Protein AF-A0A7R9TND7-F1 (afdb_monomer_lite)

Organism: NCBI:txid156133

Foldseek 3Di:
DAEEEQEAAQQSLADAQFDQDPVRATARPLDPVLADPCQNVLVVFPAEWEQDLVPGTGRDHPSRCVPVEPPRDYHGAFLASLLQVLLCVLVDVPHHYYYYYLYYHLDALQLLAPPRHPSVVSSLVSVVSNVVRDDPPYDYQAYEYEYDLQLQQDLVSLLCRLVSVLNSVLVVLVSRVHQAHEYEYEQFAFDCPAPQNVRRHVRSVNNVVSNVVCVSQCVSPPRYQYAYHYLHPADADSRRGHHHNNSRSVVSNLNSCCSNVHNVRNAFQEEAAEEDAQLPLQLLLLVLQVLLAFPGAYEYEYEYQPHDNCNQVQLVLLQVLLVVPPDDDDDPVLVVLLVQLVVLSVVVVVCLQVQDADPDDFDPVCVSVPPSSVSRGSSSSSSNSVVCVVVVGGNYHYHYHYDYHDPPDCRQVSRVVSLVVHDHQKYAYTYSNWHFHNHLVVVQVVVPVVCPPQAQKEFEQAGEHYDDDPVVVVVSVQLLVQFFQVSCLQCLQAHLNGASNRMMGRSVLLCVLSVVCVVVVPPPVDPPDPPPDDPDDDDDDDDPDDQDADQHDDDPPDPPCVVVVPDDDPHYADPSSLSSLSSVVVVHTYGYDSDNGISHYDDCPDCCNPPPNNDPLRSLLSSLVSLQVLQQCVVCVQVVHNPGSDGAAEEEEEDDPLQVSNCVSCVVVVHHYHRHYDFQQDADDDDDDVDDDVRGDAQYEYADNDPVSVVSCCVRPVVDDPSRYGYHHD

Sequence (730 aa):
MDIYVVAGQSNAAGRGGVRRDAQGVKAWDGDVSHLPPCVASGSAGAAVFSFRPDEGWAAAVEPLHAGLERKGKVAGVGFATVMAERVRAHTGAHASVGVVPCAHGETAVREWEAGSGWCYAEMCARVRAALAAAPPHSGVRGLVFFQGESDCAEEGTARVWPAAAAEVVRSFARELGQPRLAAVFVLPSPLPDAPNGRALCKHIEVLRVASAEFDLARSLAPDADACVIDAQALPLEADGVHLTSAAQALLGRRIADAFVCGADALLPEVSVLMPCRNAMPWLALAVGSVLLQRSVRLELIAVDDSSVDGSGEFLDELAALLEEGRVGDGSDTDAAAASAAQRAVEAAIARAERGETPETDWDRTQWEACDDCKVLTAHGLAAAWRAQRAAGVVDTRLVVRRVRAFGPSGQGRALNAALHAARAPLVGEMESDDVRPLNTYAVLCEELLEGGSELDGVASCVGLCGWEREGMQRYARWQNGLVTNEEMERGRWLEIPAMRASGLYRAGALRSVLCGYRDLWEMDADVNDREERDARGNESSGLKRRRVVVDCAVPEGVDAYAAAAARPPEGWWPVDSDFWMRWFAAGLRIRKVTQELYLWRQYPAQSTRTHSRCSLERLRACKAYHLMQQLRTLHAAQIGNTGASALPPVEVWGVGTSLDGWVQTLSALDVRARKVEHKPGAPMPKPPKGGHARGERPARLFAYGMPKARAKILNTAKDFDTNWDIFVGS

Secondary structure (DSSP, 8-state):
-EEEEEEESHHHH--BTEEE-TTS-EEE----TTS-HHHHTSTTTTTEEEEETTTEEEE--S-TTTTTSSTT----B-SHHHHHHHHHHHH-TT--EEEEE---TT--GGGG-TTT-HHHHHHHHHHHHHHHHSPTT-EEEEEEEE--GGGGGSHHHHHHHHHHHHHHHHHHHHHTT-TTEEEEEEE----TTSTTHHHH-TTHHHHHHHHHHTTTTGGGTTTEEEEEEE-TT--B-TTSSSBPHHHHHHHHHHHHHHHHH-GGGSS-SEEEEEEESS-TTTHHHHHHHHHT--SSEEEEEEEE-S-SSSHHHHHHHHHHHHHHTTS----HHHHHHHHHHHHHHHHHHHHHHTTPPPSS---HHHHTT-HHHHH--HHHHHHHHHHHHHTTS-EEEEEEEE----TT-THHHHHHHHHHH--SSEEEE--TT-B--TTHHHHHHHHHHHTGGG-SEEEEEEEEEES--HHHHHHHHHHHT--SHHHHHHHTTTS-SS-GGGEEEEHHHHHHHHSTTGGGTTTSTT-SS-SS--SS---------------SPPPTT---STTTTTSPPS----HHHHHHHHHHHTT--EEEEEEEEEEEEE-TT-HHHH-GGGSHHHHHHHHHHHHHHHHHHHHHHHTT-TT--PPPPEEEEE-HHHHHHHHHHHHHTT--EEEEE--TTSPPPPPPTT-SSTTPPPEEEE---SHHHHHHHHHH-TT--TTTEEE---

pLDDT: mean 79.88, std 18.23, range [24.58, 98.44]

Radius of gyration: 30.82 Å; chains: 1; bounding box: 88×63×96 Å

InterPro domains:
  IPR001173 Glycosyltransferase 2-like [PF00535] (271-323)
  IPR005181 Sialate O-acetylesterase domain [PF03629] (2-260)
  IPR029044 Nucleotide-diphospho-sugar transferases [G3DSA:3.90.550.10] (265-490)
  IPR029044 Nucleotide-diphospho-sugar transferases [SSF53448] (268-515)
  IPR036514 SGNH hydrolase superfamily [G3DSA:3.40.50.1110] (1-261)
  IPR052940 Carbohydrate Esterase 6 [PTHR31988] (2-260)

Structure (mmCIF, N/CA/C/O backbone):
data_AF-A0A7R9TND7-F1
#
_entry.id   AF-A0A7R9TND7-F1
#
loop_
_atom_site.group_PDB
_atom_site.id
_atom_site.type_symbol
_atom_site.label_atom_id
_atom_site.label_alt_id
_atom_site.label_comp_id
_atom_site.label_asym_id
_atom_site.label_entity_id
_atom_site.label_seq_id
_atom_site.pdbx_PDB_ins_code
_atom_site.Cartn_x
_atom_site.Cartn_y
_atom_site.Cartn_z
_atom_site.occupancy
_atom_site.B_iso_or_equiv
_atom_site.auth_seq_id
_atom_site.auth_comp_id
_atom_site.auth_asym_id
_atom_site.auth_atom_id
_atom_site.pdbx_PDB_model_num
ATOM 1 N N . MET A 1 1 ? -32.780 -8.994 21.327 1.00 90.69 1 MET A N 1
ATOM 2 C CA . MET A 1 1 ? -31.582 -8.255 21.777 1.00 90.69 1 MET A CA 1
ATOM 3 C C . MET A 1 1 ? -30.367 -8.881 21.121 1.00 90.69 1 MET A C 1
ATOM 5 O O . MET A 1 1 ? -30.276 -10.105 21.096 1.00 90.69 1 MET A O 1
ATOM 9 N N . ASP A 1 2 ? -29.470 -8.064 20.583 1.00 93.19 2 ASP A N 1
ATOM 10 C CA . ASP A 1 2 ? -28.218 -8.531 19.988 1.00 93.19 2 ASP A CA 1
ATOM 11 C C . ASP A 1 2 ? -27.130 -8.574 21.063 1.00 93.19 2 ASP A C 1
ATOM 13 O O . ASP A 1 2 ? -26.838 -7.558 21.693 1.00 93.19 2 ASP A O 1
ATOM 17 N N . ILE A 1 3 ? -26.587 -9.764 21.330 1.00 96.50 3 ILE A N 1
ATOM 18 C CA . ILE A 1 3 ? -25.706 -10.011 22.476 1.00 96.50 3 ILE A CA 1
ATOM 19 C C . ILE A 1 3 ? -24.249 -10.134 22.020 1.00 96.50 3 ILE A C 1
ATOM 21 O O . ILE A 1 3 ? -23.938 -10.926 21.131 1.00 96.50 3 ILE A O 1
ATOM 25 N N . TYR A 1 4 ? -23.352 -9.400 22.674 1.00 97.50 4 TYR A N 1
ATOM 26 C CA . TYR A 1 4 ? -21.909 -9.436 22.448 1.00 97.50 4 TYR A CA 1
ATOM 27 C C . TYR A 1 4 ? -21.185 -9.913 23.704 1.00 97.50 4 TYR A C 1
ATOM 29 O O . TYR A 1 4 ? -21.419 -9.418 24.809 1.00 97.50 4 TYR A O 1
ATOM 37 N N . VAL A 1 5 ? -20.295 -10.886 23.538 1.00 98.44 5 VAL A N 1
ATOM 38 C CA . VAL A 1 5 ? -19.525 -11.479 24.637 1.00 98.44 5 VAL A CA 1
ATOM 39 C C . VAL A 1 5 ? -18.148 -10.831 24.695 1.00 98.44 5 VAL A C 1
ATOM 41 O O . VAL A 1 5 ? -17.491 -10.683 23.666 1.00 98.44 5 VAL A O 1
ATOM 44 N N . VAL A 1 6 ? -17.702 -10.443 25.892 1.00 98.31 6 VAL A N 1
ATOM 45 C CA . VAL A 1 6 ? -16.388 -9.817 26.106 1.00 98.31 6 VAL A CA 1
ATOM 46 C C . VAL A 1 6 ? -15.526 -10.730 26.963 1.00 98.31 6 VAL A C 1
ATOM 48 O O . VAL A 1 6 ? -15.704 -10.808 28.180 1.00 98.31 6 VAL A O 1
ATOM 51 N N . ALA A 1 7 ? -14.588 -11.410 26.316 1.00 98.00 7 ALA A N 1
ATOM 52 C CA . ALA A 1 7 ? -13.679 -12.380 26.906 1.00 98.00 7 ALA A CA 1
ATOM 53 C C . ALA A 1 7 ? -12.214 -11.927 26.789 1.00 98.00 7 ALA A C 1
ATOM 55 O O . ALA A 1 7 ? -11.871 -11.025 26.019 1.00 98.00 7 ALA A O 1
ATOM 56 N N . GLY A 1 8 ? -11.346 -12.570 27.568 1.00 96.44 8 GLY A N 1
ATOM 57 C CA . GLY A 1 8 ? -9.923 -12.257 27.642 1.00 96.44 8 GLY A CA 1
ATOM 58 C C . GLY A 1 8 ? -9.512 -11.743 29.018 1.00 96.44 8 GLY A C 1
ATOM 59 O O . GLY A 1 8 ? -10.075 -12.163 30.024 1.00 96.44 8 GLY A O 1
ATOM 60 N N . GLN A 1 9 ? -8.525 -10.850 29.088 1.00 94.31 9 GLN A N 1
ATOM 61 C CA . GLN A 1 9 ? -7.870 -10.506 30.357 1.00 94.31 9 GLN A CA 1
ATOM 62 C C . GLN A 1 9 ? -8.103 -9.067 30.838 1.00 94.31 9 GLN A C 1
ATOM 64 O O . GLN A 1 9 ? -9.152 -8.482 30.593 1.00 94.31 9 GLN A O 1
ATOM 69 N N . SER A 1 10 ? -7.156 -8.481 31.578 1.00 93.31 10 SER A N 1
ATOM 70 C CA . SER A 1 10 ? -7.335 -7.203 32.278 1.00 93.31 10 SER A CA 1
ATOM 71 C C . SER A 1 10 ? -7.684 -6.040 31.349 1.00 93.31 10 SER A C 1
ATOM 73 O O . SER A 1 10 ? -8.547 -5.238 31.696 1.00 93.31 10 SER A O 1
ATOM 75 N N . ASN A 1 11 ? -7.081 -5.957 30.161 1.00 94.06 11 ASN A N 1
ATOM 76 C CA . ASN A 1 11 ? -7.449 -4.940 29.175 1.00 94.06 11 ASN A CA 1
ATOM 77 C C . ASN A 1 11 ? -8.846 -5.167 28.567 1.00 94.06 11 ASN A C 1
ATOM 79 O O . ASN A 1 11 ? -9.491 -4.191 28.186 1.00 94.06 11 ASN A O 1
ATOM 83 N N . ALA A 1 12 ? -9.344 -6.409 28.550 1.00 96.44 12 ALA A N 1
ATOM 84 C CA . ALA A 1 12 ? -10.728 -6.726 28.195 1.00 96.44 12 ALA A CA 1
ATOM 85 C C . ALA A 1 12 ? -11.726 -6.399 29.313 1.00 96.44 12 ALA A C 1
ATOM 87 O O . ALA A 1 12 ? -12.842 -5.967 29.036 1.00 96.44 12 ALA A O 1
ATOM 88 N N . ALA A 1 13 ? -11.314 -6.583 30.568 1.00 95.62 13 ALA A N 1
ATOM 89 C CA . ALA A 1 13 ? -12.105 -6.234 31.744 1.00 95.62 13 ALA A CA 1
ATOM 90 C C . ALA A 1 13 ? -12.181 -4.717 31.997 1.00 95.62 13 ALA A C 1
ATOM 92 O O . ALA A 1 13 ? -13.110 -4.241 32.641 1.00 95.62 13 ALA A O 1
ATOM 93 N N . GLY A 1 14 ? -11.204 -3.957 31.498 1.00 94.50 14 GLY A N 1
ATOM 94 C CA . GLY A 1 14 ? -11.126 -2.509 31.666 1.00 94.50 14 GLY A CA 1
ATOM 95 C C . GLY A 1 14 ? -10.280 -2.102 32.871 1.00 94.50 14 GLY A C 1
ATOM 96 O O . GLY A 1 14 ? -10.480 -2.549 34.007 1.00 94.50 14 GLY A O 1
ATOM 97 N N . ARG A 1 15 ? -9.294 -1.240 32.616 1.00 94.50 15 ARG A N 1
ATOM 98 C CA . ARG A 1 15 ? -8.361 -0.684 33.613 1.00 94.50 15 ARG A CA 1
ATOM 99 C C . ARG A 1 15 ? -8.102 0.809 33.418 1.00 94.50 15 ARG A C 1
ATOM 101 O O . ARG A 1 15 ? -7.310 1.369 34.170 1.00 94.50 15 ARG A O 1
ATOM 108 N N . GLY A 1 16 ? -8.778 1.440 32.456 1.00 90.81 16 GLY A N 1
ATOM 109 C CA . GLY A 1 16 ? -8.627 2.868 32.211 1.00 90.81 16 GLY A CA 1
ATOM 110 C C . GLY A 1 16 ? -8.998 3.668 33.457 1.00 90.81 16 GLY A C 1
ATOM 111 O O . GLY A 1 16 ? -10.046 3.420 34.062 1.00 90.81 16 GLY A O 1
ATOM 112 N N . GLY A 1 17 ? -8.113 4.574 33.869 1.00 88.75 17 GLY A N 1
ATOM 113 C CA . GLY A 1 17 ? -8.301 5.413 35.052 1.00 88.75 17 GLY A CA 1
ATOM 114 C C . GLY A 1 17 ? -8.092 4.687 36.384 1.00 88.75 17 GLY A C 1
ATOM 115 O O . GLY A 1 17 ? -8.344 5.257 37.445 1.00 88.75 17 GLY A O 1
ATOM 116 N N . VAL A 1 18 ? -7.644 3.424 36.388 1.00 91.94 18 VAL A N 1
ATOM 117 C CA . VAL A 1 18 ? -7.295 2.730 37.638 1.00 91.94 18 VAL A CA 1
ATOM 118 C C . VAL A 1 18 ? -5.914 3.182 38.090 1.00 91.94 18 VAL A C 1
ATOM 120 O O . VAL A 1 18 ? -4.891 2.805 37.520 1.00 91.94 18 VAL A O 1
ATOM 123 N N . ARG A 1 19 ? -5.877 3.955 39.171 1.00 86.38 19 ARG A N 1
ATOM 124 C CA . ARG A 1 19 ? -4.654 4.528 39.741 1.00 86.38 19 ARG A CA 1
ATOM 125 C C . ARG A 1 19 ? -4.436 4.011 41.154 1.00 86.38 19 ARG A C 1
ATOM 127 O O . ARG A 1 19 ? -5.345 3.480 41.787 1.00 86.38 19 ARG A O 1
ATOM 134 N N . ARG A 1 20 ? -3.209 4.144 41.655 1.00 84.19 20 ARG A N 1
ATOM 135 C CA . ARG A 1 20 ? -2.942 3.980 43.087 1.00 84.19 20 ARG A CA 1
ATOM 136 C C . ARG A 1 20 ? -3.176 5.315 43.782 1.00 84.19 20 ARG A C 1
ATOM 138 O O . ARG A 1 20 ? -2.671 6.331 43.309 1.00 84.19 20 ARG A O 1
ATOM 145 N N . ASP A 1 21 ? -3.926 5.303 44.875 1.00 77.50 21 ASP A N 1
ATOM 146 C CA . ASP A 1 21 ? -4.063 6.463 45.752 1.00 77.50 21 ASP A CA 1
ATOM 147 C C . ASP A 1 21 ? -2.765 6.737 46.538 1.00 77.50 21 ASP A C 1
ATOM 149 O O . ASP A 1 21 ? -1.762 6.026 46.409 1.00 77.50 21 ASP A O 1
ATOM 153 N N . ALA A 1 22 ? -2.776 7.782 47.371 1.00 74.12 22 ALA A N 1
ATOM 154 C CA . ALA A 1 22 ? -1.630 8.165 48.200 1.00 74.12 22 ALA A CA 1
ATOM 155 C C . ALA A 1 22 ? -1.219 7.078 49.217 1.00 74.12 22 ALA A C 1
ATOM 157 O O . ALA A 1 22 ? -0.103 7.107 49.733 1.00 74.12 22 ALA A O 1
ATOM 158 N N . GLN A 1 23 ? -2.101 6.116 49.496 1.00 76.00 23 GLN A N 1
ATOM 159 C CA . GLN A 1 23 ? -1.887 4.968 50.374 1.00 76.00 23 GLN A CA 1
ATOM 160 C C . GLN A 1 23 ? -1.463 3.712 49.589 1.00 76.00 23 GLN A C 1
ATOM 162 O O . GLN A 1 23 ? -1.235 2.654 50.178 1.00 76.00 23 GLN A O 1
ATOM 167 N N . GLY A 1 24 ? -1.319 3.817 48.265 1.00 77.12 24 GLY A N 1
ATOM 168 C CA . GLY A 1 24 ? -0.906 2.737 47.377 1.00 77.12 24 GLY A CA 1
ATOM 169 C C . GLY A 1 24 ? -2.027 1.767 46.993 1.00 77.12 24 GLY A C 1
ATOM 170 O O . GLY A 1 24 ? -1.747 0.774 46.309 1.00 77.12 24 GLY A O 1
ATOM 171 N N . VAL A 1 25 ? -3.275 2.019 47.392 1.00 85.06 25 VAL A N 1
ATOM 172 C CA . VAL A 1 25 ? -4.439 1.177 47.085 1.00 85.06 25 VAL A CA 1
ATOM 173 C C . VAL A 1 25 ? -4.945 1.510 45.684 1.00 85.06 25 VAL A C 1
ATOM 175 O O . VAL A 1 25 ? -5.024 2.672 45.299 1.00 85.06 25 VAL A O 1
ATOM 178 N N . LYS A 1 26 ? -5.254 0.485 44.881 1.00 87.62 26 LYS A N 1
ATOM 179 C CA . LYS A 1 26 ? -5.812 0.696 43.540 1.00 87.62 26 LYS A CA 1
ATOM 180 C C . LYS A 1 26 ? -7.272 1.137 43.646 1.00 87.62 26 LYS A C 1
ATOM 182 O O . LYS A 1 26 ? -8.059 0.453 44.294 1.00 87.62 26 LYS A O 1
ATOM 187 N N . ALA A 1 27 ? -7.626 2.212 42.957 1.00 90.69 27 ALA A N 1
ATOM 188 C CA . ALA A 1 27 ? -8.988 2.703 42.810 1.00 90.69 27 ALA A CA 1
ATOM 189 C C . ALA A 1 27 ? -9.182 3.261 41.394 1.00 90.69 27 ALA A C 1
ATOM 191 O O . ALA A 1 27 ? -8.238 3.760 40.783 1.00 90.69 27 ALA A O 1
ATOM 192 N N . TRP A 1 28 ? -10.397 3.154 40.861 1.00 92.50 28 TRP A N 1
ATOM 193 C CA . TRP A 1 28 ? -10.770 3.857 39.637 1.00 92.50 28 TRP A CA 1
ATOM 194 C C . TRP A 1 28 ? -11.014 5.337 39.955 1.00 92.50 28 TRP A C 1
ATOM 196 O O . TRP A 1 28 ? -11.651 5.648 40.960 1.00 92.50 28 TRP A O 1
ATOM 206 N N . ASP A 1 29 ? -10.496 6.239 39.122 1.00 89.56 29 ASP A N 1
ATOM 207 C CA . ASP A 1 29 ? -10.612 7.692 39.295 1.00 89.56 29 ASP A CA 1
ATOM 208 C C . ASP A 1 29 ? -12.014 8.254 39.000 1.00 89.56 29 ASP A C 1
ATOM 210 O O . ASP A 1 29 ? -12.279 9.421 39.288 1.00 89.56 29 ASP A O 1
ATOM 214 N N . GLY A 1 30 ? -12.926 7.425 38.482 1.00 88.81 30 GLY A N 1
ATOM 215 C CA . GLY A 1 30 ? -14.299 7.816 38.161 1.00 88.81 30 GLY A CA 1
ATOM 216 C C . GLY A 1 30 ? -14.417 8.658 36.890 1.00 88.81 30 GLY A C 1
ATOM 217 O O . GLY A 1 30 ? -15.507 9.144 36.588 1.00 88.81 30 GLY A O 1
ATOM 218 N N . ASP A 1 31 ? -13.325 8.848 36.142 1.00 83.69 31 ASP A N 1
ATOM 219 C CA . ASP A 1 31 ? -13.335 9.681 34.946 1.00 83.69 31 ASP A CA 1
ATOM 220 C C . ASP A 1 31 ? -13.999 8.956 33.766 1.00 83.69 31 ASP A C 1
ATOM 222 O O . ASP A 1 31 ? -13.485 7.980 33.212 1.00 83.69 31 ASP A O 1
ATOM 226 N N . VAL A 1 32 ? -15.158 9.479 33.370 1.00 82.94 32 VAL A N 1
ATOM 227 C CA . VAL A 1 32 ? -15.957 9.027 32.223 1.00 82.94 32 VAL A CA 1
ATOM 228 C C . VAL A 1 32 ? -15.993 10.053 31.088 1.00 82.94 32 VAL A C 1
ATOM 230 O O . VAL A 1 32 ? -16.728 9.866 30.120 1.00 82.94 32 VAL A O 1
ATOM 233 N N . SER A 1 33 ? -15.202 11.128 31.163 1.00 72.75 33 SER A N 1
ATOM 234 C CA . SER A 1 33 ? -15.207 12.228 30.183 1.00 72.75 33 SER A CA 1
ATOM 235 C C . SER A 1 33 ? -14.843 11.789 28.758 1.00 72.75 33 SER A C 1
ATOM 237 O O . SER A 1 33 ? -15.246 12.419 27.782 1.00 72.75 33 SER A O 1
ATOM 239 N N . HIS A 1 34 ? -14.122 10.674 28.627 1.00 69.31 34 HIS A N 1
ATOM 240 C CA . HIS A 1 34 ? -13.731 10.081 27.347 1.00 69.31 34 HIS A CA 1
ATOM 241 C C . HIS A 1 34 ? -14.804 9.179 26.712 1.00 69.31 34 HIS A C 1
ATOM 243 O O . HIS A 1 34 ? -14.627 8.718 25.577 1.00 69.31 34 HIS A O 1
ATOM 249 N N . LEU A 1 35 ? -15.898 8.900 27.426 1.00 73.31 35 LEU A N 1
ATOM 250 C CA . LEU A 1 35 ? -17.002 8.075 26.943 1.00 73.31 35 LEU A CA 1
ATOM 251 C C . LEU A 1 35 ? -18.029 8.927 26.176 1.00 73.31 35 LEU A C 1
ATOM 253 O O . LEU A 1 35 ? -18.170 10.120 26.445 1.00 73.31 35 LEU A O 1
ATOM 257 N N . PRO A 1 36 ? -18.785 8.342 25.227 1.00 65.06 36 PRO A N 1
ATOM 258 C CA . PRO A 1 36 ? -19.904 9.032 24.593 1.00 65.06 36 PRO A CA 1
ATOM 259 C C . PRO A 1 36 ? -20.872 9.609 25.644 1.00 65.06 36 PRO A C 1
ATOM 261 O O . PRO A 1 36 ? -21.152 8.915 26.624 1.00 65.06 36 PRO A O 1
ATOM 264 N N . PRO A 1 37 ? -21.444 10.815 25.454 1.00 64.75 37 PRO A N 1
ATOM 265 C CA . PRO A 1 37 ? -22.295 11.456 26.463 1.00 64.75 37 PRO A CA 1
ATOM 266 C C . PRO A 1 37 ? -23.463 10.590 26.953 1.00 64.75 37 PRO A C 1
ATOM 268 O O . PRO A 1 37 ? -23.795 10.620 28.136 1.00 64.75 37 PRO A O 1
ATOM 271 N N . CYS A 1 38 ? -24.060 9.777 26.076 1.00 63.00 38 CYS A N 1
ATOM 272 C CA . CYS A 1 38 ? -25.114 8.821 26.431 1.00 63.00 38 CYS A CA 1
ATOM 273 C C . CYS A 1 38 ? -24.623 7.725 27.393 1.00 63.00 38 CYS A C 1
ATOM 275 O O . CYS A 1 38 ? -25.331 7.367 28.331 1.00 63.00 38 CYS A O 1
ATOM 277 N N . VAL A 1 39 ? -23.395 7.238 27.210 1.00 69.69 39 VAL A N 1
ATOM 278 C CA . VAL A 1 39 ? -22.754 6.257 28.096 1.00 69.69 39 VAL A CA 1
ATOM 279 C C . VAL A 1 39 ? -22.330 6.923 29.409 1.00 69.69 39 VAL A C 1
ATOM 281 O O . VAL A 1 39 ? -22.652 6.420 30.480 1.00 69.69 39 VAL A O 1
ATOM 284 N N . ALA A 1 40 ? -21.675 8.087 29.340 1.00 65.69 40 ALA A N 1
ATOM 285 C CA . ALA A 1 40 ? -21.159 8.808 30.507 1.00 65.69 40 ALA A CA 1
ATOM 286 C C . ALA A 1 40 ? -22.262 9.271 31.478 1.00 65.69 40 ALA A C 1
ATOM 288 O O . ALA A 1 40 ? -22.073 9.255 32.690 1.00 65.69 40 ALA A O 1
ATOM 289 N N . SER A 1 41 ? -23.424 9.673 30.956 1.00 63.28 41 SER A N 1
ATOM 290 C CA . SER A 1 41 ? -24.566 10.131 31.764 1.00 63.28 41 SER A CA 1
ATOM 291 C C . SER A 1 41 ? -25.473 9.001 32.264 1.00 63.28 41 SER A C 1
ATOM 293 O O . SER A 1 41 ? -26.465 9.277 32.935 1.00 63.28 41 SER A O 1
ATOM 295 N N . GLY A 1 42 ? -25.206 7.743 31.887 1.00 60.19 42 GLY A N 1
ATOM 296 C CA . GLY A 1 42 ? -26.121 6.620 32.125 1.00 60.19 42 GLY A CA 1
ATOM 297 C C . GLY A 1 42 ? -27.450 6.718 31.354 1.00 60.19 42 GLY A C 1
ATOM 298 O O . GLY A 1 42 ? -28.322 5.866 31.513 1.00 60.19 42 GLY A O 1
ATOM 299 N N . SER A 1 43 ? -27.618 7.731 30.492 1.00 52.88 43 SER A N 1
ATOM 300 C CA . SER A 1 43 ? -28.834 7.959 29.694 1.00 52.88 43 SER A CA 1
ATOM 301 C C . SER A 1 43 ? -28.941 7.071 28.449 1.00 52.88 43 SER A C 1
ATOM 303 O O . SER A 1 43 ? -29.994 7.035 27.817 1.00 52.88 43 SER A O 1
ATOM 305 N N . ALA A 1 44 ? -27.916 6.263 28.149 1.00 54.81 44 ALA A N 1
ATOM 306 C CA . ALA A 1 44 ? -28.017 5.097 27.262 1.00 54.81 44 ALA A CA 1
ATOM 307 C C . ALA A 1 44 ? -29.075 4.071 27.739 1.00 54.81 44 ALA A C 1
ATOM 309 O O . ALA A 1 44 ? -29.406 3.131 27.008 1.00 54.81 44 ALA A O 1
ATOM 310 N N . GLY A 1 45 ? -29.612 4.273 28.953 1.00 50.88 45 GLY A N 1
ATOM 311 C CA . GLY A 1 45 ? -30.573 3.474 29.717 1.00 50.88 45 GLY A CA 1
ATOM 312 C C . GLY A 1 45 ? -31.949 3.203 29.099 1.00 50.88 45 GLY A C 1
ATOM 313 O O . GLY A 1 45 ? -32.920 3.050 29.832 1.00 50.88 45 GLY A O 1
ATOM 314 N N . ALA A 1 46 ? -32.043 3.065 27.779 1.00 59.34 46 ALA A N 1
ATOM 315 C CA . ALA A 1 46 ? -33.172 2.401 27.131 1.00 59.34 46 ALA A CA 1
ATOM 316 C C . ALA A 1 46 ? -32.761 1.311 26.123 1.00 59.34 46 ALA A C 1
ATOM 318 O O . ALA A 1 46 ? -33.638 0.606 25.626 1.00 59.34 46 ALA A O 1
ATOM 319 N N . ALA A 1 47 ? -31.467 1.150 25.800 1.00 80.94 47 ALA A N 1
ATOM 320 C CA . ALA A 1 47 ? -31.082 0.279 24.686 1.00 80.94 47 ALA A CA 1
ATOM 321 C C . ALA A 1 47 ? -29.708 -0.417 24.772 1.00 80.94 47 ALA A C 1
ATOM 323 O O . ALA A 1 47 ? -29.478 -1.336 23.985 1.00 80.94 47 ALA A O 1
ATOM 324 N N . VAL A 1 48 ? -28.819 -0.044 25.704 1.00 89.94 48 VAL A N 1
ATOM 325 C CA . VAL A 1 48 ? -27.555 -0.770 25.953 1.00 89.94 48 VAL A CA 1
ATOM 326 C C . VAL A 1 48 ? -27.567 -1.392 27.347 1.00 89.94 48 VAL A C 1
ATOM 328 O O . VAL A 1 48 ? -27.721 -0.692 28.350 1.00 89.94 48 VAL A O 1
ATOM 331 N N . PHE A 1 49 ? -27.382 -2.709 27.410 1.00 93.12 49 PHE A N 1
ATOM 332 C CA . PHE A 1 49 ? -27.502 -3.498 28.633 1.00 93.12 49 PHE A CA 1
ATOM 333 C C . PHE A 1 49 ? -26.234 -4.299 28.923 1.00 93.12 49 PHE A C 1
ATOM 335 O O . PHE A 1 49 ? -25.501 -4.669 28.011 1.00 93.12 49 PHE A O 1
ATOM 342 N N . SER A 1 50 ? -25.997 -4.608 30.194 1.00 94.69 50 SER A N 1
ATOM 343 C CA . SER A 1 50 ? -24.974 -5.551 30.639 1.00 94.69 50 SER A CA 1
ATOM 344 C C . SER A 1 50 ? -25.609 -6.632 31.499 1.00 94.69 50 SER A C 1
ATOM 346 O O . SER A 1 50 ? -26.493 -6.344 32.307 1.00 94.69 50 SER A O 1
ATOM 348 N N . PHE A 1 51 ? -25.157 -7.872 31.332 1.00 96.56 51 PHE A N 1
ATOM 349 C CA . PHE A 1 51 ? -25.629 -8.997 32.131 1.00 96.56 51 PHE A CA 1
ATOM 350 C C . PHE A 1 51 ? -24.759 -9.211 33.371 1.00 96.56 51 PHE A C 1
ATOM 352 O O . PHE A 1 51 ? -23.534 -9.326 33.269 1.00 96.56 51 PHE A O 1
ATOM 359 N N . ARG A 1 52 ? -25.404 -9.344 34.532 1.00 91.75 52 ARG A N 1
ATOM 360 C CA . ARG A 1 52 ? -24.798 -9.790 35.788 1.00 91.75 52 ARG A CA 1
ATOM 361 C C . ARG A 1 52 ? -25.491 -11.065 36.288 1.00 91.75 52 ARG A C 1
ATOM 363 O O . ARG A 1 52 ? -26.717 -11.126 36.243 1.00 91.75 52 ARG A O 1
ATOM 370 N N . PRO A 1 53 ? -24.755 -12.089 36.759 1.00 86.06 53 PRO A N 1
ATOM 371 C CA . PRO A 1 53 ? -25.367 -13.343 37.212 1.00 86.06 53 PRO A CA 1
ATOM 372 C C . PRO A 1 53 ? -26.374 -13.189 38.362 1.00 86.06 53 PRO A C 1
ATOM 374 O O . PRO A 1 53 ? -27.333 -13.949 38.438 1.00 86.06 53 PRO A O 1
ATOM 377 N N . ASP A 1 54 ? -26.139 -12.232 39.255 1.00 87.06 54 ASP A N 1
ATOM 378 C CA . ASP A 1 54 ? -26.927 -11.946 40.454 1.00 87.06 54 ASP A CA 1
ATOM 379 C C . ASP A 1 54 ? -28.062 -10.938 40.221 1.00 87.06 54 ASP A C 1
ATOM 381 O O . ASP A 1 54 ? -29.092 -11.019 40.888 1.00 87.06 54 ASP A O 1
ATOM 385 N N . GLU A 1 55 ? -27.908 -10.030 39.254 1.00 87.38 55 GLU A N 1
ATOM 386 C CA . GLU A 1 55 ? -28.863 -8.937 38.998 1.00 87.38 55 GLU A CA 1
ATOM 387 C C . GLU A 1 55 ? -29.655 -9.093 37.684 1.00 87.38 55 GLU A C 1
ATOM 389 O O . GLU A 1 55 ? -30.676 -8.436 37.487 1.00 87.38 55 GLU A O 1
ATOM 394 N N . GLY A 1 56 ? -29.222 -9.970 36.775 1.00 93.38 56 GLY A N 1
ATOM 395 C CA . GLY A 1 56 ? -29.792 -10.111 35.436 1.00 93.38 56 GLY A CA 1
ATOM 396 C C . GLY A 1 56 ? -29.317 -9.025 34.462 1.00 93.38 56 GLY A C 1
ATOM 397 O O . GLY A 1 56 ? -28.176 -8.567 34.521 1.00 93.38 56 GLY A O 1
ATOM 398 N N . TRP A 1 57 ? -30.175 -8.645 33.511 1.00 94.50 57 TRP A N 1
ATOM 399 C CA . TRP A 1 57 ? -29.891 -7.578 32.545 1.00 94.50 57 TRP A CA 1
ATOM 400 C C . TRP A 1 57 ? -30.208 -6.203 33.143 1.00 94.50 57 TRP A C 1
ATOM 402 O O . TRP A 1 57 ? -31.361 -5.916 33.461 1.00 94.50 57 TRP A O 1
ATOM 412 N N . ALA A 1 58 ? -29.204 -5.333 33.224 1.00 91.38 58 ALA A N 1
ATOM 413 C CA . ALA A 1 58 ? -29.341 -3.951 33.682 1.00 91.38 58 ALA A CA 1
ATOM 414 C C . ALA A 1 58 ? -28.725 -2.975 32.670 1.00 91.38 58 ALA A C 1
ATOM 416 O O . ALA A 1 58 ? -28.011 -3.390 31.756 1.00 91.38 58 ALA A O 1
ATOM 417 N N . ALA A 1 59 ? -28.998 -1.675 32.814 1.00 89.62 59 ALA A N 1
ATOM 418 C CA . ALA A 1 59 ? -28.352 -0.654 31.990 1.00 89.62 59 ALA A CA 1
ATOM 419 C C . ALA A 1 59 ? -26.822 -0.744 32.129 1.00 89.62 59 ALA A C 1
ATOM 421 O O . ALA A 1 59 ? -26.297 -0.888 33.233 1.00 89.62 59 ALA A O 1
ATOM 422 N N . ALA A 1 60 ? -26.109 -0.686 31.005 1.00 89.38 60 ALA A N 1
ATOM 423 C CA . ALA A 1 60 ? -24.656 -0.808 31.003 1.00 89.38 60 ALA A CA 1
ATOM 424 C C . ALA A 1 60 ? -24.000 0.466 31.563 1.00 89.38 60 ALA A C 1
ATOM 426 O O . ALA A 1 60 ? -24.116 1.538 30.970 1.00 89.38 60 ALA A O 1
ATOM 427 N N . VAL A 1 61 ? -23.296 0.338 32.690 1.00 88.38 61 VAL A N 1
ATOM 428 C CA . VAL A 1 61 ? -22.563 1.428 33.352 1.00 88.38 61 VAL A CA 1
ATOM 429 C C . VAL A 1 61 ? -21.161 0.934 33.696 1.00 88.38 61 VAL A C 1
ATOM 431 O O . VAL A 1 61 ? -21.009 -0.146 34.270 1.00 88.38 61 VAL A O 1
ATOM 434 N N . GLU A 1 62 ? -20.137 1.705 33.327 1.00 89.69 62 GLU A N 1
ATOM 435 C CA . GLU A 1 62 ? -18.751 1.382 33.679 1.00 89.69 62 GLU A CA 1
ATOM 436 C C . GLU A 1 62 ? -18.508 1.535 35.193 1.00 89.69 62 GLU A C 1
ATOM 438 O O . GLU A 1 62 ? -19.077 2.442 35.808 1.00 89.69 62 GLU A O 1
ATOM 443 N N . PRO A 1 63 ? -17.637 0.708 35.802 1.00 93.50 63 PRO A N 1
ATOM 444 C CA . PRO A 1 63 ? -16.885 -0.400 35.202 1.00 93.50 63 PRO A CA 1
ATOM 445 C C . PRO A 1 63 ? -17.728 -1.676 35.043 1.00 93.50 63 PRO A C 1
ATOM 447 O O . PRO A 1 63 ? -18.245 -2.217 36.027 1.00 93.50 63 PRO A O 1
ATOM 450 N N . LEU A 1 64 ? -17.821 -2.216 33.824 1.00 91.75 64 LEU A N 1
ATOM 451 C CA . LEU A 1 64 ? -18.678 -3.382 33.547 1.00 91.75 64 LEU A CA 1
ATOM 452 C C . LEU A 1 64 ? -18.253 -4.657 34.289 1.00 91.75 64 LEU A C 1
ATOM 454 O O . LEU A 1 64 ? -19.101 -5.427 34.740 1.00 91.75 64 LEU A O 1
ATOM 458 N N . HIS A 1 65 ? -16.948 -4.872 34.462 1.00 94.19 65 HIS A N 1
ATOM 459 C CA . HIS A 1 65 ? -16.411 -6.061 35.134 1.00 94.19 65 HIS A CA 1
ATOM 460 C C . HIS A 1 65 ? -16.265 -5.899 36.651 1.00 94.19 65 HIS A C 1
ATOM 462 O O . HIS A 1 65 ? -15.756 -6.803 37.321 1.00 94.19 65 HIS A O 1
ATOM 468 N N . ALA A 1 66 ? -16.733 -4.785 37.229 1.00 91.75 66 ALA A N 1
ATOM 469 C CA . ALA A 1 66 ? -16.730 -4.599 38.677 1.00 91.75 66 ALA A CA 1
ATOM 470 C C . ALA A 1 66 ? -17.493 -5.740 39.373 1.00 91.75 66 ALA A C 1
ATOM 472 O O . ALA A 1 66 ? -18.652 -6.012 39.051 1.00 91.75 66 ALA A O 1
ATOM 473 N N . GLY A 1 67 ? -16.818 -6.407 40.316 1.00 88.44 67 GLY A N 1
ATOM 474 C CA . GLY A 1 67 ? -17.361 -7.527 41.092 1.00 88.44 67 GLY A CA 1
ATOM 475 C C . GLY A 1 67 ? -17.388 -8.882 40.373 1.00 88.44 67 GLY A C 1
ATOM 476 O O . GLY A 1 67 ? -17.723 -9.877 41.005 1.00 88.44 67 GLY A O 1
ATOM 477 N N . LEU A 1 68 ? -17.013 -8.943 39.090 1.00 88.94 68 LEU A N 1
ATOM 478 C CA . LEU A 1 68 ? -17.083 -10.168 38.282 1.00 88.94 68 LEU A CA 1
ATOM 479 C C . LEU A 1 68 ? -15.742 -10.897 38.144 1.00 88.94 68 LEU A C 1
ATOM 481 O O . LEU A 1 68 ? -15.708 -12.070 37.775 1.00 88.94 68 LEU A O 1
ATOM 485 N N . GLU A 1 69 ? -14.638 -10.206 38.414 1.00 89.06 69 GLU A N 1
ATOM 486 C CA . GLU A 1 69 ? -13.299 -10.787 38.411 1.00 89.06 69 GLU A CA 1
ATOM 487 C C . GLU A 1 69 ? -12.968 -11.491 39.739 1.00 89.06 69 GLU A C 1
ATOM 489 O O . GLU A 1 69 ? -13.660 -11.343 40.748 1.00 89.06 69 GLU A O 1
ATOM 494 N N . ARG A 1 70 ? -11.848 -12.230 39.773 1.00 83.06 70 ARG A N 1
ATOM 495 C CA . ARG A 1 70 ? -11.332 -12.807 41.024 1.00 83.06 70 ARG A CA 1
ATOM 496 C C . ARG A 1 70 ? -11.127 -11.717 42.084 1.00 83.06 70 ARG A C 1
ATOM 498 O O . ARG A 1 70 ? -10.740 -10.587 41.781 1.00 83.06 70 ARG A O 1
ATOM 505 N N . LYS A 1 71 ? -11.340 -12.086 43.350 1.00 80.00 71 LYS A N 1
ATOM 506 C CA . LYS A 1 71 ? -11.263 -11.177 44.503 1.00 80.00 71 LYS A CA 1
ATOM 507 C C . LYS A 1 71 ? -9.965 -10.355 44.495 1.00 80.00 71 LYS A C 1
ATOM 509 O O . LYS A 1 71 ? -8.875 -10.908 44.381 1.00 80.00 71 LYS A O 1
ATOM 514 N N . GLY A 1 72 ? -10.098 -9.038 44.664 1.00 78.88 72 GLY A N 1
ATOM 515 C CA . GLY A 1 72 ? -8.972 -8.101 44.760 1.00 78.88 72 GLY A CA 1
ATOM 516 C C . GLY A 1 72 ? -8.565 -7.417 43.449 1.00 78.88 72 GLY A C 1
ATOM 517 O O . GLY A 1 72 ? -7.596 -6.659 43.452 1.00 78.88 72 GLY A O 1
ATOM 518 N N . LYS A 1 73 ? -9.277 -7.648 42.337 1.00 88.19 73 LYS A N 1
ATOM 519 C CA . LYS A 1 73 ? -9.107 -6.867 41.101 1.00 88.19 73 LYS A CA 1
ATOM 520 C C . LYS A 1 73 ? -10.023 -5.641 41.105 1.00 88.19 73 LYS A C 1
ATOM 522 O O . LYS A 1 73 ? -11.152 -5.703 41.581 1.00 88.19 73 LYS A O 1
ATOM 527 N N . VAL A 1 74 ? -9.507 -4.531 40.583 1.00 91.25 74 VAL A N 1
ATOM 528 C CA . VAL A 1 74 ? -10.229 -3.261 40.442 1.00 91.25 74 VAL A CA 1
ATOM 529 C C . VAL A 1 74 ? -10.429 -3.018 38.955 1.00 91.25 74 VAL A C 1
ATOM 531 O O . VAL A 1 74 ? -9.446 -2.946 38.214 1.00 91.25 74 VAL A O 1
ATOM 534 N N . ALA A 1 75 ? -11.689 -2.932 38.538 1.00 93.69 75 ALA A N 1
ATOM 535 C CA . ALA A 1 75 ? -12.063 -2.585 37.177 1.00 93.69 75 ALA A CA 1
ATOM 536 C C . ALA A 1 75 ? -12.169 -1.060 37.038 1.00 93.69 75 ALA A C 1
ATOM 538 O O . ALA A 1 75 ? -12.567 -0.373 37.978 1.00 93.69 75 ALA A O 1
ATOM 539 N N . GLY A 1 76 ? -11.798 -0.557 35.866 1.00 94.00 76 GLY A N 1
ATOM 540 C CA . GLY A 1 76 ? -12.018 0.828 35.452 1.00 94.00 76 GLY A CA 1
ATOM 541 C C . GLY A 1 76 ? -12.722 0.857 34.105 1.00 94.00 76 GLY A C 1
ATOM 542 O O . GLY A 1 76 ? -13.406 -0.096 33.739 1.00 94.00 76 GLY A O 1
ATOM 543 N N . VAL A 1 77 ? -12.509 1.917 33.334 1.00 92.12 77 VAL A N 1
ATOM 544 C CA . VAL A 1 77 ? -13.111 2.030 32.002 1.00 92.12 77 VAL A CA 1
ATOM 545 C C . VAL A 1 77 ? -12.605 0.914 31.079 1.00 92.12 77 VAL A C 1
ATOM 547 O O . VAL A 1 77 ? -11.392 0.689 30.958 1.00 92.12 77 VAL A O 1
ATOM 550 N N . GLY A 1 78 ? -13.542 0.226 30.423 1.00 92.81 78 GLY A N 1
ATOM 551 C CA . GLY A 1 78 ? -13.301 -0.716 29.332 1.00 92.81 78 GLY A CA 1
ATOM 552 C C . GLY A 1 78 ? -13.848 -0.216 27.991 1.00 92.81 78 GLY A C 1
ATOM 553 O O . GLY A 1 78 ? -14.460 0.845 27.887 1.00 92.81 78 GLY A O 1
ATOM 554 N N . PHE A 1 79 ? -13.618 -0.984 26.927 1.00 93.94 79 PHE A N 1
ATOM 555 C CA . PHE A 1 79 ? -14.085 -0.637 25.579 1.00 93.94 79 PHE A CA 1
ATOM 556 C C . PHE A 1 79 ? -15.559 -0.992 25.320 1.00 93.94 79 PHE A C 1
ATOM 558 O O . PHE A 1 79 ? -16.144 -0.548 24.328 1.00 93.94 79 PHE A O 1
ATOM 565 N N . ALA A 1 80 ? -16.147 -1.858 26.148 1.00 95.31 80 ALA A N 1
ATOM 566 C CA . ALA A 1 80 ? -17.343 -2.609 25.782 1.00 95.31 80 ALA A CA 1
ATOM 567 C C . ALA A 1 80 ? -18.622 -1.761 25.752 1.00 95.31 80 ALA A C 1
ATOM 569 O O . ALA A 1 80 ? -19.443 -1.956 24.857 1.00 95.31 80 ALA A O 1
ATOM 570 N N . THR A 1 81 ? -18.765 -0.774 26.641 1.00 91.81 81 THR A N 1
ATOM 571 C CA . THR A 1 81 ? -19.885 0.181 26.577 1.00 91.81 81 THR A CA 1
ATOM 572 C C . THR A 1 81 ? -19.840 1.039 25.311 1.00 91.81 81 THR A C 1
ATOM 574 O O . THR A 1 81 ? -20.856 1.207 24.638 1.00 91.81 81 THR A O 1
ATOM 577 N N . VAL A 1 82 ? -18.653 1.530 24.934 1.00 87.31 82 VAL A N 1
ATOM 578 C CA . VAL A 1 82 ? -18.450 2.327 23.711 1.00 87.31 82 VAL A CA 1
ATOM 579 C C . VAL A 1 82 ? -18.723 1.501 22.459 1.00 87.31 82 VAL A C 1
ATOM 581 O O . VAL A 1 82 ? -19.349 1.992 21.518 1.00 87.31 82 VAL A O 1
ATOM 584 N N . MET A 1 83 ? -18.274 0.245 22.455 1.00 93.25 83 MET A N 1
ATOM 585 C CA . MET A 1 83 ? -18.551 -0.696 21.377 1.00 93.25 83 MET A CA 1
ATOM 586 C C . MET A 1 83 ? -20.057 -0.927 21.223 1.00 93.25 83 MET A C 1
ATOM 588 O O . MET A 1 83 ? -20.597 -0.710 20.140 1.00 93.25 83 MET A O 1
ATOM 592 N N . ALA A 1 84 ? -20.745 -1.288 22.306 1.00 92.12 84 ALA A N 1
ATOM 593 C CA . ALA A 1 84 ? -22.168 -1.600 22.273 1.00 92.12 84 ALA A CA 1
ATOM 594 C C . ALA A 1 84 ? -23.029 -0.409 21.823 1.00 92.12 84 ALA A C 1
ATOM 596 O O . ALA A 1 84 ? -23.923 -0.575 20.994 1.00 92.12 84 ALA A O 1
ATOM 597 N N . GLU A 1 85 ? -22.727 0.801 22.301 1.00 87.56 85 GLU A N 1
ATOM 598 C CA . GLU A 1 85 ? -23.440 2.013 21.888 1.00 87.56 85 GLU A CA 1
ATOM 599 C C . GLU A 1 85 ? -23.236 2.330 20.402 1.00 87.56 85 GLU A C 1
ATOM 601 O O . GLU A 1 85 ? -24.173 2.728 19.707 1.00 87.56 85 GLU A O 1
ATOM 606 N N . ARG A 1 86 ? -22.023 2.125 19.884 1.00 84.75 86 ARG A N 1
ATOM 607 C CA . ARG A 1 86 ? -21.734 2.364 18.468 1.00 84.75 86 ARG A CA 1
ATOM 608 C C . ARG A 1 86 ? -22.388 1.323 17.563 1.00 84.75 86 ARG A C 1
ATOM 610 O O . ARG A 1 86 ? -22.941 1.701 16.532 1.00 84.75 86 ARG A O 1
ATOM 617 N N . VAL A 1 87 ? -22.386 0.050 17.964 1.00 86.94 87 VAL A N 1
ATOM 618 C CA . VAL A 1 87 ? -23.138 -1.006 17.266 1.00 86.94 87 VAL A CA 1
ATOM 619 C C . VAL A 1 87 ? -24.623 -0.653 17.229 1.00 86.94 87 VAL A C 1
ATOM 621 O O . VAL A 1 87 ? -25.221 -0.632 16.153 1.00 86.94 87 VAL A O 1
ATOM 624 N N . ARG A 1 88 ? -25.203 -0.287 18.380 1.00 86.44 88 ARG A N 1
ATOM 625 C CA . ARG A 1 88 ? -26.603 0.135 18.488 1.00 86.44 88 ARG A CA 1
ATOM 626 C C . ARG A 1 88 ? -26.916 1.269 17.515 1.00 86.44 88 ARG A C 1
ATOM 628 O O . ARG A 1 88 ? -27.848 1.153 16.720 1.00 86.44 88 ARG A O 1
ATOM 635 N N . ALA A 1 89 ? -26.120 2.339 17.550 1.00 78.50 89 ALA A N 1
ATOM 636 C CA . ALA A 1 89 ? -26.298 3.504 16.691 1.00 78.50 89 ALA A CA 1
ATOM 637 C C . ALA A 1 89 ? -26.274 3.148 15.194 1.00 78.50 89 ALA A C 1
ATOM 639 O O . ALA A 1 89 ? -27.022 3.747 14.425 1.00 78.50 89 ALA A O 1
ATOM 640 N N . HIS A 1 90 ? -25.472 2.157 14.792 1.00 76.62 90 HIS A N 1
ATOM 641 C CA . HIS A 1 90 ? -25.407 1.683 13.410 1.00 76.62 90 HIS A CA 1
ATOM 642 C C . HIS A 1 90 ? -26.611 0.812 13.015 1.00 76.62 90 HIS A C 1
ATOM 644 O O . HIS A 1 90 ? -27.180 0.988 11.944 1.00 76.62 90 HIS A O 1
ATOM 650 N N . THR A 1 91 ? -27.025 -0.116 13.884 1.00 71.75 91 THR A N 1
ATOM 651 C CA . THR A 1 91 ? -28.163 -1.024 13.621 1.00 71.75 91 THR A CA 1
ATOM 652 C C . THR A 1 91 ? -29.530 -0.329 13.645 1.00 71.75 91 THR A C 1
ATOM 654 O O . THR A 1 91 ? -30.502 -0.854 13.103 1.00 71.75 91 THR A O 1
ATOM 657 N N . GLY A 1 92 ? -29.613 0.864 14.242 1.00 63.78 92 GLY A N 1
ATOM 658 C CA . GLY A 1 92 ? -30.806 1.707 14.278 1.00 63.78 92 GLY A CA 1
ATOM 659 C C . GLY A 1 92 ? -31.252 2.054 15.700 1.00 63.78 92 GLY A C 1
ATOM 660 O O . GLY A 1 92 ? -31.011 1.324 16.658 1.00 63.78 92 GLY A O 1
ATOM 661 N N . ALA A 1 93 ? -31.956 3.182 15.846 1.00 54.69 93 ALA A N 1
ATOM 662 C CA . ALA A 1 93 ? -32.300 3.763 17.149 1.00 54.69 93 ALA A CA 1
ATOM 663 C C . ALA A 1 93 ? -33.138 2.852 18.073 1.00 54.69 93 ALA A C 1
ATOM 665 O O . ALA A 1 93 ? -33.129 3.058 19.285 1.00 54.69 93 ALA A O 1
ATOM 666 N N . HIS A 1 94 ? -33.830 1.850 17.518 1.00 58.56 94 HIS A N 1
ATOM 667 C CA . HIS A 1 94 ? -34.684 0.908 18.251 1.00 58.56 94 HIS A CA 1
ATOM 668 C C . HIS A 1 94 ? -34.001 -0.426 18.602 1.00 58.56 94 HIS A C 1
ATOM 670 O O . HIS A 1 94 ? -34.620 -1.265 19.256 1.00 58.56 94 HIS A O 1
ATOM 676 N N . ALA A 1 95 ? -32.756 -0.652 18.171 1.00 73.38 95 ALA A N 1
ATOM 677 C CA . ALA A 1 95 ? -32.033 -1.879 18.484 1.00 73.38 95 ALA A CA 1
ATOM 678 C C . ALA A 1 95 ? -31.634 -1.915 19.968 1.00 73.38 95 ALA A C 1
ATOM 680 O O . ALA A 1 95 ? -31.188 -0.911 20.522 1.00 73.38 95 ALA A O 1
ATOM 681 N N . SER A 1 96 ? -31.776 -3.077 20.611 1.00 88.75 96 SER A N 1
ATOM 682 C CA . SER A 1 96 ? -31.254 -3.318 21.962 1.00 88.75 96 SER A CA 1
ATOM 683 C C . SER A 1 96 ? -30.002 -4.183 21.886 1.00 88.75 96 SER A C 1
ATOM 685 O O . SER A 1 96 ? -30.074 -5.313 21.390 1.00 88.75 96 SER A O 1
ATOM 687 N N . VAL A 1 97 ? -28.892 -3.675 22.420 1.00 93.06 97 VAL A N 1
ATOM 688 C CA . VAL A 1 97 ? -27.591 -4.353 22.460 1.00 93.06 97 VAL A CA 1
ATOM 689 C C . VAL A 1 97 ? -27.277 -4.766 23.896 1.00 93.06 97 VAL A C 1
ATOM 691 O O . VAL A 1 97 ? -27.387 -3.962 24.819 1.00 93.06 97 VAL A O 1
ATOM 694 N N . GLY A 1 98 ? -26.897 -6.026 24.089 1.00 95.56 98 GLY A N 1
ATOM 695 C CA . GLY A 1 98 ? -26.505 -6.584 25.381 1.00 95.56 98 GLY A CA 1
ATOM 696 C C . GLY A 1 98 ? -25.031 -6.977 25.400 1.00 95.56 98 GLY A C 1
ATOM 697 O O . GLY A 1 98 ? -24.543 -7.587 24.455 1.00 95.56 98 GLY A O 1
ATOM 698 N N . VAL A 1 99 ? -24.325 -6.673 26.485 1.00 97.38 99 VAL A N 1
ATOM 699 C CA . VAL A 1 99 ? -22.944 -7.098 26.733 1.00 97.38 99 VAL A CA 1
ATOM 700 C C . VAL A 1 99 ? -22.916 -8.169 27.821 1.00 97.38 99 VAL A C 1
ATOM 702 O O . VAL A 1 99 ? -23.528 -8.009 28.877 1.00 97.38 99 VAL A O 1
ATOM 705 N N . VAL A 1 100 ? -22.175 -9.253 27.588 1.00 98.06 100 VAL A N 1
ATOM 706 C CA . VAL A 1 100 ? -21.880 -10.270 28.608 1.00 98.06 100 VAL A CA 1
ATOM 707 C C . VAL A 1 100 ? -20.397 -10.168 28.985 1.00 98.06 100 VAL A C 1
ATOM 709 O O . VAL A 1 100 ? -19.543 -10.668 28.245 1.00 98.06 100 VAL A O 1
ATOM 712 N N . PRO A 1 101 ? -20.058 -9.493 30.099 1.00 97.50 101 PRO A N 1
ATOM 713 C CA . PRO A 1 101 ? -18.679 -9.375 30.565 1.00 97.50 101 PRO A CA 1
ATOM 714 C C . PRO A 1 101 ? -18.190 -10.717 31.121 1.00 97.50 101 PRO A C 1
ATOM 716 O O . PRO A 1 101 ? -18.745 -11.223 32.093 1.00 97.50 101 PRO A O 1
ATOM 719 N N . CYS A 1 102 ? -17.148 -11.296 30.525 1.00 97.50 102 CYS A N 1
ATOM 720 C CA . CYS A 1 102 ? -16.567 -12.592 30.913 1.00 97.50 102 CYS A CA 1
ATOM 721 C C . CYS A 1 102 ? -15.053 -12.540 31.170 1.00 97.50 102 CYS A C 1
ATOM 723 O O . CYS A 1 102 ? -14.475 -13.547 31.549 1.00 97.50 102 CYS A O 1
ATOM 725 N N . ALA A 1 103 ? -14.399 -11.404 30.938 1.00 97.12 103 ALA A N 1
ATOM 726 C CA . ALA A 1 103 ? -12.950 -11.276 31.067 1.00 97.12 103 ALA A CA 1
ATOM 727 C C . ALA A 1 103 ? -12.437 -11.398 32.515 1.00 97.12 103 ALA A C 1
ATOM 729 O O . ALA A 1 103 ? -13.086 -10.942 33.458 1.00 97.12 103 ALA A O 1
ATOM 730 N N . HIS A 1 104 ? -11.228 -11.944 32.665 1.00 95.38 104 HIS A N 1
ATOM 731 C CA . HIS A 1 104 ? -10.546 -12.133 33.946 1.00 95.38 104 HIS A CA 1
ATOM 732 C C . HIS A 1 104 ? -9.074 -11.716 33.843 1.00 95.38 104 HIS A C 1
ATOM 734 O O . HIS A 1 104 ? -8.311 -12.284 33.071 1.00 95.38 104 HIS A O 1
ATOM 740 N N . GLY A 1 105 ? -8.637 -10.731 34.632 1.00 90.94 105 GLY A N 1
ATOM 741 C CA . GLY A 1 105 ? -7.235 -10.305 34.636 1.00 90.94 105 GLY A CA 1
ATOM 742 C C . GLY A 1 105 ? -6.247 -11.396 35.073 1.00 90.94 105 GLY A C 1
ATOM 743 O O . GLY A 1 105 ? -6.562 -12.207 35.943 1.00 90.94 105 GLY A O 1
ATOM 744 N N . GLU A 1 106 ? -5.025 -11.335 34.527 1.00 86.19 106 GLU A N 1
ATOM 745 C CA . GLU A 1 106 ? -3.903 -12.254 34.823 1.00 86.19 106 GLU A CA 1
ATOM 746 C C . GLU A 1 106 ? -4.176 -13.727 34.461 1.00 86.19 106 GLU A C 1
ATOM 748 O O . GLU A 1 106 ? -3.749 -14.642 35.165 1.00 86.19 106 GLU A O 1
ATOM 753 N N . THR A 1 107 ? -4.886 -13.962 33.358 1.00 93.75 107 THR A N 1
ATOM 754 C CA . THR A 1 107 ? -5.097 -15.302 32.791 1.00 93.75 107 THR A CA 1
ATOM 755 C C . THR A 1 107 ? -4.319 -15.458 31.492 1.00 93.75 107 THR A C 1
ATOM 757 O O . THR A 1 107 ? -4.383 -14.568 30.641 1.00 93.75 107 THR A O 1
ATOM 760 N N . ALA A 1 108 ? -3.648 -16.593 31.327 1.00 94.56 108 ALA A N 1
ATOM 761 C CA . ALA A 1 108 ? -3.071 -17.039 30.067 1.00 94.56 108 ALA A CA 1
ATOM 762 C C . ALA A 1 108 ? -4.141 -17.752 29.217 1.00 94.56 108 ALA A C 1
ATOM 764 O O . ALA A 1 108 ? -5.239 -18.054 29.693 1.00 94.56 108 ALA A O 1
ATOM 765 N N . VAL A 1 109 ? -3.842 -18.045 27.951 1.00 96.44 109 VAL A N 1
ATOM 766 C CA . VAL A 1 109 ? -4.815 -18.684 27.045 1.00 96.44 109 VAL A CA 1
ATOM 767 C C . VAL A 1 109 ? -5.227 -20.086 27.513 1.00 96.44 109 VAL A C 1
ATOM 769 O O . VAL A 1 109 ? -6.357 -20.506 27.283 1.00 96.44 109 VAL A O 1
ATOM 772 N N . ARG A 1 110 ? -4.365 -20.787 28.263 1.00 96.19 110 ARG A N 1
ATOM 773 C CA . ARG A 1 110 ? -4.658 -22.122 28.818 1.00 96.19 110 ARG A CA 1
ATOM 774 C C . ARG A 1 110 ? -5.867 -22.140 29.761 1.00 96.19 110 ARG A C 1
ATOM 776 O O . ARG A 1 110 ? -6.594 -23.124 29.826 1.00 96.19 110 ARG A O 1
ATOM 783 N N . GLU A 1 111 ? -6.125 -21.054 30.498 1.00 97.56 111 GLU A N 1
ATOM 784 C CA . GLU A 1 111 ? -7.314 -20.961 31.356 1.00 97.56 111 GLU A CA 1
ATOM 785 C C . GLU A 1 111 ? -8.615 -20.791 30.545 1.00 97.56 111 GLU A C 1
ATOM 787 O O . GLU A 1 111 ? -9.708 -20.935 31.103 1.00 97.56 111 GLU A O 1
ATOM 792 N N . TRP A 1 112 ? -8.497 -20.524 29.241 1.00 97.94 112 TRP A N 1
ATOM 793 C CA . TRP A 1 112 ? -9.579 -20.375 28.268 1.00 97.94 112 TRP A CA 1
ATOM 794 C C . TRP A 1 112 ? -9.762 -21.601 27.362 1.00 97.94 112 TRP A C 1
ATOM 796 O O . TRP A 1 112 ? -10.641 -21.586 26.503 1.00 97.94 112 TRP A O 1
ATOM 806 N N . GLU A 1 113 ? -8.988 -22.670 27.552 1.00 96.69 113 GLU A N 1
ATOM 807 C CA . GLU A 1 113 ? -9.140 -23.908 26.783 1.00 96.69 113 GLU A CA 1
ATOM 808 C C . GLU A 1 113 ? -10.484 -24.595 27.059 1.00 96.69 113 GLU A C 1
ATOM 810 O O . GLU A 1 113 ? -10.923 -24.736 28.204 1.00 96.69 113 GLU A O 1
ATOM 815 N N . ALA A 1 114 ? -11.144 -25.072 26.004 1.00 95.81 114 ALA A N 1
ATOM 816 C CA . ALA A 1 114 ? -12.395 -25.803 26.145 1.00 95.81 114 ALA A CA 1
ATOM 817 C C . ALA A 1 114 ? -12.178 -27.145 26.871 1.00 95.81 114 ALA A C 1
ATOM 819 O O . ALA A 1 114 ? -11.273 -27.912 26.554 1.00 95.81 114 ALA A O 1
ATOM 820 N N . GLY A 1 115 ? -13.035 -27.443 27.851 1.00 93.19 115 GLY A N 1
ATOM 821 C CA . GLY A 1 115 ? -13.011 -28.695 28.620 1.00 93.19 115 GLY A CA 1
ATOM 822 C C . GLY A 1 115 ? -12.061 -28.716 29.826 1.00 93.19 115 GLY A C 1
ATOM 823 O O . GLY A 1 115 ? -12.353 -29.417 30.793 1.00 93.19 115 GLY A O 1
ATOM 824 N N . SER A 1 116 ? -10.981 -27.931 29.820 1.00 92.25 116 SER A N 1
ATOM 825 C CA . SER A 1 116 ? -9.999 -27.842 30.919 1.00 92.25 116 SER A CA 1
ATOM 826 C C . SER A 1 116 ? -9.957 -26.462 31.591 1.00 92.25 116 SER A C 1
ATOM 828 O O . SER A 1 116 ? -9.685 -26.360 32.790 1.00 92.25 116 SER A O 1
ATOM 830 N N . GLY A 1 117 ? -10.239 -25.397 30.840 1.00 96.25 117 GLY A N 1
ATOM 831 C CA . GLY A 1 117 ? -10.120 -24.009 31.263 1.00 96.25 117 GLY A CA 1
ATOM 832 C C . GLY A 1 117 ? -11.314 -23.513 32.079 1.00 96.25 117 GLY A C 1
ATOM 833 O O . GLY A 1 117 ? -12.465 -23.521 31.632 1.00 96.25 117 GLY A O 1
ATOM 834 N N . TRP A 1 118 ? -11.048 -23.015 33.287 1.00 96.38 118 TRP A N 1
ATOM 835 C CA . TRP A 1 118 ? -12.099 -22.496 34.165 1.00 96.38 118 TRP A CA 1
ATOM 836 C C . TRP A 1 118 ? -12.713 -21.180 33.651 1.00 96.38 118 TRP A C 1
ATOM 838 O O . TRP A 1 118 ? -13.912 -20.983 33.836 1.00 96.38 118 TRP A O 1
ATOM 848 N N . CYS A 1 119 ? -11.946 -20.314 32.966 1.00 97.06 119 CYS A N 1
ATOM 849 C CA . CYS A 1 119 ? -12.488 -19.082 32.367 1.00 97.06 119 CYS A CA 1
ATOM 850 C C . CYS A 1 119 ? -13.453 -19.411 31.228 1.00 97.06 119 CYS A C 1
ATOM 852 O O . CYS A 1 119 ? -14.513 -18.798 31.112 1.00 97.06 119 CYS A O 1
ATOM 854 N N . TYR A 1 120 ? -13.121 -20.421 30.418 1.00 98.19 120 TYR A N 1
ATOM 855 C CA . TYR A 1 120 ? -13.996 -20.897 29.350 1.00 98.19 120 TYR A CA 1
ATOM 856 C C . TYR A 1 120 ? -15.322 -21.432 29.897 1.00 98.19 120 TYR A C 1
ATOM 858 O O . TYR A 1 120 ? -16.397 -21.060 29.419 1.00 98.19 120 TYR A O 1
ATOM 866 N N . ALA A 1 121 ? -15.255 -22.280 30.929 1.00 97.31 121 ALA A N 1
ATOM 867 C CA . ALA A 1 121 ? -16.440 -22.835 31.575 1.00 97.31 121 ALA A CA 1
ATOM 868 C C . ALA A 1 121 ? -17.330 -21.734 32.179 1.00 97.31 121 ALA A C 1
ATOM 870 O O . ALA A 1 121 ? -18.553 -21.765 32.012 1.00 97.31 121 ALA A O 1
ATOM 871 N N . GLU A 1 122 ? -16.723 -20.739 32.832 1.00 95.81 122 GLU A N 1
ATOM 872 C CA . GLU A 1 122 ? -17.431 -19.596 33.409 1.00 95.81 122 GLU A CA 1
ATOM 873 C C . GLU A 1 122 ? -18.075 -18.708 32.334 1.00 95.81 122 GLU A C 1
ATOM 875 O O . GLU A 1 122 ? -19.253 -18.361 32.457 1.00 95.81 122 GLU A O 1
ATOM 880 N N . MET A 1 123 ? -17.359 -18.412 31.243 1.00 97.50 123 MET A N 1
ATOM 881 C CA . MET A 1 123 ? -17.900 -17.699 30.082 1.00 97.50 123 MET A CA 1
ATOM 882 C C . MET A 1 123 ? -19.135 -18.417 29.527 1.00 97.50 123 MET A C 1
ATOM 884 O O . MET A 1 123 ? -20.193 -17.803 29.394 1.00 97.50 123 MET A O 1
ATOM 888 N N . CYS A 1 124 ? -19.042 -19.723 29.263 1.00 97.75 124 CYS A N 1
ATOM 889 C CA . CYS A 1 124 ? -20.160 -20.501 28.726 1.00 97.75 124 CYS A CA 1
ATOM 890 C C . CYS A 1 124 ? -21.359 -20.523 29.685 1.00 97.75 124 CYS A C 1
ATOM 892 O O . CYS A 1 124 ? -22.503 -20.356 29.261 1.00 97.75 124 CYS A O 1
ATOM 894 N N . ALA A 1 125 ? -21.121 -20.694 30.990 1.00 96.81 125 ALA A N 1
ATOM 895 C CA . ALA A 1 125 ? -22.179 -20.650 31.996 1.00 96.81 125 ALA A CA 1
ATOM 896 C C . ALA A 1 125 ? -22.874 -19.279 32.040 1.00 96.81 125 ALA A C 1
ATOM 898 O O . ALA A 1 125 ? -24.105 -19.214 32.043 1.00 96.81 125 ALA A O 1
ATOM 899 N N . ARG A 1 126 ? -22.098 -18.190 32.009 1.00 97.44 126 ARG A N 1
ATOM 900 C CA . ARG A 1 126 ? -22.617 -16.818 32.050 1.00 97.44 126 ARG A CA 1
ATOM 901 C C . ARG A 1 126 ? -23.388 -16.460 30.783 1.00 97.44 126 ARG A C 1
ATOM 903 O O . ARG A 1 126 ? -24.464 -15.882 30.883 1.00 97.44 126 ARG A O 1
ATOM 910 N N . VAL A 1 127 ? -22.902 -16.865 29.609 1.00 97.88 127 VAL A N 1
ATOM 911 C CA . VAL A 1 127 ? -23.605 -16.673 28.330 1.00 97.88 127 VAL A CA 1
ATOM 912 C C . VAL A 1 127 ? -24.922 -17.451 28.300 1.00 97.88 127 VAL A C 1
ATOM 914 O O . VAL A 1 127 ? -25.941 -16.894 27.896 1.00 97.88 127 VAL A O 1
ATOM 917 N N . ARG A 1 128 ? -24.953 -18.699 28.791 1.00 96.75 128 ARG A N 1
ATOM 918 C CA . ARG A 1 128 ? -26.206 -19.468 28.914 1.00 96.75 128 ARG A CA 1
ATOM 919 C C . ARG A 1 128 ? -27.212 -18.789 29.843 1.00 96.75 128 ARG A C 1
ATOM 921 O O . ARG A 1 128 ? -28.384 -18.692 29.490 1.00 96.75 128 ARG A O 1
ATOM 928 N N . ALA A 1 129 ? -26.761 -18.289 30.994 1.00 97.12 129 ALA A N 1
ATOM 929 C CA . ALA A 1 129 ? -27.616 -17.544 31.917 1.00 97.12 129 ALA A CA 1
ATOM 930 C C . ALA A 1 129 ? -28.141 -16.239 31.286 1.00 97.12 129 ALA A C 1
ATOM 932 O O . ALA A 1 129 ? -29.328 -15.939 31.393 1.00 97.12 129 ALA A O 1
ATOM 933 N N . ALA A 1 130 ? -27.283 -15.514 30.563 1.00 97.38 130 ALA A N 1
ATOM 934 C CA . ALA A 1 130 ? -27.648 -14.287 29.863 1.00 97.38 130 ALA A CA 1
ATOM 935 C C . ALA A 1 130 ? -28.710 -14.531 28.784 1.00 97.38 130 ALA A C 1
ATOM 937 O O . ALA A 1 130 ? -29.688 -13.788 28.711 1.00 97.38 130 ALA A O 1
ATOM 938 N N . LEU A 1 131 ? -28.553 -15.593 27.985 1.00 96.19 131 LEU A N 1
ATOM 939 C CA . LEU A 1 131 ? -29.530 -16.003 26.973 1.00 96.19 131 LEU A CA 1
ATOM 940 C C . LEU A 1 131 ? -30.863 -16.425 27.600 1.00 96.19 131 LEU A C 1
ATOM 942 O O . LEU A 1 131 ? -31.912 -16.052 27.084 1.00 96.19 131 LEU A O 1
ATOM 946 N N . ALA A 1 132 ? -30.832 -17.150 28.722 1.00 95.12 132 ALA A N 1
ATOM 947 C CA . ALA A 1 132 ? -32.041 -17.562 29.436 1.00 95.12 132 ALA A CA 1
ATOM 948 C C . ALA A 1 132 ? -32.817 -16.373 30.031 1.00 95.12 132 ALA A C 1
ATOM 950 O O . ALA A 1 132 ? -34.043 -16.412 30.099 1.00 95.12 132 ALA A O 1
ATOM 951 N N . ALA A 1 133 ? -32.112 -15.318 30.447 1.00 95.62 133 ALA A N 1
ATOM 952 C CA . ALA A 1 133 ? -32.703 -14.095 30.988 1.00 95.62 133 ALA A CA 1
ATOM 953 C C . ALA A 1 133 ? -33.052 -13.044 29.916 1.00 95.62 133 ALA A C 1
ATOM 955 O O . ALA A 1 133 ? -33.644 -12.014 30.240 1.00 95.62 133 ALA A O 1
ATOM 956 N N . ALA A 1 134 ? -32.650 -13.250 28.658 1.00 94.12 134 ALA A N 1
ATOM 957 C CA . ALA A 1 134 ? -32.845 -12.276 27.591 1.00 94.12 134 ALA A CA 1
ATOM 958 C C . ALA A 1 134 ? -34.274 -12.326 27.010 1.00 94.12 134 ALA A C 1
ATOM 960 O O . ALA A 1 134 ? -34.938 -13.364 27.061 1.00 94.12 134 ALA A O 1
ATOM 961 N N . PRO A 1 135 ? -34.756 -11.230 26.389 1.00 90.31 135 PRO A N 1
ATOM 962 C CA . PRO A 1 135 ? -36.031 -11.232 25.674 1.00 90.31 135 PRO A CA 1
ATOM 963 C C . PRO A 1 135 ? -36.088 -12.302 24.567 1.00 90.31 135 PRO A C 1
ATOM 965 O O . PRO A 1 135 ? -35.038 -12.661 24.018 1.00 90.31 135 PRO A O 1
ATOM 968 N N . PRO A 1 136 ? -37.288 -12.754 24.151 1.00 88.12 136 PRO A N 1
ATOM 969 C CA . PRO A 1 136 ? -37.439 -13.661 23.015 1.00 88.12 136 PRO A CA 1
ATOM 970 C C . PRO A 1 136 ? -36.705 -13.160 21.763 1.00 88.12 136 PRO A C 1
ATOM 972 O O . PRO A 1 136 ? -36.615 -11.956 21.523 1.00 88.12 136 PRO A O 1
ATOM 975 N N . HIS A 1 137 ? -36.184 -14.091 20.959 1.00 85.81 137 HIS A N 1
ATOM 976 C CA . HIS A 1 137 ? -35.391 -13.813 19.748 1.00 85.81 137 HIS A CA 1
ATOM 977 C C . HIS A 1 137 ? -34.054 -13.093 19.989 1.00 85.81 137 HIS A C 1
ATOM 979 O O . HIS A 1 137 ? -33.451 -12.574 19.050 1.00 85.81 137 HIS A O 1
ATOM 985 N N . SER A 1 138 ? -33.570 -13.058 21.231 1.00 91.75 138 SER A N 1
ATOM 986 C CA . SER A 1 138 ? -32.203 -12.623 21.512 1.00 91.75 138 SER A CA 1
ATOM 987 C C . SER A 1 138 ? -31.193 -13.699 21.131 1.00 91.75 138 SER A C 1
ATOM 989 O O . SER A 1 138 ? -31.486 -14.892 21.203 1.00 91.75 138 SER A O 1
ATOM 991 N N . GLY A 1 139 ? -30.000 -13.280 20.724 1.00 93.00 139 GLY A N 1
ATOM 992 C CA . GLY A 1 139 ? -28.954 -14.202 20.302 1.00 93.00 139 GLY A CA 1
ATOM 993 C C . GLY A 1 139 ? -27.577 -13.564 20.348 1.00 93.00 139 GLY A C 1
ATOM 994 O O . GLY A 1 139 ? -27.442 -12.342 20.268 1.00 93.00 139 GLY A O 1
ATOM 995 N N . VAL A 1 140 ? -26.556 -14.410 20.476 1.00 96.12 140 VAL A N 1
ATOM 996 C CA . VAL A 1 140 ? -25.161 -13.977 20.394 1.00 96.12 140 VAL A CA 1
ATOM 997 C C . VAL A 1 140 ? -24.855 -13.584 18.949 1.00 96.12 140 VAL A C 1
ATOM 999 O O . VAL A 1 140 ? -25.140 -14.345 18.021 1.00 96.12 140 VAL A O 1
ATOM 1002 N N . ARG A 1 141 ? -24.326 -12.371 18.770 1.00 93.31 141 ARG A N 1
ATOM 1003 C CA . ARG A 1 141 ? -23.913 -11.800 17.480 1.00 93.31 141 ARG A CA 1
ATOM 1004 C C . ARG A 1 141 ? -22.410 -11.761 17.305 1.00 93.31 141 ARG A C 1
ATOM 1006 O O . ARG A 1 141 ? -21.946 -11.869 16.177 1.00 93.31 141 ARG A O 1
ATOM 1013 N N . GLY A 1 142 ? -21.662 -11.637 18.395 1.00 94.12 142 GLY A N 1
ATOM 1014 C CA . GLY A 1 142 ? -20.215 -11.659 18.305 1.00 94.12 142 GLY A CA 1
ATOM 1015 C C . GLY A 1 142 ? -19.500 -11.882 19.625 1.00 94.12 142 GLY A C 1
ATOM 1016 O O . GLY A 1 142 ? -20.065 -11.726 20.711 1.00 94.12 142 GLY A O 1
ATOM 1017 N N . LEU A 1 143 ? -18.231 -12.247 19.497 1.00 97.25 143 LEU A N 1
ATOM 1018 C CA . LEU A 1 143 ? -17.286 -12.442 20.587 1.00 97.25 143 LEU A CA 1
ATOM 1019 C C . LEU A 1 143 ? -16.093 -11.507 20.387 1.00 97.25 143 LEU A C 1
ATOM 1021 O O . LEU A 1 143 ? -15.483 -11.491 19.320 1.00 97.25 143 LEU A O 1
ATOM 1025 N N . VAL A 1 144 ? -15.730 -10.767 21.428 1.00 98.25 144 VAL A N 1
ATOM 1026 C CA . VAL A 1 144 ? -14.441 -10.079 21.508 1.00 98.25 144 VAL A CA 1
ATOM 1027 C C . VAL A 1 144 ? -13.518 -10.894 22.398 1.00 98.25 144 VAL A C 1
ATOM 1029 O O . VAL A 1 144 ? -13.879 -11.196 23.536 1.00 98.25 144 VAL A O 1
ATOM 1032 N N . PHE A 1 145 ? -12.328 -11.212 21.896 1.00 97.94 145 PHE A N 1
ATOM 1033 C CA . PHE A 1 145 ? -11.283 -11.898 22.643 1.00 97.94 145 PHE A CA 1
ATOM 1034 C C . PHE A 1 145 ? -10.030 -11.017 22.699 1.00 97.94 145 PHE A C 1
ATOM 1036 O O . PHE A 1 145 ? -9.257 -10.949 21.743 1.00 97.94 145 PHE A O 1
ATOM 1043 N N . PHE A 1 146 ? -9.850 -10.300 23.813 1.00 97.06 146 PHE A N 1
ATOM 1044 C CA . PHE A 1 146 ? -8.681 -9.444 24.040 1.00 97.06 146 PHE A CA 1
ATOM 1045 C C . PHE A 1 146 ? -7.801 -10.043 25.142 1.00 97.06 146 PHE A C 1
ATOM 1047 O O . PHE A 1 146 ? -8.047 -9.871 26.341 1.00 97.06 146 PHE A O 1
ATOM 1054 N N . GLN A 1 147 ? -6.783 -10.786 24.710 1.00 95.00 147 GLN A N 1
ATOM 1055 C CA . GLN A 1 147 ? -5.896 -11.551 25.576 1.00 95.00 147 GLN A CA 1
ATOM 1056 C C . GLN A 1 147 ? -4.507 -11.714 24.949 1.00 95.00 147 GLN A C 1
ATOM 1058 O O . GLN A 1 147 ? -4.343 -11.504 23.749 1.00 95.00 147 GLN A O 1
ATOM 1063 N N . GLY A 1 148 ? -3.515 -12.069 25.764 1.00 92.69 148 GLY A N 1
ATOM 1064 C CA . GLY A 1 148 ? -2.211 -12.541 25.299 1.00 92.69 148 GLY A CA 1
ATOM 1065 C C . GLY A 1 148 ? -1.043 -12.026 26.130 1.00 92.69 148 GLY A C 1
ATOM 1066 O O . GLY A 1 148 ? 0.041 -12.598 26.068 1.00 92.69 148 GLY A O 1
ATOM 1067 N N . GLU A 1 149 ? -1.230 -10.981 26.946 1.00 90.62 149 GLU A N 1
ATOM 1068 C CA . GLU A 1 149 ? -0.121 -10.387 27.699 1.00 90.62 149 GLU A CA 1
ATOM 1069 C C . GLU A 1 149 ? 0.507 -11.395 28.667 1.00 90.62 149 GLU A C 1
ATOM 1071 O O . GLU A 1 149 ? 1.724 -11.425 28.794 1.00 90.62 149 GLU A O 1
ATOM 1076 N N . SER A 1 150 ? -0.288 -12.255 29.314 1.00 91.06 150 SER A N 1
ATOM 1077 C CA . SER A 1 150 ? 0.246 -13.287 30.217 1.00 91.06 150 SER A CA 1
ATOM 1078 C C . SER A 1 150 ? 1.028 -14.392 29.496 1.00 91.06 150 SER A C 1
ATOM 1080 O O . SER A 1 150 ? 1.925 -14.982 30.092 1.00 91.06 150 SER A O 1
ATOM 1082 N N . ASP A 1 151 ? 0.736 -14.648 28.220 1.00 93.38 151 ASP A N 1
ATOM 1083 C CA . ASP A 1 151 ? 1.423 -15.654 27.401 1.00 93.38 151 ASP A CA 1
ATOM 1084 C C . ASP A 1 151 ? 2.739 -15.131 26.805 1.00 93.38 151 ASP A C 1
ATOM 1086 O O . ASP A 1 151 ? 3.535 -15.907 26.279 1.00 93.38 151 ASP A O 1
ATOM 1090 N N . CYS A 1 152 ? 2.997 -13.825 26.919 1.00 89.62 152 CYS A N 1
ATOM 1091 C CA . CYS A 1 152 ? 4.199 -13.167 26.406 1.00 89.62 152 CYS A CA 1
ATOM 1092 C C . CYS A 1 152 ? 5.393 -13.201 27.372 1.00 89.62 152 CYS A C 1
ATOM 1094 O O . CYS A 1 152 ? 6.452 -12.647 27.056 1.00 89.62 152 CYS A O 1
ATOM 1096 N N . ALA A 1 153 ? 5.244 -13.827 28.541 1.00 86.75 153 ALA A N 1
ATOM 1097 C CA . ALA A 1 153 ? 6.335 -14.006 29.495 1.00 86.75 153 ALA A CA 1
ATOM 1098 C C . ALA A 1 153 ? 7.402 -14.987 28.969 1.00 86.75 153 ALA A C 1
ATOM 1100 O O . ALA A 1 153 ? 8.596 -14.780 29.197 1.00 86.75 153 ALA A O 1
ATOM 1101 N N . GLU A 1 154 ? 6.986 -16.008 28.214 1.00 89.19 154 GLU A N 1
ATOM 1102 C CA . GLU A 1 154 ? 7.853 -17.026 27.617 1.00 89.19 154 GLU A CA 1
ATOM 1103 C C . GLU A 1 154 ? 7.677 -17.067 26.091 1.00 89.19 154 GLU A C 1
ATOM 1105 O O . GLU A 1 154 ? 6.573 -16.945 25.565 1.00 89.19 154 GLU A O 1
ATOM 1110 N N . GLU A 1 155 ? 8.771 -17.256 25.349 1.00 90.44 155 GLU A N 1
ATOM 1111 C CA . GLU A 1 155 ? 8.716 -17.288 23.880 1.00 90.44 155 GLU A CA 1
ATOM 1112 C C . GLU A 1 155 ? 7.870 -18.454 23.348 1.00 90.44 155 GLU A C 1
ATOM 1114 O O . GLU A 1 155 ? 7.115 -18.295 22.389 1.00 90.44 155 GLU A O 1
ATOM 1119 N N . GLY A 1 156 ? 7.992 -19.628 23.975 1.00 92.81 156 GLY A N 1
ATOM 1120 C CA . GLY A 1 156 ? 7.296 -20.838 23.543 1.00 92.81 156 GLY A CA 1
ATOM 1121 C C . GLY A 1 156 ? 5.778 -20.685 23.603 1.00 92.81 156 GLY A C 1
ATOM 1122 O O . GLY A 1 156 ? 5.098 -21.010 22.632 1.00 92.81 156 GLY A O 1
ATOM 1123 N N . THR A 1 157 ? 5.256 -20.131 24.702 1.00 93.94 157 THR A N 1
ATOM 1124 C CA . THR A 1 157 ? 3.821 -19.857 24.874 1.00 93.94 157 THR A CA 1
ATOM 1125 C C . THR A 1 157 ? 3.339 -18.776 23.913 1.00 93.94 157 THR A C 1
ATOM 1127 O O . THR A 1 157 ? 2.312 -18.962 23.263 1.00 93.94 157 THR A O 1
ATOM 1130 N N . ALA A 1 158 ? 4.115 -17.703 23.729 1.00 91.62 158 ALA A N 1
ATOM 1131 C CA . ALA A 1 158 ? 3.799 -16.633 22.784 1.00 91.62 158 ALA A CA 1
ATOM 1132 C C . ALA A 1 158 ? 3.665 -17.148 21.340 1.00 91.62 158 ALA A C 1
ATOM 1134 O O . ALA A 1 158 ? 2.749 -16.755 20.620 1.00 91.62 158 ALA A O 1
ATOM 1135 N N . ARG A 1 159 ? 4.550 -18.063 20.921 1.00 91.00 159 ARG A N 1
ATOM 1136 C CA . ARG A 1 159 ? 4.568 -18.622 19.560 1.00 91.00 159 ARG A CA 1
ATOM 1137 C C . ARG A 1 159 ? 3.363 -19.519 19.259 1.00 91.00 159 ARG A C 1
ATOM 1139 O O . ARG A 1 159 ? 2.891 -19.527 18.127 1.00 91.00 159 ARG A O 1
ATOM 1146 N N . VAL A 1 160 ? 2.868 -20.275 20.243 1.00 95.19 160 VAL A N 1
ATOM 1147 C CA . VAL A 1 160 ? 1.720 -21.192 20.056 1.00 95.19 160 VAL A CA 1
ATOM 1148 C C . VAL A 1 160 ? 0.366 -20.554 20.376 1.00 95.19 160 VAL A C 1
ATOM 1150 O O . VAL A 1 160 ? -0.675 -21.122 20.040 1.00 95.19 160 VAL A O 1
ATOM 1153 N N . TRP A 1 161 ? 0.369 -19.363 20.978 1.00 96.81 161 TRP A N 1
ATOM 1154 C CA . TRP A 1 161 ? -0.831 -18.621 21.357 1.00 96.81 161 TRP A CA 1
ATOM 1155 C C . TRP A 1 161 ? -1.886 -18.477 20.240 1.00 96.81 161 TRP A C 1
ATOM 1157 O O . TRP A 1 161 ? -3.056 -18.729 20.533 1.00 96.81 161 TRP A O 1
ATOM 1167 N N . PRO A 1 162 ? -1.545 -18.151 18.971 1.00 95.31 162 PRO A N 1
ATOM 1168 C CA . PRO A 1 162 ? -2.558 -17.926 17.934 1.00 95.31 162 PRO A CA 1
ATOM 1169 C C . PRO A 1 162 ? -3.432 -19.157 17.678 1.00 95.31 162 PRO A C 1
ATOM 1171 O O . PRO A 1 162 ? -4.651 -19.049 17.562 1.00 95.31 162 PRO A O 1
ATOM 1174 N N . ALA A 1 163 ? -2.820 -20.344 17.654 1.00 95.19 163 ALA A N 1
ATOM 1175 C CA . ALA A 1 163 ? -3.541 -21.597 17.459 1.00 95.19 163 ALA A CA 1
ATOM 1176 C C . ALA A 1 163 ? -4.465 -21.908 18.648 1.00 95.19 163 ALA A C 1
ATOM 1178 O O . ALA A 1 163 ? -5.610 -22.316 18.447 1.00 95.19 163 ALA A O 1
ATOM 1179 N N . ALA A 1 164 ? -3.993 -21.668 19.877 1.00 96.69 164 ALA A N 1
ATOM 1180 C CA . ALA A 1 164 ? -4.796 -21.847 21.084 1.00 96.69 164 ALA A CA 1
ATOM 1181 C C . ALA A 1 164 ? -5.988 -20.876 21.118 1.00 96.69 164 ALA A C 1
ATOM 1183 O O . ALA A 1 164 ? -7.124 -21.307 21.299 1.00 96.69 164 ALA A O 1
ATOM 1184 N N . ALA A 1 165 ? -5.757 -19.585 20.857 1.00 96.94 165 ALA A N 1
ATOM 1185 C CA . ALA A 1 165 ? -6.798 -18.559 20.818 1.00 96.94 165 ALA A CA 1
ATOM 1186 C C . ALA A 1 165 ? -7.858 -18.840 19.735 1.00 96.94 165 ALA A C 1
ATOM 1188 O O . ALA A 1 165 ? -9.055 -18.674 19.981 1.00 96.94 165 ALA A O 1
ATOM 1189 N N . ALA A 1 166 ? -7.444 -19.327 18.560 1.00 95.88 166 ALA A N 1
ATOM 1190 C CA . ALA A 1 166 ? -8.370 -19.763 17.518 1.00 95.88 166 ALA A CA 1
ATOM 1191 C C . ALA A 1 166 ? -9.264 -20.922 17.991 1.00 95.88 166 ALA A C 1
ATOM 1193 O O . ALA A 1 166 ? -10.469 -20.906 17.742 1.00 95.88 166 ALA A O 1
ATOM 1194 N N . GLU A 1 167 ? -8.715 -21.911 18.70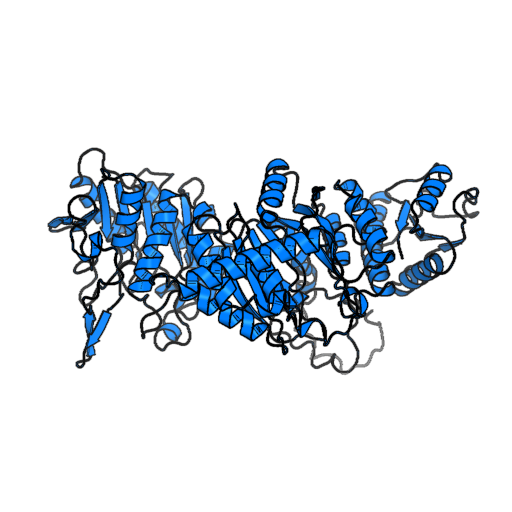6 1.00 96.31 167 GLU A N 1
ATOM 1195 C CA . GLU A 1 167 ? -9.509 -23.046 19.194 1.00 96.31 167 GLU A CA 1
ATOM 1196 C C . GLU A 1 167 ? -10.502 -22.654 20.296 1.00 96.31 167 GLU A C 1
ATOM 1198 O O . GLU A 1 167 ? -11.590 -23.232 20.349 1.00 96.31 167 GLU A O 1
ATOM 1203 N N . VAL A 1 168 ? -10.198 -21.638 21.114 1.00 97.00 168 VAL A N 1
ATOM 1204 C CA . VAL A 1 168 ? -11.164 -21.057 22.068 1.00 97.00 168 VAL A CA 1
ATOM 1205 C C . VAL A 1 168 ? -12.405 -20.553 21.330 1.00 97.00 168 VAL A C 1
ATOM 1207 O O . VAL A 1 168 ? -13.529 -20.933 21.664 1.00 97.00 168 VAL A O 1
ATOM 1210 N N . VAL A 1 169 ? -12.211 -19.731 20.295 1.00 95.94 169 VAL A N 1
ATOM 1211 C CA . VAL A 1 169 ? -13.316 -19.164 19.508 1.00 95.94 169 VAL A CA 1
ATOM 1212 C C . VAL A 1 169 ? -14.059 -20.250 18.738 1.00 95.94 169 VAL A C 1
ATOM 1214 O O . VAL A 1 169 ? -15.289 -20.279 18.760 1.00 95.94 169 VAL A O 1
ATOM 1217 N N . ARG A 1 170 ? -13.332 -21.184 18.113 1.00 94.75 170 ARG A N 1
ATOM 1218 C CA . ARG A 1 170 ? -13.924 -22.302 17.368 1.00 94.75 170 ARG A CA 1
ATOM 1219 C C . ARG A 1 170 ? -14.774 -23.192 18.275 1.00 94.75 170 ARG A C 1
ATOM 1221 O O . ARG A 1 170 ? -15.892 -23.557 17.917 1.00 94.75 170 ARG A O 1
ATOM 1228 N N . SER A 1 171 ? -14.282 -23.505 19.470 1.00 95.69 171 SER A N 1
ATOM 1229 C CA . SER A 1 171 ? -15.026 -24.284 20.463 1.00 95.69 171 SER A CA 1
ATOM 1230 C C . SER A 1 171 ? -16.271 -23.548 20.942 1.00 95.69 171 SER A C 1
ATOM 1232 O O . SER A 1 171 ? -17.336 -24.155 21.040 1.00 95.69 171 SER A O 1
ATOM 1234 N N . PHE A 1 172 ? -16.174 -22.237 21.165 1.00 96.00 172 PHE A N 1
ATOM 1235 C CA . PHE A 1 172 ? -17.316 -21.438 21.593 1.00 96.00 172 PHE A CA 1
ATOM 1236 C C . PHE A 1 172 ? -18.389 -21.322 20.500 1.00 96.00 172 PHE A C 1
ATOM 1238 O O . PHE A 1 172 ? -19.576 -21.481 20.777 1.00 96.00 172 PHE A O 1
ATOM 1245 N N . ALA A 1 173 ? -17.982 -21.137 19.242 1.00 93.81 173 ALA A N 1
ATOM 1246 C CA . ALA A 1 173 ? -18.880 -21.172 18.090 1.00 93.81 173 ALA A CA 1
ATOM 1247 C C . ALA A 1 173 ? -19.627 -22.516 17.990 1.00 93.81 173 ALA A C 1
ATOM 1249 O O . ALA A 1 173 ? -20.837 -22.534 17.755 1.00 93.81 173 ALA A O 1
ATOM 1250 N N . ARG A 1 174 ? -18.942 -23.644 18.242 1.00 93.25 174 ARG A N 1
ATOM 1251 C CA . ARG A 1 174 ? -19.568 -24.979 18.308 1.00 93.25 174 ARG A CA 1
ATOM 1252 C C . ARG A 1 174 ? -20.532 -25.120 19.489 1.00 93.25 174 ARG A C 1
ATOM 1254 O O . ARG A 1 174 ? -21.627 -25.634 19.285 1.00 93.25 174 ARG A O 1
ATOM 1261 N N . GLU A 1 175 ? -20.165 -24.643 20.681 1.00 93.38 175 GLU A N 1
ATOM 1262 C CA . GLU A 1 175 ? -21.029 -24.648 21.879 1.00 93.38 175 GLU A CA 1
ATOM 1263 C C . GLU A 1 175 ? -22.339 -23.881 21.625 1.00 93.38 175 GLU A C 1
ATOM 1265 O O . GLU A 1 175 ? -23.407 -24.295 22.074 1.00 93.38 175 GLU A O 1
ATOM 1270 N N . LEU A 1 176 ? -22.275 -22.788 20.857 1.00 92.44 176 LEU A N 1
ATOM 1271 C CA . LEU A 1 176 ? -23.444 -22.010 20.442 1.00 92.44 176 LEU A CA 1
ATOM 1272 C C . LEU A 1 176 ? -24.196 -22.603 19.238 1.00 92.44 176 LEU A C 1
ATOM 1274 O O . LEU A 1 176 ? -25.295 -22.144 18.926 1.00 92.44 176 LEU A O 1
ATOM 1278 N N . GLY A 1 177 ? -23.620 -23.582 18.533 1.00 91.12 177 GLY A N 1
ATOM 1279 C CA . GLY A 1 177 ? -24.142 -24.068 17.252 1.00 91.12 177 GLY A CA 1
ATOM 1280 C C . GLY A 1 177 ? -24.117 -23.005 16.141 1.00 91.12 177 GLY A C 1
ATOM 1281 O O . GLY A 1 177 ? -24.971 -23.024 15.256 1.00 91.12 177 GLY A O 1
ATOM 1282 N N . GLN A 1 178 ? -23.172 -22.059 16.195 1.00 88.31 178 GLN A N 1
ATOM 1283 C CA . GLN A 1 178 ? -23.068 -20.897 15.305 1.00 88.31 178 GLN A CA 1
ATOM 1284 C C . GLN A 1 178 ? -21.737 -20.895 14.522 1.00 88.31 178 GLN A C 1
ATOM 1286 O O . GLN A 1 178 ? -20.808 -20.189 14.906 1.00 88.31 178 GLN A O 1
ATOM 1291 N N . PRO A 1 179 ? -21.635 -21.603 13.380 1.00 75.56 179 PRO A N 1
ATOM 1292 C CA . PRO A 1 179 ? -20.408 -21.687 12.571 1.00 75.56 179 PRO A CA 1
ATOM 1293 C C . PRO A 1 179 ? -20.095 -20.414 11.759 1.00 75.56 179 PRO A C 1
ATOM 1295 O O . PRO A 1 179 ? -19.262 -20.431 10.871 1.00 75.56 179 PRO A O 1
ATOM 1298 N N . ARG A 1 180 ? -20.811 -19.311 11.992 1.00 82.25 180 ARG A N 1
ATOM 1299 C CA . ARG A 1 180 ? -20.512 -17.982 11.427 1.00 82.25 180 ARG A CA 1
ATOM 1300 C C . ARG A 1 180 ? -20.563 -16.918 12.515 1.00 82.25 180 ARG A C 1
ATOM 1302 O O . ARG A 1 180 ? -21.078 -15.821 12.318 1.00 82.25 180 ARG A O 1
ATOM 1309 N N . LEU A 1 181 ? -20.129 -17.286 13.719 1.00 90.56 181 LEU A N 1
ATOM 1310 C CA . LEU A 1 181 ? -20.003 -16.328 14.805 1.00 90.56 181 LEU A CA 1
ATOM 1311 C C . LEU A 1 181 ? -18.998 -15.249 14.384 1.00 90.56 181 LEU A C 1
ATOM 1313 O O . LEU A 1 181 ? -17.887 -15.578 13.971 1.00 90.56 181 LEU A O 1
ATOM 1317 N N . ALA A 1 182 ? -19.372 -13.976 14.505 1.00 91.44 182 ALA A N 1
ATOM 1318 C CA . ALA A 1 182 ? -18.427 -12.891 14.288 1.00 91.44 182 ALA A CA 1
ATOM 1319 C C . ALA A 1 182 ? -17.446 -12.827 15.468 1.00 91.44 182 ALA A C 1
ATOM 1321 O O . ALA A 1 182 ? -17.864 -12.734 16.627 1.00 91.44 182 ALA A O 1
ATOM 1322 N N . ALA A 1 183 ? -16.146 -12.861 15.196 1.00 93.94 183 ALA A N 1
ATOM 1323 C CA . ALA A 1 183 ? -15.114 -12.834 16.226 1.00 93.94 183 ALA A CA 1
ATOM 1324 C C . ALA A 1 183 ? -14.133 -11.681 16.000 1.00 93.94 183 ALA A C 1
ATOM 1326 O O . ALA A 1 183 ? -13.652 -11.461 14.893 1.00 93.94 183 ALA A O 1
ATOM 1327 N N . VAL A 1 184 ? -13.798 -10.956 17.064 1.00 94.19 184 VAL A N 1
ATOM 1328 C CA . VAL A 1 184 ? -12.773 -9.909 17.032 1.00 94.19 184 VAL A CA 1
ATOM 1329 C C . VAL A 1 184 ? -11.682 -10.266 18.027 1.00 94.19 184 VAL A C 1
ATOM 1331 O O . VAL A 1 184 ? -11.901 -10.230 19.239 1.00 94.19 184 VAL A O 1
ATOM 1334 N N . PHE A 1 185 ? -10.498 -10.585 17.515 1.00 95.19 185 PHE A N 1
ATOM 1335 C CA . PHE A 1 185 ? -9.292 -10.704 18.324 1.00 95.19 185 PHE A CA 1
ATOM 1336 C C . PHE A 1 185 ? -8.663 -9.334 18.497 1.00 95.19 185 PHE A C 1
ATOM 1338 O O . PHE A 1 185 ? -8.574 -8.570 17.537 1.00 95.19 185 PHE A O 1
ATOM 1345 N N . VAL A 1 186 ? -8.182 -9.032 19.698 1.00 92.38 186 VAL A N 1
ATOM 1346 C CA . VAL A 1 186 ? -7.380 -7.831 19.936 1.00 92.38 186 VAL A CA 1
ATOM 1347 C C . VAL A 1 186 ? -5.994 -8.250 20.404 1.00 92.38 186 VAL A C 1
ATOM 1349 O O . VAL A 1 186 ? -5.860 -8.848 21.471 1.00 92.38 186 VAL A O 1
ATOM 1352 N N . LEU A 1 187 ? -4.971 -7.932 19.607 1.00 87.44 187 LEU A N 1
ATOM 1353 C CA . LEU A 1 187 ? -3.576 -8.172 19.972 1.00 87.44 187 LEU A CA 1
ATOM 1354 C C . LEU A 1 187 ? -3.098 -7.090 20.953 1.00 87.44 187 LEU A C 1
ATOM 1356 O O . LEU A 1 187 ? -3.332 -5.904 20.695 1.00 87.44 187 LEU A O 1
ATOM 1360 N N . PRO A 1 188 ? -2.412 -7.456 22.049 1.00 84.38 188 PRO A N 1
ATOM 1361 C CA . PRO A 1 188 ? -2.012 -6.496 23.070 1.00 84.38 188 PRO A CA 1
ATOM 1362 C C . PRO A 1 188 ? -0.901 -5.520 22.640 1.00 84.38 188 PRO A C 1
ATOM 1364 O O . PRO A 1 188 ? -0.133 -5.784 21.712 1.00 84.38 188 PRO A O 1
ATOM 1367 N N . SER A 1 189 ? -0.812 -4.382 23.349 1.00 71.50 189 SER A N 1
ATOM 1368 C CA . SER A 1 189 ? 0.168 -3.294 23.124 1.00 71.50 189 SER A CA 1
ATOM 1369 C C . SER A 1 189 ? 0.955 -2.861 24.378 1.00 71.50 189 SER A C 1
ATOM 1371 O O . SER A 1 189 ? 0.982 -1.675 24.698 1.00 71.50 189 SER A O 1
ATOM 1373 N N . PRO A 1 190 ? 1.592 -3.768 25.127 1.00 65.62 190 PRO A N 1
ATOM 1374 C CA . PRO A 1 190 ? 2.464 -3.400 26.241 1.00 65.62 190 PRO A CA 1
ATOM 1375 C C . PRO A 1 190 ? 3.727 -2.664 25.760 1.00 65.62 190 PRO A C 1
ATOM 1377 O O . PRO A 1 190 ? 4.198 -2.888 24.646 1.00 65.62 190 PRO A O 1
ATOM 1380 N N . LEU A 1 191 ? 4.316 -1.831 26.625 1.00 59.59 191 LEU A N 1
ATOM 1381 C CA . LEU A 1 191 ? 5.648 -1.244 26.433 1.00 59.59 191 LEU A CA 1
ATOM 1382 C C . LEU A 1 191 ? 6.706 -2.154 27.084 1.00 59.59 191 LEU A C 1
ATOM 1384 O O . LEU A 1 191 ? 6.787 -2.177 28.314 1.00 59.59 191 LEU A O 1
ATOM 1388 N N . PRO A 1 192 ? 7.556 -2.868 26.317 1.00 54.66 192 PRO A N 1
ATOM 1389 C CA . PRO A 1 192 ? 8.515 -3.829 26.876 1.00 54.66 192 PRO A CA 1
ATOM 1390 C C . PRO A 1 192 ? 9.563 -3.205 27.805 1.00 54.66 192 PRO A C 1
ATOM 1392 O O . PRO A 1 192 ? 10.174 -3.910 28.599 1.00 54.66 192 PRO A O 1
ATOM 1395 N N . ASP A 1 193 ? 9.784 -1.892 27.727 1.00 55.59 193 ASP A N 1
ATOM 1396 C CA . ASP A 1 193 ? 10.757 -1.180 28.563 1.00 55.59 193 ASP A CA 1
ATOM 1397 C C . ASP A 1 193 ? 10.155 -0.543 29.825 1.00 55.59 193 ASP A C 1
ATOM 1399 O O . ASP A 1 193 ? 10.892 -0.037 30.672 1.00 55.59 193 ASP A O 1
ATOM 1403 N N . ALA A 1 194 ? 8.831 -0.605 30.003 1.00 60.53 194 ALA A N 1
ATOM 1404 C CA . ALA A 1 194 ? 8.191 -0.199 31.249 1.00 60.53 194 ALA A CA 1
ATOM 1405 C C . ALA A 1 194 ? 8.421 -1.252 32.356 1.00 60.53 194 ALA A C 1
ATOM 1407 O O . ALA A 1 194 ? 8.536 -2.444 32.049 1.00 60.53 194 ALA A O 1
ATOM 1408 N N . PRO A 1 195 ? 8.431 -0.866 33.650 1.00 56.88 195 PRO A N 1
ATOM 1409 C CA . PRO A 1 195 ? 8.785 -1.768 34.752 1.00 56.88 195 PRO A CA 1
ATOM 1410 C C . PRO A 1 195 ? 7.992 -3.083 34.770 1.00 56.88 195 PRO A C 1
ATOM 1412 O O . PRO A 1 195 ? 8.569 -4.143 34.998 1.00 56.88 195 PRO A O 1
ATOM 1415 N N . ASN A 1 196 ? 6.686 -3.030 34.480 1.00 61.72 196 ASN A N 1
ATOM 1416 C CA . ASN A 1 196 ? 5.839 -4.225 34.413 1.00 61.72 196 ASN A CA 1
ATOM 1417 C C . ASN A 1 196 ? 5.829 -4.867 33.014 1.00 61.72 196 ASN A C 1
ATOM 1419 O O . ASN A 1 196 ? 5.696 -6.086 32.906 1.00 61.72 196 ASN A O 1
ATOM 1423 N N . GLY A 1 197 ? 6.015 -4.082 31.949 1.00 59.81 197 GLY A N 1
ATOM 1424 C CA . GLY A 1 197 ? 6.056 -4.585 30.574 1.00 59.81 197 GLY A CA 1
ATOM 1425 C C . GLY A 1 197 ? 7.280 -5.458 30.283 1.00 59.81 197 GLY A C 1
ATOM 1426 O O . GLY A 1 197 ? 7.147 -6.477 29.605 1.00 59.81 197 GLY A O 1
ATOM 1427 N N . ARG A 1 198 ? 8.440 -5.153 30.885 1.00 59.72 198 ARG A N 1
ATOM 1428 C CA . ARG A 1 198 ? 9.675 -5.946 30.725 1.00 59.72 198 ARG A CA 1
ATOM 1429 C C . ARG A 1 198 ? 9.567 -7.363 31.287 1.00 59.72 198 ARG A C 1
ATOM 1431 O O . ARG A 1 198 ? 10.202 -8.277 30.768 1.00 59.72 198 ARG A O 1
ATOM 1438 N N . ALA A 1 199 ? 8.779 -7.539 32.347 1.00 62.47 199 ALA A N 1
ATOM 1439 C CA . ALA A 1 199 ? 8.606 -8.826 33.015 1.00 62.47 199 ALA A CA 1
ATOM 1440 C C . ALA A 1 199 ? 7.465 -9.661 32.415 1.00 62.47 199 ALA A C 1
ATOM 1442 O O . ALA A 1 199 ? 7.613 -10.868 32.262 1.00 62.47 199 ALA A O 1
ATOM 1443 N N . LEU A 1 200 ? 6.334 -9.031 32.080 1.00 65.81 200 LEU A N 1
ATOM 1444 C CA . LEU A 1 200 ? 5.125 -9.744 31.654 1.00 65.81 200 LEU A CA 1
ATOM 1445 C C . LEU A 1 200 ? 5.043 -9.938 30.138 1.00 65.81 200 LEU A C 1
ATOM 1447 O O . LEU A 1 200 ? 4.413 -10.881 29.688 1.00 65.81 200 LEU A O 1
ATOM 1451 N N . CYS A 1 201 ? 5.650 -9.053 29.345 1.00 72.12 201 CYS A N 1
ATOM 1452 C CA . CYS A 1 201 ? 5.377 -8.953 27.909 1.00 72.12 201 CYS A CA 1
ATOM 1453 C C . CYS A 1 201 ? 6.634 -9.029 27.034 1.00 72.12 201 CYS A C 1
ATOM 1455 O O . CYS A 1 201 ? 6.657 -8.510 25.918 1.00 72.12 201 CYS A O 1
ATOM 1457 N N . LYS A 1 202 ? 7.688 -9.676 27.541 1.00 80.12 202 LYS A N 1
ATOM 1458 C CA . LYS A 1 202 ? 9.011 -9.759 26.906 1.00 80.12 202 LYS A CA 1
ATOM 1459 C C . LYS A 1 202 ? 8.962 -10.257 25.457 1.00 80.12 202 LYS A C 1
ATOM 1461 O O . LYS A 1 202 ? 9.734 -9.789 24.626 1.00 80.12 202 LYS A O 1
ATOM 1466 N N . HIS A 1 203 ? 8.062 -11.190 25.159 1.00 85.38 203 HIS A N 1
ATOM 1467 C CA . HIS A 1 203 ? 7.947 -11.853 23.860 1.00 85.38 203 HIS A CA 1
ATOM 1468 C C . HIS A 1 203 ? 6.695 -11.428 23.074 1.00 85.38 203 HIS A C 1
ATOM 1470 O O . HIS A 1 203 ? 6.204 -12.177 22.234 1.00 85.38 203 HIS A O 1
ATOM 1476 N N . ILE A 1 204 ? 6.183 -10.215 23.309 1.00 83.12 204 ILE A N 1
ATOM 1477 C CA . ILE A 1 204 ? 4.979 -9.712 22.631 1.00 83.12 204 ILE A CA 1
ATOM 1478 C C . ILE A 1 204 ? 5.107 -9.671 21.101 1.00 83.12 204 ILE A C 1
ATOM 1480 O O . ILE A 1 204 ? 4.170 -10.041 20.396 1.00 83.12 204 ILE A O 1
ATOM 1484 N N . GLU A 1 205 ? 6.271 -9.288 20.571 1.00 78.31 205 GLU A N 1
ATOM 1485 C CA . GLU A 1 205 ? 6.501 -9.290 19.120 1.00 78.31 205 GLU A CA 1
ATOM 1486 C C . GLU A 1 205 ? 6.488 -10.711 18.545 1.00 78.31 205 GLU A C 1
ATOM 1488 O O . GLU A 1 205 ? 6.011 -10.911 17.433 1.00 78.31 205 GLU A O 1
ATOM 1493 N N . VAL A 1 206 ? 6.902 -11.722 19.319 1.00 80.38 206 VAL A N 1
ATOM 1494 C CA . VAL A 1 206 ? 6.802 -13.129 18.896 1.00 80.38 206 VAL A CA 1
ATOM 1495 C C . VAL A 1 206 ? 5.340 -13.543 18.766 1.00 80.38 206 VAL A C 1
ATOM 1497 O O . VAL A 1 206 ? 4.982 -14.138 17.755 1.00 80.38 206 VAL A O 1
ATOM 1500 N N . LEU A 1 207 ? 4.483 -13.183 19.730 1.00 87.69 207 LEU A N 1
ATOM 1501 C CA . LEU A 1 207 ? 3.040 -13.446 19.648 1.00 87.69 207 LEU A CA 1
ATOM 1502 C C . LEU A 1 207 ? 2.420 -12.779 18.413 1.00 87.69 207 LEU A C 1
ATOM 1504 O O . LEU A 1 207 ? 1.614 -13.392 17.711 1.00 87.69 207 LEU A O 1
ATOM 1508 N N . ARG A 1 208 ? 2.800 -11.531 18.124 1.00 78.31 208 ARG A N 1
ATOM 1509 C CA . ARG A 1 208 ? 2.256 -10.747 17.003 1.00 78.31 208 ARG A CA 1
ATOM 1510 C C . ARG A 1 208 ? 2.705 -11.299 15.651 1.00 78.31 208 ARG A C 1
ATOM 1512 O O . ARG A 1 208 ? 1.864 -11.500 14.778 1.00 78.31 208 ARG A O 1
ATOM 1519 N N . VAL A 1 209 ? 3.993 -11.616 15.508 1.00 69.88 209 VAL A N 1
ATOM 1520 C CA . VAL A 1 209 ? 4.543 -12.269 14.309 1.00 69.88 209 VAL A CA 1
ATOM 1521 C C . VAL A 1 209 ? 3.904 -13.640 14.110 1.00 69.88 209 VAL A C 1
ATOM 1523 O O . VAL A 1 209 ? 3.381 -13.903 13.031 1.00 69.88 209 VAL A O 1
ATOM 1526 N N . ALA A 1 210 ? 3.837 -14.472 15.153 1.00 73.31 210 ALA A N 1
ATOM 1527 C CA . ALA A 1 210 ? 3.204 -15.786 15.072 1.00 73.31 210 ALA A CA 1
ATOM 1528 C C . ALA A 1 210 ? 1.716 -15.686 14.691 1.00 73.31 210 ALA A C 1
ATOM 1530 O O . ALA A 1 210 ? 1.226 -16.502 13.915 1.00 73.31 210 ALA A O 1
ATOM 1531 N N . SER A 1 211 ? 0.994 -14.672 15.185 1.00 79.25 211 SER A N 1
ATOM 1532 C CA . SER A 1 211 ? -0.415 -14.436 14.825 1.00 79.25 211 SER A CA 1
ATOM 1533 C C . SER A 1 211 ? -0.595 -14.093 13.345 1.00 79.25 211 SER A C 1
ATOM 1535 O O . SER A 1 211 ? -1.574 -14.523 12.733 1.00 79.25 211 SER A O 1
ATOM 1537 N N . ALA A 1 212 ? 0.341 -13.331 12.771 1.00 67.62 212 ALA A N 1
ATOM 1538 C CA . ALA A 1 212 ? 0.348 -12.995 11.351 1.00 67.62 212 ALA A CA 1
ATOM 1539 C C . ALA A 1 212 ? 0.752 -14.197 10.479 1.00 67.62 212 ALA A C 1
ATOM 1541 O O . ALA A 1 212 ? 0.086 -14.472 9.486 1.00 67.62 212 ALA A O 1
ATOM 1542 N N . GLU A 1 213 ? 1.794 -14.941 10.867 1.00 66.25 213 GLU A N 1
ATOM 1543 C CA . GLU A 1 213 ? 2.255 -16.151 10.165 1.00 66.25 213 GLU A CA 1
ATOM 1544 C C . GLU A 1 213 ? 1.198 -17.263 10.159 1.00 66.25 213 GLU A C 1
ATOM 1546 O O . GLU A 1 213 ? 1.028 -17.952 9.155 1.00 66.25 213 GLU A O 1
ATOM 1551 N N . PHE A 1 214 ? 0.469 -17.420 11.268 1.00 68.38 214 PHE A N 1
ATOM 1552 C CA . PHE A 1 214 ? -0.634 -18.373 11.400 1.00 68.38 214 PHE A CA 1
ATOM 1553 C C . PHE A 1 214 ? -1.898 -17.945 10.633 1.00 68.38 214 PHE A C 1
ATOM 1555 O O . PHE A 1 214 ? -2.800 -18.758 10.443 1.00 68.38 214 PHE A O 1
ATOM 1562 N N . ASP A 1 215 ? -1.971 -16.682 10.199 1.00 79.88 215 ASP A N 1
ATOM 1563 C CA . ASP A 1 215 ? -3.155 -16.067 9.594 1.00 79.88 215 ASP A CA 1
ATOM 1564 C C . ASP A 1 215 ? -4.407 -16.255 10.470 1.00 79.88 215 ASP A C 1
ATOM 1566 O O . ASP A 1 215 ? -5.405 -16.862 10.076 1.00 79.88 215 ASP A O 1
ATOM 1570 N N . LEU A 1 216 ? -4.326 -15.763 11.713 1.00 81.38 216 LEU A N 1
ATOM 1571 C CA . LEU A 1 216 ? -5.309 -16.023 12.772 1.00 81.38 216 LEU A CA 1
ATOM 1572 C C . LEU A 1 216 ? -6.767 -15.820 12.331 1.00 81.38 216 LEU A C 1
ATOM 1574 O O . LEU A 1 216 ? -7.599 -16.693 12.576 1.00 81.38 216 LEU A O 1
ATOM 1578 N N . ALA A 1 217 ? -7.075 -14.713 11.651 1.00 81.81 217 ALA A N 1
ATOM 1579 C CA . ALA A 1 217 ? -8.425 -14.454 11.151 1.00 81.81 217 ALA A CA 1
ATOM 1580 C C . ALA A 1 217 ? -8.866 -15.508 10.124 1.00 81.81 217 ALA A C 1
ATOM 1582 O O . ALA A 1 217 ? -9.931 -16.108 10.270 1.00 81.81 217 ALA A O 1
ATOM 1583 N N . ARG A 1 218 ? -8.040 -15.776 9.104 1.00 78.81 218 ARG A N 1
ATOM 1584 C CA . ARG A 1 218 ? -8.390 -16.723 8.037 1.00 78.81 218 ARG A CA 1
ATOM 1585 C C . ARG A 1 218 ? -8.432 -18.166 8.531 1.00 78.81 218 ARG A C 1
ATOM 1587 O O . ARG A 1 218 ? -9.206 -18.954 7.998 1.00 78.81 218 ARG A O 1
ATOM 1594 N N . SER A 1 219 ? -7.660 -18.507 9.565 1.00 85.38 219 SER A N 1
ATOM 1595 C CA . SER A 1 219 ? -7.626 -19.847 10.170 1.00 85.38 219 SER A CA 1
ATOM 1596 C C . SER A 1 219 ? -8.979 -20.308 10.734 1.00 85.38 219 SER A C 1
ATOM 1598 O O . SER A 1 219 ? -9.193 -21.502 10.966 1.00 85.38 219 SER A O 1
ATOM 1600 N N . LEU A 1 220 ? -9.892 -19.365 10.977 1.00 83.75 220 LEU A N 1
ATOM 1601 C CA . LEU A 1 220 ? -11.238 -19.642 11.456 1.00 83.75 220 LEU A CA 1
ATOM 1602 C C . LEU A 1 220 ? -12.247 -19.871 10.335 1.00 83.75 220 LEU A C 1
ATOM 1604 O O . LEU A 1 220 ? -13.333 -20.353 10.627 1.00 83.75 220 LEU A O 1
ATOM 1608 N N . ALA A 1 221 ? -11.917 -19.600 9.072 1.00 77.00 221 ALA A N 1
ATOM 1609 C CA . ALA A 1 221 ? -12.824 -19.888 7.969 1.00 77.00 221 ALA A CA 1
ATOM 1610 C C . ALA A 1 221 ? -12.903 -21.411 7.703 1.00 77.00 221 ALA A C 1
ATOM 1612 O O . ALA A 1 221 ? -11.864 -22.074 7.662 1.00 77.00 221 ALA A O 1
ATOM 1613 N N . PRO A 1 222 ? -14.101 -21.985 7.468 1.00 71.44 222 PRO A N 1
ATOM 1614 C CA . PRO A 1 222 ? -15.413 -21.335 7.387 1.00 71.44 222 PRO A CA 1
ATOM 1615 C C . PRO A 1 222 ? -16.200 -21.312 8.717 1.00 71.44 222 PRO A C 1
ATOM 1617 O O . PRO A 1 222 ? -17.381 -20.984 8.686 1.00 71.44 222 PRO A O 1
ATOM 1620 N N . ASP A 1 223 ? -15.587 -21.705 9.838 1.00 69.50 223 ASP A N 1
ATOM 1621 C CA . ASP A 1 223 ? -16.216 -21.920 11.154 1.00 69.50 223 ASP A CA 1
ATOM 1622 C C . ASP A 1 223 ? -16.552 -20.630 11.938 1.00 69.50 223 ASP A C 1
ATOM 1624 O O . ASP A 1 223 ? -17.311 -20.685 12.911 1.00 69.50 223 ASP A O 1
ATOM 1628 N N . ALA A 1 224 ? -15.973 -19.483 11.569 1.00 75.81 224 ALA A N 1
ATOM 1629 C CA . ALA A 1 224 ? -16.298 -18.159 12.105 1.00 75.81 224 ALA A CA 1
ATOM 1630 C C . ALA A 1 224 ? -15.809 -17.035 11.170 1.00 75.81 224 ALA A C 1
ATOM 1632 O O . ALA A 1 224 ? -14.825 -17.199 10.446 1.00 75.81 224 ALA A O 1
ATOM 1633 N N . ASP A 1 225 ? -16.467 -15.873 11.242 1.00 82.50 225 ASP A N 1
ATOM 1634 C CA . ASP A 1 225 ? -16.069 -14.656 10.524 1.00 82.50 225 ASP A CA 1
ATOM 1635 C C . ASP A 1 225 ? -15.219 -13.789 11.461 1.00 82.50 225 ASP A C 1
ATOM 1637 O O . ASP A 1 225 ? -15.739 -13.103 12.346 1.00 82.50 225 ASP A O 1
ATOM 1641 N N . ALA A 1 226 ? -13.896 -13.861 11.315 1.00 86.31 226 ALA A N 1
ATOM 1642 C CA . ALA A 1 226 ? -12.967 -13.274 12.274 1.00 86.31 226 ALA A CA 1
ATOM 1643 C C . ALA A 1 226 ? -12.215 -12.044 11.748 1.00 86.31 226 ALA A C 1
ATOM 1645 O O . ALA A 1 226 ? -11.837 -11.963 10.582 1.00 86.31 226 ALA A O 1
ATOM 1646 N N . CYS A 1 227 ? -11.932 -11.107 12.652 1.00 85.00 227 CYS A N 1
ATOM 1647 C CA . CYS A 1 227 ? -11.070 -9.948 12.440 1.00 85.00 227 CYS A CA 1
ATOM 1648 C C . CYS A 1 227 ? -9.991 -9.894 13.530 1.00 85.00 227 CYS A C 1
ATOM 1650 O O . CYS A 1 227 ? -10.239 -10.272 14.678 1.00 85.00 227 CYS A O 1
ATOM 1652 N N . VAL A 1 228 ? -8.806 -9.387 13.189 1.00 83.06 228 VAL A N 1
ATOM 1653 C CA . VAL A 1 228 ? -7.737 -9.102 14.153 1.00 83.06 228 VAL A CA 1
ATOM 1654 C C . VAL A 1 228 ? -7.525 -7.594 14.215 1.00 83.06 228 VAL A C 1
ATOM 1656 O O . VAL A 1 228 ? -7.183 -6.957 13.220 1.00 83.06 228 VAL A O 1
ATOM 1659 N N . ILE A 1 229 ? -7.710 -7.022 15.400 1.00 78.69 229 ILE A N 1
ATOM 1660 C CA . ILE A 1 229 ? -7.400 -5.632 15.709 1.00 78.69 229 ILE A CA 1
ATOM 1661 C C . ILE A 1 229 ? -6.093 -5.590 16.472 1.00 78.69 229 ILE A C 1
ATOM 1663 O O . ILE A 1 229 ? -5.899 -6.256 17.483 1.00 78.69 229 ILE A O 1
ATOM 1667 N N . ASP A 1 230 ? -5.209 -4.731 16.009 1.00 75.12 230 ASP A N 1
ATOM 1668 C CA . ASP A 1 230 ? -3.949 -4.489 16.668 1.00 75.12 230 ASP A CA 1
ATOM 1669 C C . ASP A 1 230 ? -4.044 -3.259 17.582 1.00 75.12 230 ASP A C 1
ATOM 1671 O O . ASP A 1 230 ? -4.316 -2.142 17.119 1.00 75.12 230 ASP A O 1
ATOM 1675 N N . ALA A 1 231 ? -3.840 -3.456 18.888 1.00 73.12 231 ALA A N 1
ATOM 1676 C CA . ALA A 1 231 ? -3.830 -2.365 19.856 1.00 73.12 231 ALA A CA 1
ATOM 1677 C C . ALA A 1 231 ? -2.516 -1.562 19.850 1.00 73.12 231 ALA A C 1
ATOM 1679 O O . ALA A 1 231 ? -2.403 -0.630 20.646 1.00 73.12 231 ALA A O 1
ATOM 1680 N N . GLN A 1 232 ? -1.528 -1.904 19.007 1.00 67.44 232 GLN A N 1
ATOM 1681 C CA . GLN A 1 232 ? -0.204 -1.270 19.011 1.00 67.44 232 GLN A CA 1
ATOM 1682 C C . GLN A 1 232 ? -0.287 0.252 18.961 1.00 67.44 232 GLN A C 1
ATOM 1684 O O . GLN A 1 232 ? -1.040 0.826 18.167 1.00 67.44 232 GLN A O 1
ATOM 1689 N N . ALA A 1 233 ? 0.540 0.886 19.792 1.00 59.47 233 ALA A N 1
ATOM 1690 C CA . ALA A 1 233 ? 0.651 2.334 19.938 1.00 59.47 233 ALA A CA 1
ATOM 1691 C C . ALA A 1 233 ? -0.602 3.023 20.508 1.00 59.47 233 ALA A C 1
ATOM 1693 O O . ALA A 1 233 ? -0.685 4.250 20.497 1.00 59.47 233 ALA A O 1
ATOM 1694 N N . LEU A 1 234 ? -1.577 2.273 21.036 1.00 64.06 234 LEU A N 1
ATOM 1695 C CA . LEU A 1 234 ? -2.606 2.883 21.869 1.00 64.06 234 LEU A CA 1
ATOM 1696 C C . LEU A 1 234 ? -1.998 3.354 23.206 1.00 64.06 234 LEU A C 1
ATOM 1698 O O . LEU A 1 234 ? -1.186 2.628 23.784 1.00 64.06 234 LEU A O 1
ATOM 1702 N N . PRO A 1 235 ? -2.386 4.542 23.715 1.00 69.06 235 PRO A N 1
ATOM 1703 C CA . PRO A 1 235 ? -1.858 5.064 24.970 1.00 69.06 235 PRO A CA 1
ATOM 1704 C C . PRO A 1 235 ? -2.063 4.109 26.149 1.00 69.06 235 PRO A C 1
ATOM 1706 O O . PRO A 1 235 ? -3.165 3.594 26.365 1.00 69.06 235 PRO A O 1
ATOM 1709 N N . LEU A 1 236 ? -1.004 3.929 26.936 1.00 78.38 236 LEU A N 1
ATOM 1710 C CA . LEU A 1 236 ? -0.998 3.097 28.134 1.00 78.38 236 LEU A CA 1
ATOM 1711 C C . LEU A 1 236 ? -1.019 3.948 29.401 1.00 78.38 236 LEU A C 1
ATOM 1713 O O . LEU A 1 236 ? -0.542 5.082 29.423 1.00 78.38 236 LEU A O 1
ATOM 1717 N N . GLU A 1 237 ? -1.551 3.363 30.464 1.00 84.38 237 GLU A N 1
ATOM 1718 C CA . GLU A 1 237 ? -1.375 3.825 31.830 1.00 84.38 237 GLU A CA 1
ATOM 1719 C C . GLU A 1 237 ? 0.111 3.784 32.221 1.00 84.38 237 GLU A C 1
ATOM 1721 O O . GLU A 1 237 ? 0.944 3.138 31.579 1.00 84.38 237 GLU A O 1
ATOM 1726 N N . ALA A 1 238 ? 0.452 4.436 33.334 1.00 81.50 238 ALA A N 1
ATOM 1727 C CA . ALA A 1 238 ? 1.833 4.533 33.819 1.00 81.50 238 ALA A CA 1
ATOM 1728 C C . ALA A 1 238 ? 2.502 3.173 34.116 1.00 81.50 238 ALA A C 1
ATOM 1730 O O . ALA A 1 238 ? 3.720 3.102 34.276 1.00 81.50 238 ALA A O 1
ATOM 1731 N N . ASP A 1 239 ? 1.726 2.089 34.204 1.00 81.50 239 ASP A N 1
ATOM 1732 C CA . ASP A 1 239 ? 2.263 0.740 34.371 1.00 81.50 239 ASP A CA 1
ATOM 1733 C C . ASP A 1 239 ? 2.830 0.125 33.082 1.00 81.50 239 ASP A C 1
ATOM 1735 O O . ASP A 1 239 ? 3.535 -0.884 33.160 1.00 81.50 239 ASP A O 1
ATOM 1739 N N . GLY A 1 240 ? 2.562 0.737 31.923 1.00 77.38 240 GLY A N 1
ATOM 1740 C CA . GLY A 1 240 ? 3.043 0.303 30.615 1.00 77.38 240 GLY A CA 1
ATOM 1741 C C . GLY A 1 240 ? 2.440 -1.011 30.116 1.00 77.38 240 GLY A C 1
ATOM 1742 O O . GLY A 1 240 ? 3.017 -1.633 29.226 1.00 77.38 240 GLY A O 1
ATOM 1743 N N . VAL A 1 241 ? 1.309 -1.448 30.680 1.00 83.50 241 VAL A N 1
ATOM 1744 C CA . VAL A 1 241 ? 0.602 -2.680 30.283 1.00 83.50 241 VAL A CA 1
ATOM 1745 C C . VAL A 1 241 ? -0.864 -2.401 29.962 1.00 83.50 241 VAL A C 1
ATOM 1747 O O . VAL A 1 241 ? -1.397 -2.946 28.994 1.00 83.50 241 VAL A O 1
ATOM 1750 N N . HIS A 1 242 ? -1.534 -1.567 30.756 1.00 90.31 242 HIS A N 1
ATOM 1751 C CA . HIS A 1 242 ? -2.968 -1.338 30.607 1.00 90.31 242 HIS A CA 1
ATOM 1752 C C . HIS A 1 242 ? -3.279 -0.111 29.755 1.00 90.31 242 HIS A C 1
ATOM 1754 O O . HIS A 1 242 ? -2.593 0.897 29.851 1.00 90.31 242 HIS A O 1
ATOM 1760 N N . LEU A 1 243 ? -4.328 -0.183 28.937 1.00 84.25 243 LEU A N 1
ATOM 1761 C CA . LEU A 1 243 ? -4.807 0.939 28.127 1.00 84.25 243 LEU A CA 1
ATOM 1762 C C . LEU A 1 243 ? -5.464 2.020 28.998 1.00 84.25 243 LEU A C 1
ATOM 1764 O O . LEU A 1 243 ? -6.221 1.697 29.917 1.00 84.25 243 LEU A O 1
ATOM 1768 N N . THR A 1 244 ? -5.255 3.292 28.644 1.00 82.31 244 THR A N 1
ATOM 1769 C CA . THR A 1 244 ? -5.959 4.422 29.277 1.00 82.31 244 THR A CA 1
ATOM 1770 C C . THR A 1 244 ? -7.455 4.440 28.949 1.00 82.31 244 THR A C 1
ATOM 1772 O O . THR A 1 244 ? -7.893 3.832 27.969 1.00 82.31 244 THR A O 1
ATOM 1775 N N . SER A 1 245 ? -8.259 5.204 29.702 1.00 80.88 245 SER A N 1
ATOM 1776 C CA . SER A 1 245 ? -9.694 5.395 29.408 1.00 80.88 245 SER A CA 1
ATOM 1777 C C . SER A 1 245 ? -9.943 5.894 27.975 1.00 80.88 245 SER A C 1
ATOM 1779 O O . SER A 1 245 ? -10.827 5.393 27.278 1.00 80.88 245 SER A O 1
ATOM 1781 N N . ALA A 1 246 ? -9.125 6.832 27.485 1.00 67.81 246 ALA A N 1
ATOM 1782 C CA . ALA A 1 246 ? -9.217 7.340 26.115 1.00 67.81 246 ALA A CA 1
ATOM 1783 C C . ALA A 1 246 ? -8.856 6.274 25.063 1.00 67.81 246 ALA A C 1
ATOM 1785 O O . ALA A 1 246 ? -9.525 6.159 24.029 1.00 67.81 246 ALA A O 1
ATOM 1786 N N . ALA A 1 247 ? -7.825 5.468 25.333 1.00 67.19 247 ALA A N 1
ATOM 1787 C CA . ALA A 1 247 ? -7.424 4.360 24.472 1.00 67.19 247 ALA A CA 1
ATOM 1788 C C . ALA A 1 247 ? -8.502 3.266 24.405 1.00 67.19 247 ALA A C 1
ATOM 1790 O O . ALA A 1 247 ? -8.810 2.783 23.315 1.00 67.19 247 ALA A O 1
ATOM 1791 N N . GLN A 1 248 ? -9.132 2.941 25.537 1.00 86.44 248 GLN A N 1
ATOM 1792 C CA . GLN A 1 248 ? -10.263 2.014 25.624 1.00 86.44 248 GLN A CA 1
ATOM 1793 C C . GLN A 1 248 ? -11.467 2.505 24.811 1.00 86.44 248 GLN A C 1
ATOM 1795 O O . GLN A 1 248 ? -12.032 1.748 24.020 1.00 86.44 248 GLN A O 1
ATOM 1800 N N . ALA A 1 249 ? -11.815 3.792 24.907 1.00 74.69 249 ALA A N 1
ATOM 1801 C CA . ALA A 1 249 ? -12.887 4.372 24.100 1.00 74.69 249 ALA A CA 1
ATOM 1802 C C . ALA A 1 249 ? -12.581 4.319 22.591 1.00 74.69 249 ALA A C 1
ATOM 1804 O O . ALA A 1 249 ? -13.460 4.036 21.774 1.00 74.69 249 ALA A O 1
ATOM 1805 N N . LEU A 1 250 ? -11.328 4.564 22.193 1.00 66.44 250 LEU A N 1
ATOM 1806 C CA . LEU A 1 250 ? -10.910 4.432 20.797 1.00 66.44 250 LEU A CA 1
ATOM 1807 C C . LEU A 1 250 ? -10.969 2.979 20.314 1.00 66.44 250 LEU A C 1
ATOM 1809 O O . LEU A 1 250 ? -11.470 2.727 19.217 1.00 66.44 250 LEU A O 1
ATOM 1813 N N . LEU A 1 251 ? -10.486 2.038 21.122 1.00 80.19 251 LEU A N 1
ATOM 1814 C CA . LEU A 1 251 ? -10.548 0.613 20.825 1.00 80.19 251 LEU A CA 1
ATOM 1815 C C . LEU A 1 251 ? -11.999 0.140 20.670 1.00 80.19 251 LEU A C 1
ATOM 1817 O O . LEU A 1 251 ? -12.305 -0.546 19.700 1.00 80.19 251 LEU A O 1
ATOM 1821 N N . GLY A 1 252 ? -12.908 0.575 21.547 1.00 82.62 252 GLY A N 1
ATOM 1822 C CA . GLY A 1 252 ? -14.333 0.235 21.466 1.00 82.62 252 GLY A CA 1
ATOM 1823 C C . GLY A 1 252 ? -14.975 0.664 20.152 1.00 82.62 252 GLY A C 1
ATOM 1824 O O . GLY A 1 252 ? -15.746 -0.095 19.567 1.00 82.62 252 GLY A O 1
ATOM 1825 N N . ARG A 1 253 ? -14.587 1.833 19.623 1.00 77.12 253 ARG A N 1
ATOM 1826 C CA . ARG A 1 253 ? -15.023 2.267 18.288 1.00 77.12 253 ARG A CA 1
ATOM 1827 C C . ARG A 1 253 ? -14.515 1.339 17.185 1.00 77.12 253 ARG A C 1
ATOM 1829 O O . ARG A 1 253 ? -15.312 0.930 16.351 1.00 77.12 253 ARG A O 1
ATOM 1836 N N . ARG A 1 254 ? -13.227 0.969 17.220 1.00 77.06 254 ARG A N 1
ATOM 1837 C CA . ARG A 1 254 ? -12.629 0.046 16.237 1.00 77.06 254 ARG A CA 1
ATOM 1838 C C . ARG A 1 254 ? -13.308 -1.325 16.272 1.00 77.06 254 ARG A C 1
ATOM 1840 O O . ARG A 1 254 ? -13.648 -1.857 15.229 1.00 77.06 254 ARG A O 1
ATOM 1847 N N . ILE A 1 255 ? -13.549 -1.875 17.462 1.00 88.00 255 ILE A N 1
ATOM 1848 C CA . ILE A 1 255 ? -14.224 -3.172 17.617 1.00 88.00 255 ILE A CA 1
ATOM 1849 C C . ILE A 1 255 ? -15.655 -3.113 17.069 1.00 88.00 255 ILE A C 1
ATOM 1851 O O . ILE A 1 255 ? -16.069 -4.023 16.359 1.00 88.00 255 ILE A O 1
ATOM 1855 N N . ALA A 1 256 ? -16.409 -2.048 17.359 1.00 86.75 256 ALA A N 1
ATOM 1856 C CA . ALA A 1 256 ? -17.747 -1.886 16.793 1.00 86.75 256 ALA A CA 1
ATOM 1857 C C . ALA A 1 256 ? -17.714 -1.821 15.263 1.00 86.75 256 ALA A C 1
ATOM 1859 O O . ALA A 1 256 ? -18.506 -2.504 14.623 1.00 86.75 256 ALA A O 1
ATOM 1860 N N . ASP A 1 257 ? -16.775 -1.061 14.690 1.00 76.12 257 ASP A N 1
ATOM 1861 C CA . ASP A 1 257 ? -16.595 -0.965 13.239 1.00 76.12 257 ASP A CA 1
ATOM 1862 C C . ASP A 1 257 ? -16.301 -2.351 12.619 1.00 76.12 257 ASP A C 1
ATOM 1864 O O . ASP A 1 257 ? -16.867 -2.669 11.576 1.00 76.12 257 ASP A O 1
ATOM 1868 N N . ALA A 1 258 ? -15.530 -3.220 13.294 1.00 81.62 258 ALA A N 1
ATOM 1869 C CA . ALA A 1 258 ? -15.317 -4.609 12.855 1.00 81.62 258 ALA A CA 1
ATOM 1870 C C . ALA A 1 258 ? -16.624 -5.412 12.761 1.00 81.62 258 ALA A C 1
ATOM 1872 O O . ALA A 1 258 ? -16.810 -6.192 11.829 1.00 81.62 258 ALA A O 1
ATOM 1873 N N . PHE A 1 259 ? -17.526 -5.236 13.732 1.00 85.69 259 PHE A N 1
ATOM 1874 C CA . PHE A 1 259 ? -18.790 -5.969 13.780 1.00 85.69 259 PHE A CA 1
ATOM 1875 C C . PHE A 1 259 ? -19.838 -5.433 12.805 1.00 85.69 259 PHE A C 1
ATOM 1877 O O . PHE A 1 259 ? -20.617 -6.223 12.279 1.00 85.69 259 PHE A O 1
ATOM 1884 N N . VAL A 1 260 ? -19.894 -4.116 12.583 1.00 79.38 260 VAL A N 1
ATOM 1885 C CA . VAL A 1 260 ? -20.969 -3.500 11.781 1.00 79.38 260 VAL A CA 1
ATOM 1886 C C . VAL A 1 260 ? -20.604 -3.306 10.315 1.00 79.38 260 VAL A C 1
ATOM 1888 O O . VAL A 1 260 ? -21.483 -3.374 9.463 1.00 79.38 260 VAL A O 1
ATOM 1891 N N . CYS A 1 261 ? -19.322 -3.106 10.007 1.00 64.00 261 CYS A N 1
ATOM 1892 C CA . CYS A 1 261 ? -18.850 -2.896 8.639 1.00 64.00 261 CYS A CA 1
ATOM 1893 C C . CYS A 1 261 ? -18.163 -4.142 8.039 1.00 64.00 261 CYS A C 1
ATOM 1895 O O . CYS A 1 261 ? -17.846 -4.140 6.851 1.00 64.00 261 CYS A O 1
ATOM 1897 N N . GLY A 1 262 ? -17.934 -5.193 8.839 1.00 54.69 262 GLY A N 1
ATOM 1898 C CA . GLY A 1 262 ? -17.163 -6.385 8.466 1.00 54.69 262 GLY A CA 1
ATOM 1899 C C . GLY A 1 262 ? -15.649 -6.223 8.684 1.00 54.69 262 GLY A C 1
ATOM 1900 O O . GLY A 1 262 ? -15.135 -5.109 8.794 1.00 54.69 262 GLY A O 1
ATOM 1901 N N . ALA A 1 263 ? -14.913 -7.342 8.742 1.00 47.72 263 ALA A N 1
ATOM 1902 C CA . ALA A 1 263 ? -13.462 -7.375 8.998 1.00 47.72 263 ALA A CA 1
ATOM 1903 C C . ALA A 1 263 ? -12.633 -6.531 8.003 1.00 47.72 263 ALA A C 1
ATOM 1905 O O . ALA A 1 263 ? -11.594 -5.983 8.375 1.00 47.72 263 ALA A O 1
ATOM 1906 N N . ASP A 1 264 ? -13.132 -6.361 6.775 1.00 45.81 264 ASP A N 1
ATOM 1907 C CA . ASP A 1 264 ? -12.514 -5.562 5.709 1.00 45.81 264 ASP A CA 1
ATOM 1908 C C . ASP A 1 264 ? -12.575 -4.044 5.958 1.00 45.81 264 ASP A C 1
ATOM 1910 O O . ASP A 1 264 ? -11.946 -3.261 5.246 1.00 45.81 264 ASP A O 1
ATOM 1914 N N . ALA A 1 265 ? -13.324 -3.581 6.964 1.00 47.81 265 ALA A N 1
ATOM 1915 C CA . ALA A 1 265 ? -13.543 -2.156 7.176 1.00 47.81 265 ALA A CA 1
ATOM 1916 C C . ALA A 1 265 ? -12.475 -1.437 8.018 1.00 47.81 265 ALA A C 1
ATOM 1918 O O . ALA A 1 265 ? -12.473 -0.208 8.083 1.00 47.81 265 ALA A O 1
ATOM 1919 N N . LEU A 1 266 ? -11.581 -2.187 8.668 1.00 53.38 266 LEU A N 1
ATOM 1920 C CA . LEU A 1 266 ? -10.550 -1.650 9.567 1.00 53.38 266 LEU A CA 1
ATOM 1921 C C . LEU A 1 266 ? -9.149 -1.601 8.960 1.00 53.38 266 LEU A C 1
ATOM 1923 O O . LEU A 1 266 ? -8.245 -0.987 9.540 1.00 53.38 266 LEU A O 1
ATOM 1927 N N . LEU A 1 267 ? -8.958 -2.258 7.820 1.00 64.25 267 LEU A N 1
ATOM 1928 C CA . LEU A 1 267 ? -7.703 -2.246 7.092 1.00 64.25 267 LEU A CA 1
ATOM 1929 C C . LEU A 1 267 ? -7.747 -1.151 6.021 1.00 64.25 267 LEU A C 1
ATOM 1931 O O . LEU A 1 267 ? -8.790 -0.945 5.395 1.00 64.25 267 LEU A O 1
ATOM 1935 N N . PRO A 1 268 ? -6.633 -0.434 5.802 1.00 81.75 268 PRO A N 1
ATOM 1936 C CA . PRO A 1 268 ? -6.510 0.379 4.604 1.00 81.75 268 PRO A CA 1
ATOM 1937 C C . PRO A 1 268 ? -6.637 -0.530 3.380 1.00 81.75 268 PRO A C 1
ATOM 1939 O O . PRO A 1 268 ? -6.154 -1.662 3.384 1.00 81.75 268 PRO A O 1
ATOM 1942 N N . GLU A 1 269 ? -7.279 -0.029 2.332 1.00 79.69 269 GLU A N 1
ATOM 1943 C CA . GLU A 1 269 ? -7.369 -0.737 1.053 1.00 79.69 269 GLU A CA 1
ATOM 1944 C C . GLU A 1 269 ? -6.014 -0.733 0.347 1.00 79.69 269 GLU A C 1
ATOM 1946 O O . GLU A 1 269 ? -5.641 -1.722 -0.286 1.00 79.69 269 GLU A O 1
ATOM 1951 N N . VAL A 1 270 ? -5.250 0.352 0.524 1.00 92.19 270 VAL A N 1
ATOM 1952 C CA . VAL A 1 270 ? -3.914 0.523 -0.049 1.00 92.19 270 VAL A CA 1
ATOM 1953 C C . VAL A 1 270 ? -2.921 1.037 0.996 1.00 92.19 270 VAL A C 1
ATOM 1955 O O . VAL A 1 270 ? -3.169 2.029 1.684 1.00 92.19 270 VAL A O 1
ATOM 1958 N N . SER A 1 271 ? -1.750 0.404 1.057 1.00 96.00 271 SER A N 1
ATOM 1959 C CA . SER A 1 271 ? -0.566 0.928 1.739 1.00 96.00 271 SER A CA 1
ATOM 1960 C C . SER A 1 271 ? 0.319 1.613 0.704 1.00 96.00 271 SER A C 1
ATOM 1962 O O . SER A 1 271 ? 0.783 0.975 -0.237 1.00 96.00 271 SER A O 1
ATOM 1964 N N . VAL A 1 272 ? 0.565 2.908 0.865 1.00 97.88 272 VAL A N 1
ATOM 1965 C CA . VAL A 1 272 ? 1.449 3.695 0.003 1.00 97.88 272 VAL A CA 1
ATOM 1966 C C . VAL A 1 272 ? 2.820 3.786 0.655 1.00 97.88 272 VAL A C 1
ATOM 1968 O O . VAL A 1 272 ? 2.957 4.360 1.734 1.00 97.88 272 VAL A O 1
ATOM 1971 N N . LEU A 1 273 ? 3.840 3.231 0.007 1.00 95.12 273 LEU A N 1
ATOM 1972 C CA . LEU A 1 273 ? 5.217 3.276 0.490 1.00 95.12 273 LEU A CA 1
ATOM 1973 C C . LEU A 1 273 ? 5.901 4.539 -0.035 1.00 95.12 273 LEU A C 1
ATOM 1975 O O . LEU A 1 273 ? 5.926 4.767 -1.244 1.00 95.12 273 LEU A O 1
ATOM 1979 N N . MET A 1 274 ? 6.480 5.336 0.861 1.00 95.69 274 MET A N 1
ATOM 1980 C CA . MET A 1 274 ? 7.205 6.552 0.499 1.00 95.69 274 MET A CA 1
ATOM 1981 C C . MET A 1 274 ? 8.591 6.555 1.153 1.00 95.69 274 MET A C 1
ATOM 1983 O O . MET A 1 274 ? 8.711 6.904 2.332 1.00 95.69 274 MET A O 1
ATOM 1987 N N . PRO A 1 275 ? 9.656 6.162 0.433 1.00 90.00 275 PRO A N 1
ATOM 1988 C CA . PRO A 1 275 ? 11.011 6.408 0.898 1.00 90.00 275 PRO A CA 1
ATOM 1989 C C . PRO A 1 275 ? 11.295 7.914 0.828 1.00 90.00 275 PRO A C 1
ATOM 1991 O O . PRO A 1 275 ? 10.969 8.565 -0.160 1.00 90.00 275 PRO A O 1
ATOM 1994 N N . CYS A 1 276 ? 11.911 8.469 1.867 1.00 90.19 276 CYS A N 1
ATOM 1995 C CA . CYS A 1 276 ? 12.205 9.895 1.951 1.00 90.19 276 CYS A CA 1
ATOM 1996 C C . CYS A 1 276 ? 13.680 10.115 2.300 1.00 90.19 276 CYS A C 1
ATOM 1998 O O . CYS A 1 276 ? 14.176 9.579 3.289 1.00 90.19 276 CYS A O 1
ATOM 2000 N N . ARG A 1 277 ? 14.392 10.900 1.483 1.00 86.75 277 ARG A N 1
ATOM 2001 C CA . ARG A 1 277 ? 15.758 11.362 1.767 1.00 86.75 277 ARG A CA 1
ATOM 2002 C C . ARG A 1 277 ? 15.958 12.742 1.168 1.00 86.75 277 ARG A C 1
ATOM 2004 O O . ARG A 1 277 ? 16.071 12.860 -0.049 1.00 86.75 277 ARG A O 1
ATOM 2011 N N . ASN A 1 278 ? 16.118 13.747 2.018 1.00 85.50 278 ASN A N 1
ATOM 2012 C CA . ASN A 1 278 ? 16.368 15.125 1.603 1.00 85.50 278 ASN A CA 1
ATOM 2013 C C . ASN A 1 278 ? 15.394 15.604 0.508 1.00 85.50 278 ASN A C 1
ATOM 2015 O O . ASN A 1 278 ? 15.807 15.977 -0.596 1.00 85.50 278 ASN A O 1
ATOM 2019 N N . ALA A 1 279 ? 14.101 15.472 0.793 1.00 86.44 279 ALA A N 1
ATOM 2020 C CA . ALA A 1 279 ? 13.024 15.692 -0.158 1.00 86.44 279 ALA A CA 1
ATOM 2021 C C . ALA A 1 279 ? 12.432 17.105 -0.090 1.00 86.44 279 ALA A C 1
ATOM 2023 O O . ALA A 1 279 ? 11.566 17.442 -0.902 1.00 86.44 279 ALA A O 1
ATOM 2024 N N . MET A 1 280 ? 12.868 17.947 0.848 1.00 86.44 280 MET A N 1
ATOM 2025 C CA . MET A 1 280 ? 12.411 19.327 0.892 1.00 86.44 280 MET A CA 1
ATOM 2026 C C . MET A 1 280 ? 12.951 20.109 -0.320 1.00 86.44 280 MET A C 1
ATOM 2028 O O . MET A 1 280 ? 14.065 19.867 -0.793 1.00 86.44 280 MET A O 1
ATOM 2032 N N . PRO A 1 281 ? 12.152 21.040 -0.872 1.00 80.81 281 PRO A N 1
ATOM 2033 C CA . PRO A 1 281 ? 10.823 21.449 -0.399 1.00 80.81 281 PRO A CA 1
ATOM 2034 C C . PRO A 1 281 ? 9.643 20.638 -0.984 1.00 80.81 281 PRO A C 1
ATOM 2036 O O . PRO A 1 281 ? 8.486 20.947 -0.715 1.00 80.81 281 PRO A O 1
ATOM 2039 N N . TRP A 1 282 ? 9.898 19.615 -1.801 1.00 84.38 282 TRP A N 1
ATOM 2040 C CA . TRP A 1 282 ? 8.869 18.889 -2.561 1.00 84.38 282 TRP A CA 1
ATOM 2041 C C . TRP A 1 282 ? 7.977 17.981 -1.719 1.00 84.38 282 TRP A C 1
ATOM 2043 O O . TRP A 1 282 ? 6.817 17.749 -2.072 1.00 84.38 282 TRP A O 1
ATOM 2053 N N . LEU A 1 283 ? 8.514 17.513 -0.595 1.00 91.31 283 LEU A N 1
ATOM 2054 C CA . LEU A 1 283 ? 7.865 16.563 0.296 1.00 91.31 283 LEU A CA 1
ATOM 2055 C C . LEU A 1 283 ? 6.457 16.989 0.716 1.00 91.31 283 LEU A C 1
ATOM 2057 O O . LEU A 1 283 ? 5.551 16.160 0.736 1.00 91.31 283 LEU A O 1
ATOM 2061 N N . ALA A 1 284 ? 6.249 18.276 1.008 1.00 91.62 284 ALA A N 1
ATOM 2062 C CA . ALA A 1 284 ? 4.952 18.772 1.457 1.00 91.62 284 ALA A CA 1
ATOM 2063 C C . ALA A 1 284 ? 3.852 18.559 0.405 1.00 91.62 284 ALA A C 1
ATOM 2065 O O . ALA A 1 284 ? 2.758 18.091 0.725 1.00 91.62 284 ALA A O 1
ATOM 2066 N N . LEU A 1 285 ? 4.155 18.832 -0.867 1.00 91.00 285 LEU A N 1
ATOM 2067 C CA . LEU A 1 285 ? 3.224 18.591 -1.966 1.00 91.00 285 LEU A CA 1
ATOM 2068 C C . LEU A 1 285 ? 3.047 17.092 -2.241 1.00 91.00 285 LEU A C 1
ATOM 2070 O O . LEU A 1 285 ? 1.917 16.649 -2.444 1.00 91.00 285 LEU A O 1
ATOM 2074 N N . ALA A 1 286 ? 4.131 16.310 -2.214 1.00 93.88 286 ALA A N 1
ATOM 2075 C CA . ALA A 1 286 ? 4.074 14.863 -2.420 1.00 93.88 286 ALA A CA 1
ATOM 2076 C C . ALA A 1 286 ? 3.161 14.193 -1.377 1.00 93.88 286 ALA A C 1
ATOM 2078 O O . ALA A 1 286 ? 2.203 13.504 -1.738 1.00 93.88 286 ALA A O 1
ATOM 2079 N N . VAL A 1 287 ? 3.384 14.481 -0.090 1.00 96.44 287 VAL A N 1
ATOM 2080 C CA . VAL A 1 287 ? 2.559 14.002 1.028 1.00 96.44 287 VAL A CA 1
ATOM 2081 C C . VAL A 1 287 ? 1.130 14.528 0.923 1.00 96.44 287 VAL A C 1
ATOM 2083 O O . VAL A 1 287 ? 0.191 13.741 1.036 1.00 96.44 287 VAL A O 1
ATOM 2086 N N . GLY A 1 288 ? 0.937 15.821 0.642 1.00 95.19 288 GLY A N 1
ATOM 2087 C CA . GLY A 1 288 ? -0.390 16.418 0.464 1.00 95.19 288 GLY A CA 1
ATOM 2088 C C . GLY A 1 288 ? -1.207 15.744 -0.643 1.00 95.19 288 GLY A C 1
ATOM 2089 O O . GLY A 1 288 ? -2.388 15.456 -0.449 1.00 95.19 288 GLY A O 1
ATOM 2090 N N . SER A 1 289 ? -0.568 15.405 -1.768 1.00 95.00 289 SER A N 1
ATOM 2091 C CA . SER A 1 289 ? -1.218 14.719 -2.891 1.00 95.00 289 SER A CA 1
ATOM 2092 C C . SER A 1 289 ? -1.672 13.292 -2.561 1.00 95.00 289 SER A C 1
ATOM 2094 O O . SER A 1 289 ? -2.603 12.794 -3.193 1.00 95.00 289 SER A O 1
ATOM 2096 N N . VAL A 1 290 ? -1.069 12.646 -1.553 1.00 97.38 290 VAL A N 1
ATOM 2097 C CA . VAL A 1 290 ? -1.485 11.325 -1.050 1.00 97.38 290 VAL A CA 1
ATOM 2098 C C . VAL A 1 290 ? -2.502 11.451 0.086 1.00 97.38 290 VAL A C 1
ATOM 2100 O O . VAL A 1 290 ? -3.514 10.754 0.083 1.00 97.38 290 VAL A O 1
ATOM 2103 N N . LEU A 1 291 ? -2.281 12.356 1.046 1.00 95.69 291 LEU A N 1
ATOM 2104 C CA . LEU A 1 291 ? -3.192 12.571 2.176 1.00 95.69 291 LEU A CA 1
ATOM 2105 C C . LEU A 1 291 ? -4.602 12.958 1.725 1.00 95.69 291 LEU A C 1
ATOM 2107 O O . LEU A 1 291 ? -5.568 12.567 2.379 1.00 95.69 291 LEU A O 1
ATOM 2111 N N . LEU A 1 292 ? -4.705 13.699 0.619 1.00 92.94 292 LEU A N 1
ATOM 2112 C CA . LEU A 1 292 ? -5.964 14.194 0.067 1.00 92.94 292 LEU A CA 1
ATOM 2113 C C . LEU A 1 292 ? -6.561 13.302 -1.039 1.00 92.94 292 LEU A C 1
ATOM 2115 O O . LEU A 1 292 ? -7.467 13.744 -1.749 1.00 92.94 292 LEU A O 1
ATOM 2119 N N . GLN A 1 293 ? -6.072 12.066 -1.201 1.00 91.75 293 GLN A N 1
ATOM 2120 C CA . GLN A 1 293 ? -6.670 11.096 -2.124 1.00 91.75 293 GLN A CA 1
ATOM 2121 C C . GLN A 1 293 ? -8.111 10.767 -1.733 1.00 91.75 293 GLN A C 1
ATOM 2123 O O . GLN A 1 293 ? -8.440 10.645 -0.553 1.00 91.75 293 GLN A O 1
ATOM 2128 N N . ARG A 1 294 ? -8.963 10.617 -2.744 1.00 82.50 294 ARG A N 1
ATOM 2129 C CA . ARG A 1 294 ? -10.417 10.492 -2.606 1.00 82.50 294 ARG A CA 1
ATOM 2130 C C . ARG A 1 294 ? -10.884 9.089 -2.960 1.00 82.50 294 ARG A C 1
ATOM 2132 O O . ARG A 1 294 ? -10.276 8.431 -3.801 1.00 82.50 294 ARG A O 1
ATOM 2139 N N . SER A 1 295 ? -12.009 8.683 -2.373 1.00 75.00 295 SER A N 1
ATOM 2140 C CA . SER A 1 295 ? -12.712 7.430 -2.699 1.00 75.00 295 SER A CA 1
ATOM 2141 C C . SER A 1 295 ? -11.887 6.154 -2.487 1.00 75.00 295 SER A C 1
ATOM 2143 O O . SER A 1 295 ? -12.119 5.152 -3.152 1.00 75.00 295 SER A O 1
ATOM 2145 N N . VAL A 1 296 ? -10.913 6.190 -1.576 1.00 75.25 296 VAL A N 1
ATOM 2146 C CA . VAL A 1 296 ? -10.072 5.042 -1.227 1.00 75.25 296 VAL A CA 1
ATOM 2147 C C . VAL A 1 296 ? -9.512 5.232 0.179 1.00 75.25 296 VAL A C 1
ATOM 2149 O O . VAL A 1 296 ? -9.120 6.342 0.553 1.00 75.25 296 VAL A O 1
ATOM 2152 N N . ARG A 1 297 ? -9.471 4.161 0.973 1.00 83.38 297 ARG A N 1
ATOM 2153 C CA . ARG A 1 297 ? -8.857 4.193 2.307 1.00 83.38 297 ARG A CA 1
ATOM 2154 C C . ARG A 1 297 ? -7.378 3.872 2.218 1.00 83.38 297 ARG A C 1
ATOM 2156 O O . ARG A 1 297 ? -6.995 2.782 1.786 1.00 83.38 297 ARG A O 1
ATOM 2163 N N . LEU A 1 298 ? -6.544 4.807 2.658 1.00 90.50 298 LEU A N 1
ATOM 2164 C CA . LEU A 1 298 ? -5.096 4.713 2.508 1.00 90.50 298 LEU A CA 1
ATOM 2165 C C . LEU A 1 298 ? -4.386 4.661 3.856 1.00 90.50 298 LEU A C 1
ATOM 2167 O O . LEU A 1 298 ? -4.777 5.313 4.823 1.00 90.50 298 LEU A O 1
ATOM 2171 N N . GLU A 1 299 ? -3.249 3.981 3.891 1.00 93.94 299 GLU A N 1
ATOM 2172 C CA . GLU A 1 299 ? -2.175 4.341 4.811 1.00 93.94 299 GLU A CA 1
ATOM 2173 C C . GLU A 1 299 ? -0.947 4.788 4.016 1.00 93.94 299 GLU A C 1
ATOM 2175 O O . GLU A 1 299 ? -0.464 4.069 3.150 1.00 93.94 299 GLU A O 1
ATOM 2180 N N . LEU A 1 300 ? -0.441 5.985 4.297 1.00 97.56 300 LEU A N 1
ATOM 2181 C CA . LEU A 1 300 ? 0.837 6.470 3.796 1.00 97.56 300 LEU A CA 1
ATOM 2182 C C . LEU A 1 300 ? 1.919 6.111 4.810 1.00 97.56 300 LEU A C 1
ATOM 2184 O O . LEU A 1 300 ? 1.880 6.577 5.947 1.00 97.56 300 LEU A O 1
ATOM 2188 N N . ILE A 1 301 ? 2.888 5.303 4.391 1.00 96.31 301 ILE A N 1
ATOM 2189 C CA . ILE A 1 301 ? 4.034 4.894 5.198 1.00 96.31 301 ILE A CA 1
ATOM 2190 C C . ILE A 1 301 ? 5.263 5.634 4.679 1.00 96.31 301 ILE A C 1
ATOM 2192 O O . ILE A 1 301 ? 5.916 5.199 3.727 1.00 9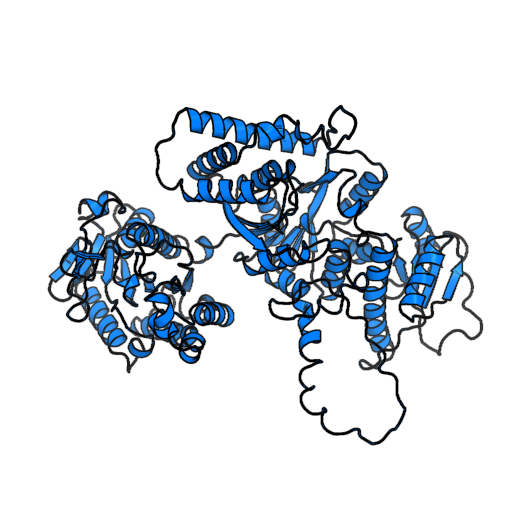6.31 301 ILE A O 1
ATOM 2196 N N . ALA A 1 302 ? 5.556 6.770 5.307 1.00 96.56 302 ALA A N 1
ATOM 2197 C CA . ALA A 1 302 ? 6.722 7.585 5.006 1.00 96.56 302 ALA A CA 1
ATOM 2198 C C . ALA A 1 302 ? 7.914 7.116 5.848 1.00 96.56 302 ALA A C 1
ATOM 2200 O O . ALA A 1 302 ? 7.846 7.080 7.080 1.00 96.56 302 ALA A O 1
ATOM 2201 N N . VAL A 1 303 ? 9.008 6.743 5.188 1.00 90.12 303 VAL A N 1
ATOM 2202 C CA . VAL A 1 303 ? 10.220 6.258 5.855 1.00 90.12 303 VAL A CA 1
ATOM 2203 C C . VAL A 1 303 ? 11.373 7.205 5.569 1.00 90.12 303 VAL A C 1
ATOM 2205 O O . VAL A 1 303 ? 11.912 7.215 4.463 1.00 90.12 303 VAL A O 1
ATOM 2208 N N . ASP A 1 304 ? 11.755 7.980 6.581 1.00 90.44 304 ASP A N 1
ATOM 2209 C CA . ASP A 1 304 ? 12.909 8.869 6.522 1.00 90.44 304 ASP A CA 1
ATOM 2210 C C . ASP A 1 304 ? 14.216 8.070 6.620 1.00 90.44 304 ASP A C 1
ATOM 2212 O O . ASP A 1 304 ? 14.507 7.397 7.615 1.00 90.44 304 ASP A O 1
ATOM 2216 N N . ASP A 1 305 ? 15.023 8.162 5.571 1.00 84.62 305 ASP A N 1
ATOM 2217 C CA . ASP A 1 305 ? 16.367 7.605 5.484 1.00 84.62 305 ASP A CA 1
ATOM 2218 C C . ASP A 1 305 ? 17.391 8.619 5.998 1.00 84.62 305 ASP A C 1
ATOM 2220 O O . ASP A 1 305 ? 18.334 8.956 5.299 1.00 84.62 305 ASP A O 1
ATOM 2224 N N . SER A 1 306 ? 17.238 9.125 7.224 1.00 84.06 306 SER A N 1
ATOM 2225 C CA . SER A 1 306 ? 18.190 10.064 7.844 1.00 84.06 306 SER A CA 1
ATOM 2226 C C . SER A 1 306 ? 18.387 11.366 7.045 1.00 84.06 306 SER A C 1
ATOM 2228 O O . SER A 1 306 ? 19.519 11.724 6.688 1.00 84.06 306 SER A O 1
ATOM 2230 N N . SER A 1 307 ? 17.292 12.063 6.735 1.00 86.06 307 SER A N 1
ATOM 2231 C CA . SER A 1 307 ? 17.354 13.376 6.083 1.00 86.06 307 SER A CA 1
ATOM 2232 C C . SER A 1 307 ? 18.040 14.432 6.958 1.00 86.06 307 SER A C 1
ATOM 2234 O O . SER A 1 307 ? 18.107 14.311 8.179 1.00 86.06 307 SER A O 1
ATOM 2236 N N . VAL A 1 308 ? 18.576 15.472 6.314 1.00 87.38 308 VAL A N 1
ATOM 2237 C CA . VAL A 1 308 ? 19.303 16.586 6.958 1.00 87.38 308 VAL A CA 1
ATOM 2238 C C . VAL A 1 308 ? 18.805 17.966 6.513 1.00 87.38 308 VAL A C 1
ATOM 2240 O O . VAL A 1 308 ? 19.431 18.975 6.816 1.00 87.38 308 VAL A O 1
ATOM 2243 N N . ASP A 1 309 ? 17.712 18.012 5.753 1.00 86.00 309 ASP A N 1
ATOM 2244 C CA . ASP A 1 309 ? 17.156 19.218 5.127 1.00 86.00 309 ASP A CA 1
ATOM 2245 C C . ASP A 1 309 ? 15.813 19.662 5.736 1.00 86.00 309 ASP A C 1
ATOM 2247 O O . ASP A 1 309 ? 15.123 20.495 5.153 1.00 86.00 309 ASP A O 1
ATOM 2251 N N . GLY A 1 310 ? 15.409 19.086 6.873 1.00 89.69 310 GLY A N 1
ATOM 2252 C CA . GLY A 1 310 ? 14.100 19.337 7.482 1.00 89.69 310 GLY A CA 1
ATOM 2253 C C . GLY A 1 310 ? 13.008 18.328 7.106 1.00 89.69 310 GLY A C 1
ATOM 2254 O O . GLY A 1 310 ? 11.911 18.399 7.654 1.00 89.69 310 GLY A O 1
ATOM 2255 N N . SER A 1 311 ? 13.262 17.387 6.183 1.00 91.38 311 SER A N 1
ATOM 2256 C CA . SER A 1 311 ? 12.247 16.408 5.749 1.00 91.38 311 SER A CA 1
ATOM 2257 C C . SER A 1 311 ? 11.720 15.538 6.896 1.00 91.38 311 SER A C 1
ATOM 2259 O O . SER A 1 311 ? 10.520 15.275 6.975 1.00 91.38 311 SER A O 1
ATOM 2261 N N . GLY A 1 312 ? 12.610 15.079 7.782 1.00 92.00 312 GLY A N 1
ATOM 2262 C CA . GLY A 1 312 ? 12.239 14.235 8.919 1.00 92.00 312 GLY A CA 1
ATOM 2263 C C . GLY A 1 312 ? 11.437 15.011 9.964 1.00 92.00 312 GLY A C 1
ATOM 2264 O O . GLY A 1 312 ? 10.424 14.520 10.452 1.00 92.00 312 GLY A O 1
ATOM 2265 N N . GLU A 1 313 ? 11.854 16.243 10.258 1.00 94.12 313 GLU A N 1
ATOM 2266 C CA . GLU A 1 313 ? 11.160 17.165 11.157 1.00 94.12 313 GLU A CA 1
ATOM 2267 C C . GLU A 1 313 ? 9.748 17.485 10.653 1.00 94.12 313 GLU A C 1
ATOM 2269 O O . GLU A 1 313 ? 8.793 17.399 11.420 1.00 94.12 313 GLU A O 1
ATOM 2274 N N . PHE A 1 314 ? 9.601 17.775 9.356 1.00 94.81 314 PHE A N 1
ATOM 2275 C CA . PHE A 1 314 ? 8.302 18.023 8.729 1.00 94.81 314 PHE A CA 1
ATOM 2276 C C . PHE A 1 314 ? 7.352 16.821 8.857 1.00 94.81 314 PHE A C 1
ATOM 2278 O O . PHE A 1 314 ? 6.174 16.994 9.176 1.00 94.81 314 PHE A O 1
ATOM 2285 N N . LEU A 1 315 ? 7.847 15.601 8.610 1.00 95.56 315 LEU A N 1
ATOM 2286 C CA . LEU A 1 315 ? 7.038 14.382 8.714 1.00 95.56 315 LEU A CA 1
ATOM 2287 C C . LEU A 1 315 ? 6.587 14.116 10.151 1.00 95.56 315 LEU A C 1
ATOM 2289 O O . LEU A 1 315 ? 5.422 13.779 10.360 1.00 95.56 315 LEU A O 1
ATOM 2293 N N . ASP A 1 316 ? 7.483 14.283 11.124 1.00 94.00 316 ASP A N 1
ATOM 2294 C CA . ASP A 1 316 ? 7.166 14.092 12.540 1.00 94.00 316 ASP A CA 1
ATOM 2295 C C . ASP A 1 316 ? 6.157 15.138 13.037 1.00 94.00 316 ASP A C 1
ATOM 2297 O O . ASP A 1 316 ? 5.186 14.779 13.705 1.00 94.00 316 ASP A O 1
ATOM 2301 N N . GLU A 1 317 ? 6.330 16.412 12.664 1.00 94.88 317 GLU A N 1
ATOM 2302 C CA . GLU A 1 317 ? 5.383 17.485 12.993 1.00 94.88 317 GLU A CA 1
ATOM 2303 C C . GLU A 1 317 ? 3.994 17.189 12.413 1.00 94.88 317 GLU A C 1
ATOM 2305 O O . GLU A 1 317 ? 2.986 17.239 13.122 1.00 94.88 317 GLU A O 1
ATOM 2310 N N . LEU A 1 318 ? 3.929 16.827 11.129 1.00 94.81 318 LEU A N 1
ATOM 2311 C CA . LEU A 1 318 ? 2.673 16.489 10.470 1.00 94.81 318 LEU A CA 1
ATOM 2312 C C . LEU A 1 318 ? 2.005 15.269 11.114 1.00 94.81 318 LEU A C 1
ATOM 2314 O O . LEU A 1 318 ? 0.797 15.289 11.342 1.00 94.81 318 LEU A O 1
ATOM 2318 N N . ALA A 1 319 ? 2.764 14.219 11.437 1.00 91.88 319 ALA A N 1
ATOM 2319 C CA . ALA A 1 319 ? 2.230 13.038 12.109 1.00 91.88 319 ALA A CA 1
ATOM 2320 C C . ALA A 1 319 ? 1.641 13.377 13.486 1.00 91.88 319 ALA A C 1
ATOM 2322 O O . ALA A 1 319 ? 0.509 12.979 13.763 1.00 91.88 319 ALA A O 1
ATOM 2323 N N . ALA A 1 320 ? 2.351 14.165 14.301 1.00 89.19 320 ALA A N 1
ATOM 2324 C CA . ALA A 1 320 ? 1.866 14.615 15.605 1.00 89.19 320 ALA A CA 1
ATOM 2325 C C . ALA A 1 320 ? 0.553 15.403 15.477 1.00 89.19 320 ALA A C 1
ATOM 2327 O O . ALA A 1 320 ? -0.440 15.083 16.133 1.00 89.19 320 ALA A O 1
ATOM 2328 N N . LEU A 1 321 ? 0.492 16.357 14.542 1.00 89.06 321 LEU A N 1
ATOM 2329 C CA . LEU A 1 321 ? -0.722 17.131 14.277 1.00 89.06 321 LEU A CA 1
ATOM 2330 C C . LEU A 1 321 ? -1.899 16.231 13.859 1.00 89.06 321 LEU A C 1
ATOM 2332 O O . LEU A 1 321 ? -3.033 16.426 14.310 1.00 89.06 321 LEU A O 1
ATOM 2336 N N . LEU A 1 322 ? -1.667 15.236 13.003 1.00 86.19 322 LEU A N 1
ATOM 2337 C CA . LEU A 1 322 ? -2.715 14.303 12.576 1.00 86.19 322 LEU A CA 1
ATOM 2338 C C . LEU A 1 322 ? -3.210 13.402 13.726 1.00 86.19 322 LEU A C 1
ATOM 2340 O O . LEU A 1 322 ? -4.381 13.012 13.723 1.00 86.19 322 LEU A O 1
ATOM 2344 N N . GLU A 1 323 ? -2.365 13.103 14.716 1.00 78.56 323 GLU A N 1
ATOM 2345 C CA . GLU A 1 323 ? -2.725 12.324 15.909 1.00 78.56 323 GLU A CA 1
ATOM 2346 C C . GLU A 1 323 ? -3.490 13.144 16.964 1.00 78.56 323 GLU A C 1
ATOM 2348 O O . GLU A 1 323 ? -4.483 12.654 17.512 1.00 78.56 323 GLU A O 1
ATOM 2353 N N . GLU A 1 324 ? -3.083 14.393 17.211 1.00 68.81 324 GLU A N 1
ATOM 2354 C CA . GLU A 1 324 ? -3.679 15.296 18.213 1.00 68.81 324 GLU A CA 1
ATOM 2355 C C . GLU A 1 324 ? -5.141 15.671 17.903 1.00 68.81 324 GLU A C 1
ATOM 2357 O O . GLU A 1 324 ? -5.958 15.866 18.804 1.00 68.81 324 GLU A O 1
ATOM 2362 N N . GLY A 1 325 ? -5.515 15.726 16.623 1.00 55.00 325 GLY A N 1
ATOM 2363 C CA . GLY A 1 325 ? -6.799 16.250 16.140 1.00 55.00 325 GLY A CA 1
ATOM 2364 C C . GLY A 1 325 ? -8.037 15.366 16.343 1.00 55.00 325 GLY A C 1
ATOM 2365 O O . GLY A 1 325 ? -8.933 15.402 15.500 1.00 55.00 325 GLY A O 1
ATOM 2366 N N . ARG A 1 326 ? -8.119 14.554 17.407 1.00 48.88 326 ARG A N 1
ATOM 2367 C CA . ARG A 1 326 ? -9.282 13.675 17.642 1.00 48.88 326 ARG A CA 1
ATOM 2368 C C . ARG A 1 326 ? -10.462 14.303 18.388 1.00 48.88 326 ARG A C 1
ATOM 2370 O O . ARG A 1 326 ? -11.519 13.681 18.357 1.00 48.88 326 ARG A O 1
ATOM 2377 N N . VAL A 1 327 ? -10.335 15.494 18.980 1.00 42.88 327 VAL A N 1
ATOM 2378 C CA . VAL A 1 327 ? -11.452 16.320 19.498 1.00 42.88 327 VAL A CA 1
ATOM 2379 C C . VAL A 1 327 ? -10.972 17.776 19.626 1.00 42.88 327 VAL A C 1
ATOM 2381 O O . VAL A 1 327 ? -9.993 18.010 20.325 1.00 42.88 327 VAL A O 1
ATOM 2384 N N . GLY A 1 328 ? -11.652 18.753 19.012 1.00 39.25 328 GLY A N 1
ATOM 2385 C CA . GLY A 1 328 ? -11.395 20.176 19.281 1.00 39.25 328 GLY A CA 1
ATOM 2386 C C . GLY A 1 328 ? -11.985 21.130 18.244 1.00 39.25 328 GLY A C 1
ATOM 2387 O O . GLY A 1 328 ? -11.766 20.952 17.053 1.00 39.25 328 GLY A O 1
ATOM 2388 N N . ASP A 1 329 ? -12.751 22.098 18.736 1.00 41.91 329 ASP A N 1
ATOM 2389 C CA . ASP A 1 329 ? -13.539 23.124 18.045 1.00 41.91 329 ASP A CA 1
ATOM 2390 C C . ASP A 1 329 ? -12.767 23.847 16.924 1.00 41.91 329 ASP A C 1
ATOM 2392 O O . ASP A 1 329 ? -11.649 24.321 17.129 1.00 41.91 329 ASP A O 1
ATOM 2396 N N . GLY A 1 330 ? -13.357 23.907 15.728 1.00 50.09 330 GLY A N 1
ATOM 2397 C CA . GLY A 1 330 ? -12.739 24.525 14.558 1.00 50.09 330 GLY A CA 1
ATOM 2398 C C . GLY A 1 330 ? -12.679 26.037 14.719 1.00 50.09 330 GLY A C 1
ATOM 2399 O O . GLY A 1 330 ? -13.687 26.721 14.562 1.00 50.09 330 GLY A O 1
ATOM 2400 N N . SER A 1 331 ? -11.491 26.562 15.011 1.00 58.34 331 SER A N 1
ATOM 2401 C CA . SER A 1 331 ? -11.244 28.000 14.967 1.00 58.34 331 SER A CA 1
ATOM 2402 C C . SER A 1 331 ? -11.376 28.517 13.522 1.00 58.34 331 SER A C 1
ATOM 2404 O O . SER A 1 331 ? -11.003 27.820 12.574 1.00 58.34 331 SER A O 1
ATOM 2406 N N . ASP A 1 332 ? -11.852 29.752 13.317 1.00 58.75 332 ASP A N 1
ATOM 2407 C CA . ASP A 1 332 ? -11.920 30.376 11.976 1.00 58.75 332 ASP A CA 1
ATOM 2408 C C . ASP A 1 332 ? -10.549 30.380 11.262 1.00 58.75 332 ASP A C 1
ATOM 2410 O O . ASP A 1 332 ? -10.457 30.309 10.032 1.00 58.75 332 ASP A O 1
ATOM 2414 N N . THR A 1 333 ? -9.464 30.408 12.041 1.00 61.56 333 THR A N 1
ATOM 2415 C CA . THR A 1 333 ? -8.079 30.314 11.569 1.00 61.56 333 THR A CA 1
ATOM 2416 C C . THR A 1 333 ? -7.735 28.943 10.976 1.00 61.56 333 THR A C 1
ATOM 2418 O O . THR A 1 333 ? -7.087 28.895 9.928 1.00 61.56 333 THR A O 1
ATOM 2421 N N . ASP A 1 334 ? -8.224 27.840 11.555 1.00 72.50 334 ASP A N 1
ATOM 2422 C CA . ASP A 1 334 ? -8.007 26.485 11.020 1.00 72.50 334 ASP A CA 1
ATOM 2423 C C . ASP A 1 334 ? -8.775 26.262 9.711 1.00 72.50 334 ASP A C 1
ATOM 2425 O O . ASP A 1 334 ? -8.261 25.644 8.777 1.00 72.50 334 ASP A O 1
ATOM 2429 N N . ALA A 1 335 ? -9.991 26.808 9.599 1.00 74.88 335 ALA A N 1
ATOM 2430 C CA . ALA A 1 335 ? -10.800 26.706 8.383 1.00 74.88 335 ALA A CA 1
ATOM 2431 C C . ALA A 1 335 ? -10.160 27.450 7.193 1.00 74.88 335 ALA A C 1
ATOM 2433 O O . ALA A 1 335 ? -10.151 26.951 6.058 1.00 74.88 335 ALA A O 1
ATOM 2434 N N . ALA A 1 336 ? -9.581 28.628 7.448 1.00 80.75 336 ALA A N 1
ATOM 2435 C CA . ALA A 1 336 ? -8.841 29.389 6.446 1.00 80.75 336 ALA A CA 1
ATOM 2436 C C . ALA A 1 336 ? -7.559 28.660 6.007 1.00 80.75 336 ALA A C 1
ATOM 2438 O O . ALA A 1 336 ? -7.307 28.549 4.803 1.00 80.75 336 ALA A O 1
ATOM 2439 N N . ALA A 1 337 ? -6.790 28.117 6.961 1.00 83.44 337 ALA A N 1
ATOM 2440 C CA . ALA A 1 337 ? -5.578 27.342 6.691 1.00 83.44 337 ALA A CA 1
ATOM 2441 C C . ALA A 1 337 ? -5.877 26.067 5.885 1.00 83.44 337 ALA A C 1
ATOM 2443 O O . ALA A 1 337 ? -5.226 25.820 4.868 1.00 83.44 337 ALA A O 1
ATOM 2444 N N . ALA A 1 338 ? -6.914 25.315 6.271 1.00 84.94 338 ALA A N 1
ATOM 2445 C CA . ALA A 1 338 ? -7.384 24.132 5.551 1.00 84.94 338 ALA A CA 1
ATOM 2446 C C . ALA A 1 338 ? -7.731 24.456 4.091 1.00 84.94 338 ALA A C 1
ATOM 2448 O O . ALA A 1 338 ? -7.252 23.805 3.161 1.00 84.94 338 ALA A O 1
ATOM 2449 N N . SER A 1 339 ? -8.526 25.509 3.885 1.00 83.88 339 SER A N 1
ATOM 2450 C CA . SER A 1 339 ? -8.955 25.939 2.553 1.00 83.88 339 SER A CA 1
ATOM 2451 C C . SER A 1 339 ? -7.785 26.419 1.688 1.00 83.88 339 SER A C 1
ATOM 2453 O O . SER A 1 339 ? -7.765 26.178 0.481 1.00 83.88 339 SER A O 1
ATOM 2455 N N . ALA A 1 340 ? -6.814 27.118 2.282 1.00 85.94 340 ALA A N 1
ATOM 2456 C CA . ALA A 1 340 ? -5.622 27.584 1.581 1.00 85.94 340 ALA A CA 1
ATOM 2457 C C . ALA A 1 340 ? -4.721 26.417 1.156 1.00 85.94 340 ALA A C 1
ATOM 2459 O O . ALA A 1 340 ? -4.348 26.341 -0.014 1.00 85.94 340 ALA A O 1
ATOM 2460 N N . ALA A 1 341 ? -4.437 25.483 2.068 1.00 88.50 341 ALA A N 1
ATOM 2461 C CA . ALA A 1 341 ? -3.608 24.317 1.785 1.00 88.50 341 ALA A CA 1
ATOM 2462 C C . ALA A 1 341 ? -4.249 23.397 0.735 1.00 88.50 341 ALA A C 1
ATOM 2464 O O . ALA A 1 341 ? -3.571 22.977 -0.201 1.00 88.50 341 ALA A O 1
ATOM 2465 N N . GLN A 1 342 ? -5.562 23.145 0.820 1.00 87.38 342 GLN A N 1
ATOM 2466 C CA . GLN A 1 342 ? -6.269 22.357 -0.191 1.00 87.38 342 GLN A CA 1
ATOM 2467 C C . GLN A 1 342 ? -6.157 22.989 -1.586 1.00 87.38 342 GLN A C 1
ATOM 2469 O O . GLN A 1 342 ? -5.791 22.302 -2.540 1.00 87.38 342 GLN A O 1
ATOM 2474 N N . ARG A 1 343 ? -6.426 24.297 -1.708 1.00 86.69 343 ARG A N 1
ATOM 2475 C CA . ARG A 1 343 ? -6.299 25.005 -2.992 1.00 86.69 343 ARG A CA 1
ATOM 2476 C C . ARG A 1 343 ? -4.872 24.974 -3.525 1.00 86.69 343 ARG A C 1
ATOM 2478 O O . ARG A 1 343 ? -4.697 24.834 -4.729 1.00 86.69 343 ARG A O 1
ATOM 2485 N N . ALA A 1 344 ? -3.871 25.094 -2.654 1.00 87.19 344 ALA A N 1
ATOM 2486 C CA . ALA A 1 344 ? -2.470 25.019 -3.051 1.00 87.19 344 ALA A CA 1
ATOM 2487 C C . ALA A 1 344 ? -2.113 23.632 -3.616 1.00 87.19 344 ALA A C 1
ATOM 2489 O O . ALA A 1 344 ? -1.494 23.556 -4.676 1.00 87.19 344 ALA A O 1
ATOM 2490 N N . VAL A 1 345 ? -2.567 22.540 -2.983 1.00 88.56 345 VAL A N 1
ATOM 2491 C CA . VAL A 1 345 ? -2.378 21.176 -3.517 1.00 88.56 345 VAL A CA 1
ATOM 2492 C C . VAL A 1 345 ? -3.065 21.016 -4.877 1.00 88.56 345 VAL A C 1
ATOM 2494 O O . VAL A 1 345 ? -2.429 20.581 -5.834 1.00 88.56 345 VAL A O 1
ATOM 2497 N N . GLU A 1 346 ? -4.342 21.393 -4.990 1.00 87.56 346 GLU A N 1
ATOM 2498 C CA . GLU A 1 346 ? -5.109 21.265 -6.239 1.00 87.56 346 GLU A CA 1
ATOM 2499 C C . GLU A 1 346 ? -4.506 22.107 -7.378 1.00 87.56 346 GLU A C 1
ATOM 2501 O O . GLU A 1 346 ? -4.366 21.622 -8.502 1.00 87.56 346 GLU A O 1
ATOM 2506 N N . ALA A 1 347 ? -4.084 23.342 -7.091 1.00 85.38 347 ALA A N 1
ATOM 2507 C CA . ALA A 1 347 ? -3.440 24.216 -8.067 1.00 85.38 347 ALA A CA 1
ATOM 2508 C C . ALA A 1 347 ? -2.085 23.663 -8.531 1.00 85.38 347 ALA A C 1
ATOM 2510 O O . ALA A 1 347 ? -1.793 23.677 -9.730 1.00 85.38 347 ALA A O 1
ATOM 2511 N N . ALA A 1 348 ? -1.277 23.136 -7.608 1.00 84.62 348 ALA A N 1
ATOM 2512 C CA . ALA A 1 348 ? 0.017 22.549 -7.930 1.00 84.62 348 ALA A CA 1
ATOM 2513 C C . ALA A 1 348 ? -0.116 21.257 -8.757 1.00 84.62 348 ALA A C 1
ATOM 2515 O O . ALA A 1 348 ? 0.660 21.059 -9.694 1.00 84.62 348 ALA A O 1
ATOM 2516 N N . ILE A 1 349 ? -1.120 20.416 -8.470 1.00 85.50 349 ILE A N 1
ATOM 2517 C CA . ILE A 1 349 ? -1.461 19.249 -9.301 1.00 85.50 349 ILE A CA 1
ATOM 2518 C C . ILE A 1 349 ? -1.848 19.707 -10.709 1.00 85.50 349 ILE A C 1
ATOM 2520 O O . ILE A 1 349 ? -1.221 19.278 -11.673 1.00 85.50 349 ILE A O 1
ATOM 2524 N N . ALA A 1 350 ? -2.799 20.638 -10.834 1.00 85.81 350 ALA A N 1
ATOM 2525 C CA . ALA A 1 350 ? -3.264 21.122 -12.135 1.00 85.81 350 ALA A CA 1
ATOM 2526 C C . ALA A 1 350 ? -2.129 21.747 -12.967 1.00 85.81 350 ALA A C 1
ATOM 2528 O O . ALA A 1 350 ? -2.094 21.632 -14.191 1.00 85.81 350 ALA A O 1
ATOM 2529 N N . ARG A 1 351 ? -1.181 22.418 -12.305 1.00 85.19 351 ARG A N 1
ATOM 2530 C CA . ARG A 1 351 ? 0.029 22.958 -12.930 1.00 85.19 351 ARG A CA 1
ATOM 2531 C C . ARG A 1 351 ? 0.966 21.858 -13.428 1.00 85.19 351 ARG A C 1
ATOM 2533 O O . ARG A 1 351 ? 1.479 21.943 -14.544 1.00 85.19 351 ARG A O 1
ATOM 2540 N N . ALA A 1 352 ? 1.172 2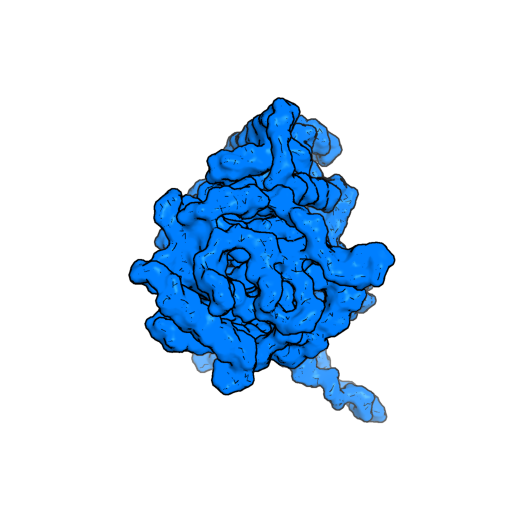0.823 -12.617 1.00 84.19 352 ALA A N 1
ATOM 2541 C CA . ALA A 1 352 ? 1.982 19.671 -12.988 1.00 84.19 352 ALA A CA 1
ATOM 2542 C C . ALA A 1 352 ? 1.352 18.864 -14.141 1.00 84.19 352 ALA A C 1
ATOM 2544 O O . ALA A 1 352 ? 2.088 18.430 -15.022 1.00 84.19 352 ALA A O 1
ATOM 2545 N N . GLU A 1 353 ? 0.022 18.739 -14.200 1.00 84.38 353 GLU A N 1
ATOM 2546 C CA . GLU A 1 353 ? -0.711 18.112 -15.318 1.00 84.38 353 GLU A CA 1
ATOM 2547 C C . GLU A 1 353 ? -0.537 18.877 -16.637 1.00 84.38 353 GLU A C 1
ATOM 2549 O O . GLU A 1 353 ? -0.458 18.275 -17.704 1.00 84.38 353 GLU A O 1
ATOM 2554 N N . ARG A 1 354 ? -0.419 20.211 -16.583 1.00 85.94 354 ARG A N 1
ATOM 2555 C CA . ARG A 1 354 ? -0.103 21.037 -17.762 1.00 85.94 354 ARG A CA 1
ATOM 2556 C C . ARG A 1 354 ? 1.376 20.989 -18.160 1.00 85.94 354 ARG A C 1
ATOM 2558 O O . ARG A 1 354 ? 1.750 21.596 -19.161 1.00 85.94 354 ARG A O 1
ATOM 2565 N N . GLY A 1 355 ? 2.210 20.290 -17.389 1.00 77.06 355 GLY A N 1
ATOM 2566 C CA . GLY A 1 355 ? 3.647 20.191 -17.625 1.00 77.06 355 GLY A CA 1
ATOM 2567 C C . GLY A 1 355 ? 4.386 21.521 -17.471 1.00 77.06 355 GLY A C 1
ATOM 2568 O O . GLY A 1 355 ? 5.446 21.692 -18.068 1.00 77.06 355 GLY A O 1
ATOM 2569 N N . GLU A 1 356 ? 3.842 22.476 -16.707 1.00 71.75 356 GLU A N 1
ATOM 2570 C CA . GLU A 1 356 ? 4.438 23.810 -16.592 1.00 71.75 356 GLU A CA 1
ATOM 2571 C C . GLU A 1 356 ? 5.835 23.759 -15.949 1.00 71.75 356 GLU A C 1
ATOM 2573 O O . GLU A 1 356 ? 6.055 23.191 -14.871 1.00 71.75 356 GLU A O 1
ATOM 2578 N N . THR A 1 357 ? 6.780 24.415 -16.615 1.00 58.97 357 THR A N 1
ATOM 2579 C CA . THR A 1 357 ? 8.113 24.746 -16.111 1.00 58.97 357 THR A CA 1
ATOM 2580 C C . THR A 1 357 ? 8.062 26.061 -15.331 1.00 58.97 357 THR A C 1
ATOM 2582 O O . THR A 1 357 ? 7.443 27.009 -15.815 1.00 58.97 357 THR A O 1
ATOM 2585 N N . PRO A 1 358 ? 8.733 26.182 -14.173 1.00 55.00 358 PRO A N 1
ATOM 2586 C CA . PRO A 1 358 ? 8.964 27.491 -13.559 1.00 55.00 358 PRO A CA 1
ATOM 2587 C C . PRO A 1 358 ? 9.667 28.438 -14.551 1.00 55.00 358 PRO A C 1
ATOM 2589 O O . PRO A 1 358 ? 10.525 27.989 -15.308 1.00 55.00 358 PRO A O 1
ATOM 2592 N N . GLU A 1 359 ? 9.310 29.727 -14.552 1.00 45.47 359 GLU A N 1
ATOM 2593 C CA . GLU A 1 359 ? 9.787 30.722 -15.535 1.00 45.47 359 GLU A CA 1
ATOM 2594 C C . GLU A 1 359 ? 11.287 31.081 -15.427 1.00 45.47 359 GLU A C 1
ATOM 2596 O O . GLU A 1 359 ? 11.808 31.769 -16.305 1.00 45.47 359 GLU A O 1
ATOM 2601 N N . THR A 1 360 ? 12.009 30.636 -14.392 1.00 48.59 360 THR A N 1
ATOM 2602 C CA . THR A 1 360 ? 13.403 31.041 -14.133 1.00 48.59 360 THR A CA 1
ATOM 2603 C C . THR A 1 360 ? 14.412 29.896 -14.237 1.00 48.59 360 THR A C 1
ATOM 2605 O O . THR A 1 360 ? 14.078 28.720 -14.081 1.00 48.59 360 THR A O 1
ATOM 2608 N N . ASP A 1 361 ? 15.669 30.268 -14.514 1.00 48.97 361 ASP A N 1
ATOM 2609 C CA . ASP A 1 361 ? 16.830 29.374 -14.595 1.00 48.97 361 ASP A CA 1
ATOM 2610 C C . ASP A 1 361 ? 16.888 28.422 -13.389 1.00 48.97 361 ASP A C 1
ATOM 2612 O O . ASP A 1 361 ? 16.641 28.824 -12.252 1.00 48.97 361 ASP A O 1
ATOM 2616 N N . TRP A 1 362 ? 17.199 27.147 -13.641 1.00 52.34 362 TRP A N 1
ATOM 2617 C CA . TRP A 1 362 ? 17.120 26.057 -12.661 1.00 52.34 362 TRP A CA 1
ATOM 2618 C C . TRP A 1 362 ? 18.245 26.123 -11.602 1.00 52.34 362 TRP A C 1
ATOM 2620 O O . TRP A 1 362 ? 19.103 25.241 -11.512 1.00 52.34 362 TRP A O 1
ATOM 2630 N N . ASP A 1 363 ? 18.262 27.175 -10.787 1.00 51.72 363 ASP A N 1
ATOM 2631 C CA . ASP A 1 363 ? 19.092 27.271 -9.590 1.00 51.72 363 ASP A CA 1
ATOM 2632 C C . ASP A 1 363 ? 18.384 26.572 -8.419 1.00 51.72 363 ASP A C 1
ATOM 2634 O O . ASP A 1 363 ? 17.269 26.918 -8.022 1.00 51.72 363 ASP A O 1
ATOM 2638 N N . ARG A 1 364 ? 19.060 25.569 -7.849 1.00 44.31 364 ARG A N 1
ATOM 2639 C CA . ARG A 1 364 ? 18.595 24.775 -6.704 1.00 44.31 364 ARG A CA 1
ATOM 2640 C C . ARG A 1 364 ? 18.228 25.656 -5.498 1.00 44.31 364 ARG A C 1
ATOM 2642 O O . ARG A 1 364 ? 17.349 25.271 -4.737 1.00 44.31 364 ARG A O 1
ATOM 2649 N N . THR A 1 365 ? 18.849 26.830 -5.365 1.00 43.97 365 THR A N 1
ATOM 2650 C CA . THR A 1 365 ? 18.613 27.792 -4.273 1.00 43.97 365 THR A CA 1
ATOM 2651 C C . THR A 1 365 ? 17.369 28.665 -4.467 1.00 43.97 365 THR A C 1
ATOM 2653 O O . THR A 1 365 ? 16.809 29.159 -3.493 1.00 43.97 365 THR A O 1
ATOM 2656 N N . GLN A 1 366 ? 16.880 28.836 -5.702 1.00 46.88 366 GLN A N 1
ATOM 2657 C CA . GLN A 1 366 ? 15.679 29.635 -5.976 1.00 46.88 366 GLN A CA 1
ATOM 2658 C C . GLN A 1 366 ? 14.384 28.830 -5.823 1.00 46.88 366 GLN A C 1
ATOM 2660 O O . GLN A 1 366 ? 13.332 29.409 -5.565 1.00 46.88 366 GLN A O 1
ATOM 2665 N N . TRP A 1 367 ? 14.429 27.498 -5.927 1.00 48.03 367 TRP A N 1
ATOM 2666 C CA . TRP A 1 367 ? 13.226 26.678 -5.752 1.00 48.03 367 TRP A CA 1
ATOM 2667 C C . TRP A 1 367 ? 12.801 26.505 -4.286 1.00 48.03 367 TRP A C 1
ATOM 2669 O O . TRP A 1 367 ? 11.608 26.431 -3.997 1.00 48.03 367 TRP A O 1
ATOM 2679 N N . GLU A 1 368 ? 13.742 26.553 -3.341 1.00 42.97 368 GLU A N 1
ATOM 2680 C CA . GLU A 1 368 ? 13.425 26.726 -1.912 1.00 42.97 368 GLU A CA 1
ATOM 2681 C C . GLU A 1 368 ? 12.566 27.991 -1.665 1.00 42.97 368 GLU A C 1
ATOM 2683 O O . GLU A 1 368 ? 11.926 28.117 -0.623 1.00 42.97 368 GLU A O 1
ATOM 2688 N N . ALA A 1 369 ? 12.472 28.895 -2.653 1.00 43.47 369 ALA A N 1
ATOM 2689 C CA . ALA A 1 369 ? 11.605 30.064 -2.653 1.00 43.47 369 ALA A CA 1
ATOM 2690 C C . ALA A 1 369 ? 10.272 29.911 -3.429 1.00 43.47 369 ALA A C 1
ATOM 2692 O O . ALA A 1 369 ? 9.563 30.912 -3.541 1.00 43.47 369 ALA A O 1
ATOM 2693 N N . CYS A 1 370 ? 9.894 28.727 -3.939 1.00 49.62 370 CYS A N 1
ATOM 2694 C CA . CYS A 1 370 ? 8.606 28.525 -4.623 1.00 49.62 370 CYS A CA 1
ATOM 2695 C C . CYS A 1 370 ? 7.430 28.842 -3.688 1.00 49.62 370 CYS A C 1
ATOM 2697 O O . CYS A 1 370 ? 7.319 28.276 -2.600 1.00 49.62 370 CYS A O 1
ATOM 2699 N N . ASP A 1 371 ? 6.531 29.722 -4.131 1.00 54.81 371 ASP A N 1
ATOM 2700 C CA . ASP A 1 371 ? 5.412 30.195 -3.315 1.00 54.81 371 ASP A CA 1
ATOM 2701 C C . ASP A 1 371 ? 4.455 29.066 -2.890 1.00 54.81 371 ASP A C 1
ATOM 2703 O O . ASP A 1 371 ? 3.988 29.077 -1.754 1.00 54.81 371 ASP A O 1
ATOM 2707 N N . ASP A 1 372 ? 4.263 28.026 -3.714 1.00 53.34 372 ASP A N 1
ATOM 2708 C CA . ASP A 1 372 ? 3.466 26.841 -3.343 1.00 53.34 372 ASP A CA 1
ATOM 2709 C C . ASP A 1 372 ? 4.087 26.087 -2.149 1.00 53.34 372 ASP A C 1
ATOM 2711 O O . ASP A 1 372 ? 3.382 25.625 -1.251 1.00 53.34 372 ASP A O 1
ATOM 2715 N N . CYS A 1 373 ? 5.422 25.999 -2.104 1.00 51.81 373 CYS A N 1
ATOM 2716 C CA . CYS A 1 373 ? 6.161 25.312 -1.040 1.00 51.81 373 CYS A CA 1
ATOM 2717 C C . CYS A 1 373 ? 6.192 26.116 0.269 1.00 51.81 373 CYS A C 1
ATOM 2719 O O . CYS A 1 373 ? 6.304 25.533 1.343 1.00 51.81 373 CYS A O 1
ATOM 2721 N N . LYS A 1 374 ? 6.064 27.449 0.196 1.00 57.91 374 LYS A N 1
ATOM 2722 C CA . LYS A 1 374 ? 5.961 28.324 1.378 1.00 57.91 374 LYS A CA 1
ATOM 2723 C C . LYS A 1 374 ? 4.592 28.247 2.056 1.00 57.91 374 LYS A C 1
ATOM 2725 O O . LYS A 1 374 ? 4.490 28.536 3.245 1.00 57.91 374 LYS A O 1
ATOM 2730 N N . VAL A 1 375 ? 3.542 27.899 1.308 1.00 64.69 375 VAL A N 1
ATOM 2731 C CA . VAL A 1 375 ? 2.155 27.867 1.806 1.00 64.69 375 VAL A CA 1
ATOM 2732 C C . VAL A 1 375 ? 1.773 26.487 2.362 1.00 64.69 375 VAL A C 1
ATOM 2734 O O . VAL A 1 375 ? 0.936 26.397 3.261 1.00 64.69 375 VAL A O 1
ATOM 2737 N N . LEU A 1 376 ? 2.398 25.408 1.880 1.00 82.38 376 LEU A N 1
ATOM 2738 C CA . LEU A 1 376 ? 2.136 24.036 2.333 1.00 82.38 376 LEU A CA 1
ATOM 2739 C C . LEU A 1 376 ? 2.927 23.686 3.605 1.00 82.38 376 LEU A C 1
ATOM 2741 O O . LEU A 1 376 ? 3.926 22.973 3.567 1.00 82.38 376 LEU A O 1
ATOM 2745 N N . THR A 1 377 ? 2.455 24.174 4.751 1.00 89.31 377 THR A N 1
ATOM 2746 C CA . THR A 1 377 ? 2.994 23.815 6.075 1.00 89.31 377 THR A CA 1
ATOM 2747 C C . THR A 1 377 ? 2.383 22.515 6.611 1.00 89.31 377 THR A C 1
ATOM 2749 O O . THR A 1 377 ? 1.292 22.113 6.193 1.00 89.31 377 THR A O 1
ATOM 2752 N N . ALA A 1 378 ? 3.045 21.874 7.584 1.00 91.62 378 ALA A N 1
ATOM 2753 C CA . ALA A 1 378 ? 2.500 20.703 8.279 1.00 91.62 378 ALA A CA 1
ATOM 2754 C C . ALA A 1 378 ? 1.128 21.012 8.910 1.00 91.62 378 ALA A C 1
ATOM 2756 O O . ALA A 1 378 ? 0.171 20.258 8.732 1.00 91.62 378 ALA A O 1
ATOM 2757 N N . HIS A 1 379 ? 0.995 22.180 9.548 1.00 91.00 379 HIS A N 1
ATOM 2758 C CA . HIS A 1 379 ? -0.277 22.668 10.086 1.00 91.00 379 HIS A CA 1
ATOM 2759 C C . HIS A 1 379 ? -1.363 22.830 9.011 1.00 91.00 379 HIS A C 1
ATOM 2761 O O . HIS A 1 379 ? -2.474 22.327 9.187 1.00 91.00 379 HIS A O 1
ATOM 2767 N N . GLY A 1 380 ? -1.054 23.473 7.879 1.00 90.44 380 GLY A N 1
ATOM 2768 C CA . GLY A 1 380 ? -2.014 23.663 6.788 1.00 90.44 380 GLY A CA 1
ATOM 2769 C C . GLY A 1 380 ? -2.503 22.339 6.193 1.00 90.44 380 GLY A C 1
ATOM 2770 O O . GLY A 1 380 ? -3.706 22.154 5.995 1.00 90.44 380 GLY A O 1
ATOM 2771 N N . LEU A 1 381 ? -1.593 21.386 5.968 1.00 93.00 381 LEU A N 1
ATOM 2772 C CA . LEU A 1 381 ? -1.943 20.047 5.482 1.00 93.00 381 LEU A CA 1
ATOM 2773 C C . LEU A 1 381 ? -2.769 19.256 6.498 1.00 93.00 381 LEU A C 1
ATOM 2775 O O . LEU A 1 381 ? -3.752 18.622 6.114 1.00 93.00 381 LEU A O 1
ATOM 2779 N N . ALA A 1 382 ? -2.420 19.318 7.786 1.00 92.38 382 ALA A N 1
ATOM 2780 C CA . ALA A 1 382 ? -3.204 18.685 8.839 1.00 92.38 382 ALA A CA 1
ATOM 2781 C C . ALA A 1 382 ? -4.623 19.270 8.910 1.00 92.38 382 ALA A C 1
ATOM 2783 O O . ALA A 1 382 ? -5.593 18.517 8.993 1.00 92.38 382 ALA A O 1
ATOM 2784 N N . ALA A 1 383 ? -4.768 20.596 8.814 1.00 89.81 383 ALA A N 1
ATOM 2785 C CA . ALA A 1 383 ? -6.067 21.265 8.787 1.00 89.81 383 ALA A CA 1
ATOM 2786 C C . ALA A 1 383 ? -6.904 20.842 7.564 1.00 89.81 383 ALA A C 1
ATOM 2788 O O . ALA A 1 383 ? -8.072 20.474 7.718 1.00 89.81 383 ALA A O 1
ATOM 2789 N N . ALA A 1 384 ? -6.304 20.807 6.367 1.00 90.06 384 ALA A N 1
ATOM 2790 C CA . ALA A 1 384 ? -6.968 20.346 5.146 1.00 90.06 384 ALA A CA 1
ATOM 2791 C C . ALA A 1 384 ? -7.417 18.881 5.252 1.00 90.06 384 ALA A C 1
ATOM 2793 O O . ALA A 1 384 ? -8.568 18.562 4.951 1.00 90.06 384 ALA A O 1
ATOM 2794 N N . TRP A 1 385 ? -6.544 17.996 5.741 1.00 91.88 385 TRP A N 1
ATOM 2795 C CA . TRP A 1 385 ? -6.880 16.591 5.965 1.00 91.88 385 TRP A CA 1
ATOM 2796 C C . TRP A 1 385 ? -8.024 16.432 6.970 1.00 91.88 385 TRP A C 1
ATOM 2798 O O . TRP A 1 385 ? -8.956 15.679 6.701 1.00 91.88 385 TRP A O 1
ATOM 2808 N N . ARG A 1 386 ? -8.015 17.163 8.097 1.00 86.00 386 ARG A N 1
ATOM 2809 C CA . ARG A 1 386 ? -9.093 17.092 9.103 1.00 86.00 386 ARG A CA 1
ATOM 2810 C C . ARG A 1 386 ? -10.428 17.536 8.516 1.00 86.00 386 ARG A C 1
ATOM 2812 O O . ARG A 1 386 ? -11.422 16.839 8.706 1.00 86.00 386 ARG A O 1
ATOM 2819 N N . ALA A 1 387 ? -10.444 18.647 7.778 1.00 81.19 387 ALA A N 1
ATOM 2820 C CA . ALA A 1 387 ? -11.649 19.153 7.124 1.00 81.19 387 ALA A CA 1
ATOM 2821 C C . ALA A 1 387 ? -12.216 18.135 6.119 1.00 81.19 387 ALA A C 1
ATOM 2823 O O . ALA A 1 387 ? -13.402 17.807 6.163 1.00 81.19 387 ALA A O 1
ATOM 2824 N N . GLN A 1 388 ? -11.361 17.569 5.264 1.00 79.81 388 GLN A N 1
ATOM 2825 C CA . GLN A 1 388 ? -11.769 16.565 4.278 1.00 79.81 388 GLN A CA 1
ATOM 2826 C C . GLN A 1 388 ? -12.195 15.239 4.928 1.00 79.81 388 GLN A C 1
ATOM 2828 O O . GLN A 1 388 ? -13.133 14.591 4.460 1.00 79.81 388 GLN A O 1
ATOM 2833 N N . ARG A 1 389 ? -11.554 14.841 6.033 1.00 81.50 389 ARG A N 1
ATOM 2834 C CA . ARG A 1 389 ? -11.908 13.636 6.794 1.00 81.50 389 ARG A CA 1
ATOM 2835 C C . ARG A 1 389 ? -13.249 13.802 7.500 1.00 81.50 389 ARG A C 1
ATOM 2837 O O . ARG A 1 389 ? -14.061 12.883 7.481 1.00 81.50 389 ARG A O 1
ATOM 2844 N N . ALA A 1 390 ? -13.508 14.972 8.087 1.00 70.69 390 ALA A N 1
ATOM 2845 C CA . ALA A 1 390 ? -14.796 15.303 8.697 1.00 70.69 390 ALA A CA 1
ATOM 2846 C C . ALA A 1 390 ? -15.936 15.311 7.664 1.00 70.69 390 ALA A C 1
ATOM 2848 O O . ALA A 1 390 ? -17.049 14.897 7.977 1.00 70.69 390 ALA A O 1
ATOM 2849 N N . ALA A 1 391 ? -15.642 15.715 6.425 1.00 62.22 391 ALA A N 1
ATOM 2850 C CA . ALA A 1 391 ? -16.570 15.647 5.299 1.00 62.22 391 ALA A CA 1
ATOM 2851 C C . ALA A 1 391 ? -16.731 14.233 4.698 1.00 62.22 391 ALA A C 1
ATOM 2853 O O . ALA A 1 391 ? -17.512 14.059 3.766 1.00 62.22 391 ALA A O 1
ATOM 2854 N N . GLY A 1 392 ? -15.996 13.229 5.192 1.00 56.69 392 GLY A N 1
ATOM 2855 C CA . GLY A 1 392 ? -16.025 11.862 4.661 1.00 56.69 392 GLY A CA 1
ATOM 2856 C C . GLY A 1 392 ? -15.410 11.712 3.264 1.00 56.69 392 GLY A C 1
ATOM 2857 O O . GLY A 1 392 ? -15.672 10.720 2.592 1.00 56.69 392 GLY A O 1
ATOM 2858 N N . VAL A 1 393 ? -14.614 12.687 2.811 1.00 62.78 393 VAL A N 1
ATOM 2859 C CA . VAL A 1 393 ? -13.993 12.691 1.474 1.00 62.78 393 VAL A CA 1
ATOM 2860 C C . VAL A 1 393 ? -12.690 11.889 1.454 1.00 62.78 393 VAL A C 1
ATOM 2862 O O . VAL A 1 393 ? -12.369 11.261 0.445 1.00 62.78 393 VAL A O 1
ATOM 2865 N N . VAL A 1 394 ? -11.944 11.913 2.564 1.00 73.75 394 VAL A N 1
ATOM 2866 C CA . VAL A 1 394 ? -10.650 11.229 2.707 1.00 73.75 394 VAL A CA 1
ATOM 2867 C C . VAL A 1 394 ? -10.648 10.341 3.946 1.00 73.75 394 VAL A C 1
ATOM 2869 O O . VAL A 1 394 ? -11.211 10.693 4.984 1.00 73.75 394 VAL A O 1
ATOM 2872 N N . ASP A 1 395 ? -9.941 9.219 3.863 1.00 78.00 395 ASP A N 1
ATOM 2873 C CA . ASP A 1 395 ? -9.663 8.346 5.005 1.00 78.00 395 ASP A CA 1
ATOM 2874 C C . ASP A 1 395 ? -8.241 7.789 4.905 1.00 78.00 395 ASP A C 1
ATOM 2876 O O . ASP A 1 395 ? -7.994 6.590 4.786 1.00 78.00 395 ASP A O 1
ATOM 2880 N N . THR A 1 396 ? -7.288 8.720 4.910 1.00 86.56 396 THR A N 1
ATOM 2881 C CA . THR A 1 396 ? -5.858 8.412 4.881 1.00 86.56 396 THR A CA 1
ATOM 2882 C C . THR A 1 396 ? -5.276 8.448 6.288 1.00 86.56 396 THR A C 1
ATOM 2884 O O . THR A 1 396 ? -5.518 9.396 7.036 1.00 86.56 396 THR A O 1
ATOM 2887 N N . ARG A 1 397 ? -4.461 7.457 6.645 1.00 89.94 397 ARG A N 1
ATOM 2888 C CA . ARG A 1 397 ? -3.597 7.459 7.834 1.00 89.94 397 ARG A CA 1
ATOM 2889 C C . ARG A 1 397 ? -2.155 7.766 7.428 1.00 89.94 397 ARG A C 1
ATOM 2891 O O . ARG A 1 397 ? -1.670 7.168 6.479 1.00 89.94 397 ARG A O 1
ATOM 2898 N N . LEU A 1 398 ? -1.448 8.613 8.175 1.00 93.50 398 LEU A N 1
ATOM 2899 C CA . LEU A 1 398 ? 0.007 8.761 8.051 1.00 93.50 398 LEU A CA 1
ATOM 2900 C C . LEU A 1 398 ? 0.720 7.877 9.084 1.00 93.50 398 LEU A C 1
ATOM 2902 O O . LEU A 1 398 ? 0.317 7.819 10.245 1.00 93.50 398 LEU A O 1
ATOM 2906 N N . VAL A 1 399 ? 1.773 7.186 8.658 1.00 92.38 399 VAL A N 1
ATOM 2907 C CA . VAL A 1 399 ? 2.707 6.443 9.505 1.00 92.38 399 VAL A CA 1
ATOM 2908 C C . VAL A 1 399 ? 4.114 6.893 9.145 1.00 92.38 399 VAL A C 1
ATOM 2910 O O . VAL A 1 399 ? 4.541 6.733 8.005 1.00 92.38 399 VAL A O 1
ATOM 2913 N N . VAL A 1 400 ? 4.840 7.425 10.126 1.00 92.81 400 VAL A N 1
ATOM 2914 C CA . VAL A 1 400 ? 6.235 7.838 9.954 1.00 92.81 400 VAL A CA 1
ATOM 2915 C C . VAL A 1 400 ? 7.162 6.813 10.607 1.00 92.81 400 VAL A C 1
ATOM 2917 O O . VAL A 1 400 ? 6.890 6.275 11.690 1.00 92.81 400 VAL A O 1
ATOM 2920 N N . ARG A 1 401 ? 8.250 6.490 9.911 1.00 88.44 401 ARG A N 1
ATOM 2921 C CA . ARG A 1 401 ? 9.341 5.634 10.389 1.00 88.44 401 ARG A CA 1
ATOM 2922 C C . ARG A 1 401 ? 10.676 6.268 10.028 1.00 88.44 401 ARG A C 1
ATOM 2924 O O . ARG A 1 401 ? 10.768 7.046 9.087 1.00 88.44 401 ARG A O 1
ATOM 2931 N N . ARG A 1 402 ? 11.722 5.882 10.754 1.00 86.38 402 ARG A N 1
ATOM 2932 C CA . ARG A 1 402 ? 13.101 6.285 10.475 1.00 86.38 402 ARG A CA 1
ATOM 2933 C C . ARG A 1 402 ? 13.966 5.047 10.309 1.00 86.38 402 ARG A C 1
ATOM 2935 O O . ARG A 1 402 ? 13.816 4.083 11.059 1.00 86.38 402 ARG A O 1
ATOM 2942 N N . VAL A 1 403 ? 14.889 5.084 9.358 1.00 73.81 403 VAL A N 1
ATOM 2943 C CA . VAL A 1 403 ? 15.945 4.078 9.215 1.00 73.81 403 VAL A CA 1
ATOM 2944 C C . VAL A 1 403 ? 17.308 4.743 9.345 1.00 73.81 403 VAL A C 1
ATOM 2946 O O . VAL A 1 403 ? 17.505 5.892 8.948 1.00 73.81 403 VAL A O 1
ATOM 2949 N N . ARG A 1 404 ? 18.275 4.020 9.922 1.00 68.75 404 ARG A N 1
ATOM 2950 C CA . ARG A 1 404 ? 19.665 4.492 9.951 1.00 68.75 404 ARG A CA 1
ATOM 2951 C C . ARG A 1 404 ? 20.214 4.528 8.527 1.00 68.75 404 ARG A C 1
ATOM 2953 O O . ARG A 1 404 ? 20.057 3.544 7.798 1.00 68.75 404 ARG A O 1
ATOM 2960 N N . ALA A 1 405 ? 20.911 5.613 8.196 1.00 59.75 405 ALA A N 1
ATOM 2961 C CA . ALA A 1 405 ? 21.575 5.787 6.911 1.00 59.75 405 ALA A CA 1
ATOM 2962 C C . ALA A 1 405 ? 22.366 4.530 6.517 1.00 59.75 405 ALA A C 1
ATOM 2964 O O . ALA A 1 405 ? 23.176 4.018 7.296 1.00 59.75 405 ALA A O 1
ATOM 2965 N N . PHE A 1 406 ? 22.126 4.037 5.303 1.00 53.50 406 PHE A N 1
ATOM 2966 C CA . PHE A 1 406 ? 22.837 2.894 4.739 1.00 53.50 406 PHE A CA 1
ATOM 2967 C C . PHE A 1 406 ? 23.416 3.260 3.368 1.00 53.50 406 PHE A C 1
ATOM 2969 O O . PHE A 1 406 ? 22.699 3.320 2.371 1.00 53.50 406 PHE A O 1
ATOM 2976 N N . GLY A 1 407 ? 24.731 3.494 3.314 1.00 53.00 407 GLY A N 1
ATOM 2977 C CA . GLY A 1 407 ? 25.431 3.838 2.074 1.00 53.00 407 GLY A CA 1
ATOM 2978 C C . GLY A 1 407 ? 24.943 5.143 1.411 1.00 53.00 407 GLY A C 1
ATOM 2979 O O . GLY A 1 407 ? 24.262 5.949 2.042 1.00 53.00 407 GLY A O 1
ATOM 2980 N N . PRO A 1 408 ? 25.313 5.386 0.138 1.00 46.75 408 PRO A N 1
ATOM 2981 C CA . PRO A 1 408 ? 24.951 6.605 -0.593 1.00 46.75 408 PRO A CA 1
ATOM 2982 C C . PRO A 1 408 ? 23.493 6.647 -1.094 1.00 46.75 408 PRO A C 1
ATOM 2984 O O . PRO A 1 408 ? 23.043 7.707 -1.521 1.00 46.75 408 PRO A O 1
ATOM 2987 N N . SER A 1 409 ? 22.742 5.538 -1.036 1.00 51.78 409 SER A N 1
ATOM 2988 C CA . SER A 1 409 ? 21.295 5.529 -1.297 1.00 51.78 409 SER A CA 1
ATOM 2989 C C . SER A 1 409 ? 20.586 4.471 -0.439 1.00 51.78 409 SER A C 1
ATOM 2991 O O . SER A 1 409 ? 20.537 3.300 -0.820 1.00 51.78 409 SER A O 1
ATOM 2993 N N . GLY A 1 410 ? 20.010 4.858 0.701 1.00 59.41 410 GLY A N 1
ATOM 2994 C CA . GLY A 1 410 ? 19.247 3.957 1.574 1.00 59.41 410 GLY A CA 1
ATOM 2995 C C . GLY A 1 410 ? 17.801 3.714 1.121 1.00 59.41 410 GLY A C 1
ATOM 2996 O O . GLY A 1 410 ? 17.040 3.075 1.845 1.00 59.41 410 GLY A O 1
ATOM 2997 N N . GLN A 1 411 ? 17.421 4.137 -0.096 1.00 71.81 411 GLN A N 1
ATOM 2998 C CA . GLN A 1 411 ? 16.064 3.988 -0.651 1.00 71.81 411 GLN A CA 1
ATOM 2999 C C . GLN A 1 411 ? 15.540 2.543 -0.565 1.00 71.81 411 GLN A C 1
ATOM 3001 O O . GLN A 1 411 ? 14.398 2.334 -0.171 1.00 71.81 411 GLN A O 1
ATOM 3006 N N . GLY A 1 412 ? 16.372 1.536 -0.860 1.00 72.50 412 GLY A N 1
ATOM 3007 C CA . GLY A 1 412 ? 15.972 0.126 -0.746 1.00 72.50 412 GLY A CA 1
ATOM 3008 C C . GLY A 1 412 ? 15.665 -0.301 0.696 1.00 72.50 412 GLY A C 1
ATOM 3009 O O . GLY A 1 412 ? 14.706 -1.031 0.935 1.00 72.50 412 GLY A O 1
ATOM 3010 N N . ARG A 1 413 ? 16.424 0.203 1.682 1.00 72.25 413 ARG A N 1
ATOM 3011 C CA . ARG A 1 413 ? 16.157 -0.044 3.110 1.00 72.25 413 ARG A CA 1
ATOM 3012 C C . ARG A 1 413 ? 14.850 0.611 3.541 1.00 72.25 413 ARG A C 1
ATOM 3014 O O . ARG A 1 413 ? 14.047 -0.030 4.213 1.00 72.25 413 ARG A O 1
ATOM 3021 N N . ALA A 1 414 ? 14.645 1.864 3.141 1.00 77.31 414 ALA A N 1
ATOM 3022 C CA . ALA A 1 414 ? 13.437 2.616 3.446 1.00 77.31 414 ALA A CA 1
ATOM 3023 C C . ALA A 1 414 ? 12.189 1.952 2.838 1.00 77.31 414 ALA A C 1
ATOM 3025 O O . ALA A 1 414 ? 11.211 1.734 3.547 1.00 77.31 414 ALA A O 1
ATOM 3026 N N . LEU A 1 415 ? 12.254 1.529 1.570 1.00 79.69 415 LEU A N 1
ATOM 3027 C CA . LEU A 1 415 ? 11.180 0.783 0.901 1.00 79.69 415 LEU A CA 1
ATOM 3028 C C . LEU A 1 415 ? 10.874 -0.550 1.592 1.00 79.69 415 LEU A C 1
ATOM 3030 O O . LEU A 1 415 ? 9.707 -0.879 1.791 1.00 79.69 415 LEU A O 1
ATOM 3034 N N . ASN A 1 416 ? 11.899 -1.303 2.000 1.00 75.25 416 ASN A N 1
ATOM 3035 C CA . ASN A 1 416 ? 11.698 -2.567 2.710 1.00 75.25 416 ASN A CA 1
ATOM 3036 C C . ASN A 1 416 ? 11.060 -2.349 4.085 1.00 75.25 416 ASN A C 1
ATOM 3038 O O . ASN A 1 416 ? 10.133 -3.072 4.443 1.00 75.25 416 ASN A O 1
ATOM 3042 N N . ALA A 1 417 ? 11.510 -1.340 4.835 1.00 75.62 417 ALA A N 1
ATOM 3043 C CA . ALA A 1 417 ? 10.900 -0.974 6.110 1.00 75.62 417 ALA A CA 1
ATOM 3044 C C . ALA A 1 417 ? 9.438 -0.536 5.927 1.00 75.62 417 ALA A C 1
ATOM 3046 O O . ALA A 1 417 ? 8.575 -0.940 6.707 1.00 75.62 417 ALA A O 1
ATOM 3047 N N . ALA A 1 418 ? 9.144 0.220 4.864 1.00 83.88 418 ALA A N 1
ATOM 3048 C CA . ALA A 1 418 ? 7.786 0.622 4.524 1.00 83.88 418 ALA A CA 1
ATOM 3049 C C . ALA A 1 418 ? 6.905 -0.598 4.215 1.00 83.88 418 ALA A C 1
ATOM 3051 O O . ALA A 1 418 ? 5.823 -0.741 4.779 1.00 83.88 418 ALA A O 1
ATOM 3052 N N . LEU A 1 419 ? 7.387 -1.517 3.372 1.00 82.00 419 LEU A N 1
ATOM 3053 C CA . LEU A 1 419 ? 6.672 -2.744 3.011 1.00 82.00 419 LEU A CA 1
ATOM 3054 C C . LEU A 1 419 ? 6.446 -3.668 4.216 1.00 82.00 419 LEU A C 1
ATOM 3056 O O . LEU A 1 419 ? 5.430 -4.359 4.295 1.00 82.00 419 LEU A O 1
ATOM 3060 N N . HIS A 1 420 ? 7.386 -3.702 5.161 1.00 77.69 420 HIS A N 1
ATOM 3061 C CA . HIS A 1 420 ? 7.231 -4.475 6.392 1.00 77.69 420 HIS A CA 1
ATOM 3062 C C . HIS A 1 420 ? 6.131 -3.899 7.290 1.00 77.69 420 HIS A C 1
ATOM 3064 O O . HIS A 1 420 ? 5.408 -4.652 7.933 1.00 77.69 420 HIS A O 1
ATOM 3070 N N . ALA A 1 421 ? 5.969 -2.574 7.292 1.00 78.81 421 ALA A N 1
ATOM 3071 C CA . ALA A 1 421 ? 4.902 -1.888 8.013 1.00 78.81 421 ALA A CA 1
ATOM 3072 C C . ALA A 1 421 ? 3.549 -1.885 7.271 1.00 78.81 421 ALA A C 1
ATOM 3074 O O . ALA A 1 421 ? 2.541 -1.529 7.880 1.00 78.81 421 ALA A O 1
ATOM 3075 N N . ALA A 1 422 ? 3.515 -2.258 5.987 1.00 82.12 422 ALA A N 1
ATOM 3076 C CA . ALA A 1 422 ? 2.311 -2.267 5.159 1.00 82.12 422 ALA A CA 1
ATOM 3077 C C . ALA A 1 422 ? 1.319 -3.360 5.576 1.00 82.12 422 ALA A C 1
ATOM 3079 O O . ALA A 1 422 ? 1.672 -4.542 5.634 1.00 82.12 422 ALA A O 1
ATOM 3080 N N . ARG A 1 423 ? 0.068 -2.956 5.815 1.00 82.94 423 ARG A N 1
ATOM 3081 C CA . ARG A 1 423 ? -1.032 -3.810 6.294 1.00 82.94 423 ARG A CA 1
ATOM 3082 C C . ARG A 1 423 ? -2.132 -4.035 5.258 1.00 82.94 423 ARG A C 1
ATOM 3084 O O . ARG A 1 423 ? -2.961 -4.918 5.456 1.00 82.94 423 ARG A O 1
ATOM 3091 N N . ALA A 1 424 ? -2.165 -3.242 4.191 1.00 82.31 424 ALA A N 1
ATOM 3092 C CA . ALA A 1 424 ? -3.186 -3.343 3.160 1.00 82.31 424 ALA A CA 1
ATOM 3093 C C . ALA A 1 424 ? -2.955 -4.539 2.217 1.00 82.31 424 ALA A C 1
ATOM 3095 O O . ALA A 1 424 ? -1.808 -4.936 1.977 1.00 82.31 424 ALA A O 1
ATOM 3096 N N . PRO A 1 425 ? -4.026 -5.083 1.610 1.00 77.19 425 PRO A N 1
ATOM 3097 C CA . PRO A 1 425 ? -3.916 -6.114 0.578 1.00 77.19 425 PRO A CA 1
ATOM 3098 C C . PRO A 1 425 ? -3.307 -5.587 -0.730 1.00 77.19 425 PRO A C 1
ATOM 3100 O O . PRO A 1 425 ? -2.760 -6.375 -1.509 1.00 77.19 425 PRO A O 1
ATOM 3103 N N . LEU A 1 426 ? -3.383 -4.275 -0.973 1.00 87.69 426 LEU A N 1
ATOM 3104 C CA . LEU A 1 426 ? -2.792 -3.604 -2.126 1.00 87.69 426 LEU A CA 1
ATOM 3105 C C . LEU A 1 426 ? -1.688 -2.646 -1.676 1.00 87.69 426 LEU A C 1
ATOM 3107 O O . LEU A 1 426 ? -1.794 -1.987 -0.643 1.00 87.69 426 LEU A O 1
ATOM 3111 N N . VAL A 1 427 ? -0.620 -2.556 -2.460 1.00 95.44 427 VAL A N 1
ATOM 3112 C CA . VAL A 1 427 ? 0.546 -1.729 -2.148 1.00 95.44 427 VAL A CA 1
ATOM 3113 C C . VAL A 1 427 ? 0.861 -0.830 -3.330 1.00 95.44 427 VAL A C 1
ATOM 3115 O O . VAL A 1 427 ? 1.058 -1.311 -4.444 1.00 95.44 427 VAL A O 1
ATOM 3118 N N . GLY A 1 428 ? 0.894 0.475 -3.084 1.00 95.88 428 GLY A N 1
ATOM 3119 C CA . GLY A 1 428 ? 1.343 1.488 -4.033 1.00 95.88 428 GLY A CA 1
ATOM 3120 C C . GLY A 1 428 ? 2.646 2.130 -3.570 1.00 95.88 428 GLY A C 1
ATOM 3121 O O . GLY A 1 428 ? 3.066 1.962 -2.426 1.00 95.88 428 GLY A O 1
ATOM 3122 N N . GLU A 1 429 ? 3.276 2.899 -4.448 1.00 93.31 429 GLU A N 1
ATOM 3123 C CA . GLU A 1 429 ? 4.508 3.631 -4.143 1.00 93.31 429 GLU A CA 1
ATOM 3124 C C . GLU A 1 429 ? 4.378 5.112 -4.502 1.00 93.31 429 GLU A C 1
ATOM 3126 O O . GLU A 1 429 ? 3.590 5.504 -5.370 1.00 93.31 429 GLU A O 1
ATOM 3131 N N . MET A 1 430 ? 5.141 5.945 -3.801 1.00 93.69 430 MET A N 1
ATOM 3132 C CA . MET A 1 430 ? 5.208 7.381 -4.031 1.00 93.69 430 MET A CA 1
ATOM 3133 C C . MET A 1 430 ? 6.629 7.875 -3.766 1.00 93.69 430 MET A C 1
ATOM 3135 O O . MET A 1 430 ? 7.111 7.761 -2.640 1.00 93.69 430 MET A O 1
ATOM 3139 N N . GLU A 1 431 ? 7.288 8.449 -4.772 1.00 91.62 431 GLU A N 1
ATOM 3140 C CA . GLU A 1 431 ? 8.548 9.158 -4.539 1.00 91.62 431 GLU A CA 1
ATOM 3141 C C . GLU A 1 431 ? 8.275 10.490 -3.829 1.00 91.62 431 GLU A C 1
ATOM 3143 O O . GLU A 1 431 ? 7.275 11.170 -4.079 1.00 91.62 431 GLU A O 1
ATOM 3148 N N . SER A 1 432 ? 9.166 10.864 -2.914 1.00 92.31 432 SER A N 1
ATOM 3149 C CA . SER A 1 432 ? 8.989 12.022 -2.032 1.00 92.31 432 SER A CA 1
ATOM 3150 C C . SER A 1 432 ? 9.086 13.386 -2.737 1.00 92.31 432 SER A C 1
ATOM 3152 O O . SER A 1 432 ? 8.869 14.413 -2.099 1.00 92.31 432 SER A O 1
ATOM 3154 N N . ASP A 1 433 ? 9.426 13.418 -4.027 1.00 89.31 433 ASP A N 1
ATOM 3155 C CA . ASP A 1 433 ? 9.560 14.616 -4.867 1.00 89.31 433 ASP A CA 1
ATOM 3156 C C . ASP A 1 433 ? 8.513 14.728 -5.997 1.00 89.31 433 ASP A C 1
ATOM 3158 O O . ASP A 1 433 ? 8.423 15.771 -6.660 1.00 89.31 433 ASP A O 1
ATOM 3162 N N . ASP A 1 434 ? 7.696 13.692 -6.192 1.00 92.88 434 ASP A N 1
ATOM 3163 C CA . ASP A 1 434 ? 6.703 13.592 -7.265 1.00 92.88 434 ASP A CA 1
ATOM 3164 C C . ASP A 1 434 ? 5.285 13.968 -6.799 1.00 92.88 434 ASP A C 1
ATOM 3166 O O . ASP A 1 434 ? 5.062 14.347 -5.648 1.00 92.88 434 ASP A O 1
ATOM 3170 N N . VAL A 1 435 ? 4.303 13.939 -7.710 1.00 92.06 435 VAL A N 1
ATOM 3171 C CA . VAL A 1 435 ? 2.912 14.344 -7.424 1.00 92.06 435 VAL A CA 1
ATOM 3172 C C . VAL A 1 435 ? 1.915 13.393 -8.086 1.00 92.06 435 VAL A C 1
ATOM 3174 O O . VAL A 1 435 ? 2.171 12.864 -9.167 1.00 92.06 435 VAL A O 1
ATOM 3177 N N . ARG A 1 436 ? 0.743 13.201 -7.469 1.00 94.50 436 ARG A N 1
ATOM 3178 C CA . ARG A 1 436 ? -0.368 12.431 -8.048 1.00 94.50 436 ARG A CA 1
ATOM 3179 C C . ARG A 1 436 ? -1.680 13.225 -8.103 1.00 94.50 436 ARG A C 1
ATOM 3181 O O . ARG A 1 436 ? -1.979 13.943 -7.149 1.00 94.50 436 ARG A O 1
ATOM 3188 N N . PRO A 1 437 ? -2.509 13.048 -9.149 1.00 92.00 437 PRO A N 1
ATOM 3189 C CA . PRO A 1 437 ? -3.908 13.481 -9.140 1.00 92.00 437 PRO A CA 1
ATOM 3190 C C . PRO A 1 437 ? -4.704 12.856 -7.983 1.00 92.00 437 PRO A C 1
ATOM 3192 O O . PRO A 1 437 ? -4.451 11.710 -7.605 1.00 92.00 437 PRO A O 1
ATOM 3195 N N . LEU A 1 438 ? -5.690 13.573 -7.431 1.00 88.31 438 LEU A N 1
ATOM 3196 C CA . LEU A 1 438 ? -6.379 13.215 -6.171 1.00 88.31 438 LEU A CA 1
ATOM 3197 C C . LEU A 1 438 ? -7.277 11.962 -6.224 1.00 88.31 438 LEU A C 1
ATOM 3199 O O . LEU A 1 438 ? -7.781 11.527 -5.195 1.00 88.31 438 LEU A O 1
ATOM 3203 N N . ASN A 1 439 ? -7.506 11.382 -7.397 1.00 82.88 439 ASN A N 1
ATOM 3204 C CA . ASN A 1 439 ? -8.295 10.160 -7.595 1.00 82.88 439 ASN A CA 1
ATOM 3205 C C . ASN A 1 439 ? -7.440 8.961 -8.039 1.00 82.88 439 ASN A C 1
ATOM 3207 O O . ASN A 1 439 ? -7.979 7.929 -8.430 1.00 82.88 439 ASN A O 1
ATOM 3211 N N . THR A 1 440 ? -6.114 9.093 -8.008 1.00 91.31 440 THR A N 1
ATOM 3212 C CA . THR A 1 440 ? -5.182 8.119 -8.582 1.00 91.31 440 THR A CA 1
ATOM 3213 C C . THR A 1 440 ? -5.379 6.708 -8.046 1.00 91.31 440 THR A C 1
ATOM 3215 O O . THR A 1 440 ? -5.550 5.776 -8.830 1.00 91.31 440 THR A O 1
ATOM 3218 N N . TYR A 1 441 ? -5.342 6.526 -6.724 1.00 90.38 441 TYR A N 1
ATOM 3219 C CA . TYR A 1 441 ? -5.396 5.177 -6.161 1.00 90.38 441 TYR A CA 1
ATOM 3220 C C . TYR A 1 441 ? -6.777 4.542 -6.313 1.00 90.38 441 TYR A C 1
ATOM 3222 O O . TYR A 1 441 ? -6.838 3.331 -6.491 1.00 90.38 441 TYR A O 1
ATOM 3230 N N . ALA A 1 442 ? -7.854 5.334 -6.335 1.00 77.75 442 ALA A N 1
ATOM 3231 C CA . ALA A 1 442 ? -9.191 4.833 -6.650 1.00 77.75 442 ALA A CA 1
ATOM 3232 C C . ALA A 1 442 ? -9.242 4.250 -8.073 1.00 77.75 442 ALA A C 1
ATOM 3234 O O . ALA A 1 442 ? -9.619 3.095 -8.240 1.00 77.75 442 ALA A O 1
ATOM 3235 N N . VAL A 1 443 ? -8.740 4.986 -9.075 1.00 78.50 443 VAL A N 1
ATOM 3236 C CA . VAL A 1 443 ? -8.687 4.511 -10.473 1.00 78.50 443 VAL A CA 1
ATOM 3237 C C . VAL A 1 443 ? -7.825 3.250 -10.612 1.00 78.50 443 VAL A C 1
ATOM 3239 O O . VAL A 1 443 ? -8.197 2.313 -11.315 1.00 78.50 443 VAL A O 1
ATOM 3242 N N . LEU A 1 444 ? -6.674 3.193 -9.933 1.00 88.19 444 LEU A N 1
ATOM 3243 C CA . LEU A 1 444 ? -5.814 2.005 -9.963 1.00 88.19 444 LEU A CA 1
ATOM 3244 C C . LEU A 1 444 ? -6.454 0.798 -9.255 1.00 88.19 444 LEU A C 1
ATOM 3246 O O . LEU A 1 444 ? -6.261 -0.332 -9.706 1.00 88.19 444 LEU A O 1
ATOM 3250 N N . CYS A 1 445 ? -7.206 1.017 -8.169 1.00 78.62 445 CYS A N 1
ATOM 3251 C CA . CYS A 1 445 ? -7.957 -0.041 -7.488 1.00 78.62 445 CYS A CA 1
ATOM 3252 C C . CYS A 1 445 ? -9.069 -0.590 -8.382 1.00 78.62 445 CYS A C 1
ATOM 3254 O O . CYS A 1 445 ? -9.152 -1.804 -8.540 1.00 78.62 445 CYS A O 1
ATOM 3256 N N . GLU A 1 446 ? -9.883 0.283 -8.983 1.00 70.38 446 GLU A N 1
ATOM 3257 C CA . GLU A 1 446 ? -10.958 -0.100 -9.908 1.00 70.38 446 GLU A CA 1
ATOM 3258 C C . GLU A 1 446 ? -10.417 -0.973 -11.043 1.00 70.38 446 GLU A C 1
ATOM 3260 O O . GLU A 1 446 ? -10.912 -2.073 -11.266 1.00 70.38 446 GLU A O 1
ATOM 3265 N N . GLU A 1 447 ? -9.322 -0.554 -11.677 1.00 80.94 447 GLU A N 1
ATOM 3266 C CA . GLU A 1 447 ? -8.705 -1.316 -12.761 1.00 80.94 447 GLU A CA 1
ATOM 3267 C C . GLU A 1 447 ? -8.171 -2.687 -12.304 1.00 80.94 447 GLU A C 1
ATOM 3269 O O . GLU A 1 447 ? -8.317 -3.698 -12.996 1.00 80.94 447 GLU A O 1
ATOM 3274 N N . LEU A 1 448 ? -7.546 -2.753 -11.124 1.00 75.94 448 LEU A N 1
ATOM 3275 C CA . LEU A 1 448 ? -7.031 -4.015 -10.589 1.00 75.94 448 LEU A CA 1
ATOM 3276 C C . LEU A 1 448 ? -8.168 -4.961 -10.157 1.00 75.94 448 LEU A C 1
ATOM 3278 O O . LEU A 1 448 ? -8.002 -6.182 -10.200 1.00 75.94 448 LEU A O 1
ATOM 3282 N N . LEU A 1 449 ? -9.316 -4.412 -9.748 1.00 59.38 449 LEU A N 1
ATOM 3283 C CA . LEU A 1 449 ? -10.530 -5.169 -9.445 1.00 59.38 449 LEU A CA 1
ATOM 3284 C C . LEU A 1 449 ? -11.202 -5.686 -10.723 1.00 59.38 449 LEU A C 1
ATOM 3286 O O . LEU A 1 449 ? -11.545 -6.866 -10.775 1.00 59.38 449 LEU A O 1
ATOM 3290 N N . GLU A 1 450 ? -11.334 -4.853 -11.759 1.00 59.50 450 GLU A N 1
ATOM 3291 C CA . GLU A 1 450 ? -11.885 -5.240 -13.067 1.00 59.50 450 GLU A CA 1
ATOM 3292 C C . GLU A 1 450 ? -11.062 -6.344 -13.738 1.00 59.50 450 GLU A C 1
ATOM 3294 O O . GLU A 1 450 ? -11.622 -7.285 -14.301 1.00 59.50 450 GLU A O 1
ATOM 3299 N N . GLY A 1 451 ? -9.732 -6.280 -13.629 1.00 56.31 451 GLY A N 1
ATOM 3300 C CA . GLY A 1 451 ? -8.844 -7.341 -14.107 1.00 56.31 451 GLY A CA 1
ATOM 3301 C C . GLY A 1 451 ? -8.895 -8.639 -13.291 1.00 56.31 451 GLY A C 1
ATOM 3302 O O . GLY A 1 451 ? -8.323 -9.649 -13.708 1.00 56.31 451 GLY A O 1
ATOM 3303 N N . GLY A 1 452 ? -9.563 -8.642 -12.133 1.00 61.12 452 GLY A N 1
ATOM 3304 C CA . GLY A 1 452 ? -9.749 -9.823 -11.295 1.00 61.12 452 GLY A CA 1
ATOM 3305 C C . GLY A 1 452 ? -8.437 -10.528 -10.933 1.00 61.12 452 GLY A C 1
ATOM 3306 O O . GLY A 1 452 ? -7.397 -9.905 -10.714 1.00 61.12 452 GLY A O 1
ATOM 3307 N N . SER A 1 453 ? -8.470 -11.860 -10.864 1.00 66.88 453 SER A N 1
ATOM 3308 C CA . SER A 1 453 ? -7.296 -12.681 -10.537 1.00 66.88 453 SER A CA 1
ATOM 3309 C C . SER A 1 453 ? -6.266 -12.795 -11.670 1.00 66.88 453 SER A C 1
ATOM 3311 O O . SER A 1 453 ? -5.264 -13.478 -11.488 1.00 66.88 453 SER A O 1
ATOM 3313 N N . GLU A 1 454 ? -6.496 -12.185 -12.838 1.00 78.12 454 GLU A N 1
ATOM 3314 C CA . GLU A 1 454 ? -5.559 -12.246 -13.972 1.00 78.12 454 GLU A CA 1
ATOM 3315 C C . GLU A 1 454 ? -4.430 -11.212 -13.886 1.00 78.12 454 GLU A C 1
ATOM 3317 O O . GLU A 1 454 ? -3.450 -11.313 -14.629 1.00 78.12 454 GLU A O 1
ATOM 3322 N N . LEU A 1 455 ? -4.567 -10.210 -13.012 1.00 82.06 455 LEU A N 1
ATOM 3323 C CA . LEU A 1 455 ? -3.587 -9.147 -12.815 1.00 82.06 455 LEU A CA 1
ATOM 3324 C C . LEU A 1 455 ? -3.022 -9.172 -11.396 1.00 82.06 455 LEU A C 1
ATOM 3326 O O . LEU A 1 455 ? -3.761 -9.207 -10.409 1.00 82.06 455 LEU A O 1
ATOM 3330 N N . ASP A 1 456 ? -1.701 -9.062 -11.309 1.00 91.62 456 ASP A N 1
ATOM 3331 C CA . ASP A 1 456 ? -0.950 -8.931 -10.061 1.00 91.62 456 ASP A CA 1
ATOM 3332 C C . ASP A 1 456 ? -0.621 -7.468 -9.736 1.00 91.62 456 ASP A C 1
ATOM 3334 O O . ASP A 1 456 ? -0.304 -7.129 -8.593 1.00 91.62 456 ASP A O 1
ATOM 3338 N N . GLY A 1 457 ? -0.732 -6.581 -10.727 1.00 94.38 457 GLY A N 1
ATOM 3339 C CA . GLY A 1 457 ? -0.605 -5.142 -10.557 1.00 94.38 457 GLY A CA 1
ATOM 3340 C C . GLY A 1 457 ? -1.178 -4.347 -11.728 1.00 94.38 457 GLY A C 1
ATOM 3341 O O . GLY A 1 457 ? -1.495 -4.891 -12.788 1.00 94.38 457 GLY A O 1
ATOM 3342 N N . VAL A 1 458 ? -1.284 -3.037 -11.527 1.00 95.25 458 VAL A N 1
ATOM 3343 C CA . VAL A 1 458 ? -1.667 -2.041 -12.532 1.00 95.25 458 VAL A CA 1
ATOM 3344 C C . VAL A 1 458 ? -0.731 -0.843 -12.407 1.00 95.25 458 VAL A C 1
ATOM 3346 O O . VAL A 1 458 ? -0.562 -0.303 -11.320 1.00 95.25 458 VAL A O 1
ATOM 3349 N N . ALA A 1 459 ? -0.135 -0.408 -13.513 1.00 97.56 459 ALA A N 1
ATOM 3350 C CA . ALA A 1 459 ? 0.622 0.838 -13.605 1.00 97.56 459 ALA A CA 1
ATOM 3351 C C . ALA A 1 459 ? -0.222 1.949 -14.239 1.00 97.56 459 ALA A C 1
ATOM 3353 O O . ALA A 1 459 ? -1.188 1.680 -14.944 1.00 97.56 459 ALA A O 1
ATOM 3354 N N . SER A 1 460 ? 0.175 3.203 -14.057 1.00 96.94 460 SER A N 1
ATOM 3355 C CA . SER A 1 460 ? -0.344 4.331 -14.839 1.00 96.94 460 SER A CA 1
ATOM 3356 C C . SER A 1 460 ? 0.679 4.840 -15.847 1.00 96.94 460 SER A C 1
ATOM 3358 O O . SER A 1 460 ? 1.893 4.639 -15.684 1.00 96.94 460 SER A O 1
ATOM 3360 N N . CYS A 1 461 ? 0.189 5.504 -16.895 1.00 97.44 461 CYS A N 1
ATOM 3361 C CA . CYS A 1 461 ? 1.002 6.433 -17.669 1.00 97.44 461 CYS A CA 1
ATOM 3362 C C . CYS A 1 461 ? 1.543 7.540 -16.756 1.00 97.44 461 CYS A C 1
ATOM 3364 O O . CYS A 1 461 ? 0.937 7.887 -15.740 1.00 97.44 461 CYS A O 1
ATOM 3366 N N . VAL A 1 462 ? 2.690 8.104 -17.130 1.00 96.56 462 VAL A N 1
ATOM 3367 C CA . VAL A 1 462 ? 3.291 9.223 -16.394 1.00 96.56 462 VAL A CA 1
ATOM 3368 C C . VAL A 1 462 ? 3.159 10.521 -17.179 1.00 96.56 462 VAL A C 1
ATOM 3370 O O . VAL A 1 462 ? 3.398 10.530 -18.388 1.00 96.56 462 VAL A O 1
ATOM 3373 N N . GLY A 1 463 ? 2.854 11.606 -16.478 1.00 94.25 463 GLY A N 1
ATOM 3374 C CA . GLY A 1 463 ? 3.057 12.969 -16.962 1.00 94.25 463 GLY A CA 1
ATOM 3375 C C . GLY A 1 463 ? 4.445 13.462 -16.556 1.00 94.25 463 GLY A C 1
ATOM 3376 O O . GLY A 1 463 ? 5.004 12.996 -15.564 1.00 94.25 463 GLY A O 1
ATOM 3377 N N . LEU A 1 464 ? 5.029 14.392 -17.312 1.00 92.25 464 LEU A N 1
ATOM 3378 C CA . LEU A 1 464 ? 6.289 15.046 -16.937 1.00 92.25 464 LEU A CA 1
ATOM 3379 C C . LEU A 1 464 ? 6.010 16.478 -16.484 1.00 92.25 464 LEU A C 1
ATOM 3381 O O . LEU A 1 464 ? 5.311 17.210 -17.178 1.00 92.25 464 LEU A O 1
ATOM 3385 N N . CYS A 1 465 ? 6.615 16.897 -15.374 1.00 87.44 465 CYS A N 1
ATOM 3386 C CA . CYS A 1 465 ? 6.563 18.284 -14.907 1.00 87.44 465 CYS A CA 1
ATOM 3387 C C . CYS A 1 465 ? 7.949 18.787 -14.469 1.00 87.44 465 CYS A C 1
ATOM 3389 O O . CYS A 1 465 ? 8.873 17.999 -14.249 1.00 87.44 465 CYS A O 1
ATOM 3391 N N . GLY A 1 466 ? 8.124 20.104 -14.334 1.00 82.50 466 GLY A N 1
ATOM 3392 C CA . GLY A 1 466 ? 9.435 20.691 -14.038 1.00 82.50 466 GLY A CA 1
ATOM 3393 C C . GLY A 1 466 ? 10.324 20.760 -15.281 1.00 82.50 466 GLY A C 1
ATOM 3394 O O . GLY A 1 466 ? 9.841 21.085 -16.354 1.00 82.50 466 GLY A O 1
ATOM 3395 N N . TRP A 1 467 ? 11.626 20.494 -15.152 1.00 82.50 467 TRP A N 1
ATOM 3396 C CA . TRP A 1 467 ? 12.613 20.762 -16.205 1.00 82.50 467 TRP A CA 1
ATOM 3397 C C . TRP A 1 467 ? 12.373 19.975 -17.507 1.00 82.50 467 TRP A C 1
ATOM 3399 O O . TRP A 1 467 ? 12.504 18.746 -17.555 1.00 82.50 467 TRP A O 1
ATOM 3409 N N . GLU A 1 468 ? 12.110 20.698 -18.597 1.00 83.00 468 GLU A N 1
ATOM 3410 C CA . GLU A 1 468 ? 11.850 20.102 -19.904 1.00 83.00 468 GLU A CA 1
ATOM 3411 C C . GLU A 1 468 ? 13.118 19.518 -20.543 1.00 83.00 468 GLU A C 1
ATOM 3413 O O . GLU A 1 468 ? 14.119 20.206 -20.753 1.00 83.00 468 GLU A O 1
ATOM 3418 N N . ARG A 1 469 ? 13.063 18.233 -20.922 1.00 83.69 469 ARG A N 1
ATOM 3419 C CA . ARG A 1 469 ? 14.085 17.602 -21.767 1.00 83.69 469 ARG A CA 1
ATOM 3420 C C . ARG A 1 469 ? 13.479 16.680 -22.807 1.00 83.69 469 ARG A C 1
ATOM 3422 O O . ARG A 1 469 ? 12.821 15.694 -22.475 1.00 83.69 469 ARG A O 1
ATOM 3429 N N . GLU A 1 470 ? 13.870 16.893 -24.057 1.00 88.88 470 GLU A N 1
ATOM 3430 C CA . GLU A 1 470 ? 13.419 16.095 -25.200 1.00 88.88 470 GLU A CA 1
ATOM 3431 C C . GLU A 1 470 ? 13.668 14.583 -25.009 1.00 88.88 470 GLU A C 1
ATOM 3433 O O . GLU A 1 470 ? 12.831 13.748 -25.348 1.00 88.88 470 GLU A O 1
ATOM 3438 N N . GLY A 1 471 ? 14.808 14.209 -24.413 1.00 88.69 471 GLY A N 1
ATOM 3439 C CA . GLY A 1 471 ? 15.133 12.810 -24.119 1.00 88.69 471 GLY A CA 1
ATOM 3440 C C . GLY A 1 471 ? 14.145 12.146 -23.156 1.00 88.69 471 GLY A C 1
ATOM 3441 O O . GLY A 1 471 ? 13.709 11.026 -23.419 1.00 88.69 471 GLY A O 1
ATOM 3442 N N . MET A 1 472 ? 13.743 12.855 -22.096 1.00 90.06 472 MET A N 1
ATOM 3443 C CA . MET A 1 472 ? 12.759 12.351 -21.131 1.00 90.06 472 MET A CA 1
ATOM 3444 C C . MET A 1 472 ? 11.368 12.286 -21.747 1.00 90.06 472 MET A C 1
ATOM 3446 O O . MET A 1 472 ? 10.674 11.297 -21.556 1.00 90.06 472 MET A O 1
ATOM 3450 N N . GLN A 1 473 ? 10.988 13.267 -22.567 1.00 91.88 473 GLN A N 1
ATOM 3451 C CA . GLN A 1 473 ? 9.715 13.230 -23.290 1.00 91.88 473 GLN A CA 1
ATOM 3452 C C . GLN A 1 473 ? 9.629 12.047 -24.259 1.00 91.88 473 GLN A C 1
ATOM 3454 O O . GLN A 1 473 ? 8.586 11.408 -24.373 1.00 91.88 473 GLN A O 1
ATOM 3459 N N . ARG A 1 474 ? 10.719 11.727 -24.973 1.00 92.25 474 ARG A N 1
ATOM 3460 C CA . ARG A 1 474 ? 10.764 10.531 -25.829 1.00 92.25 474 ARG A CA 1
ATOM 3461 C C . ARG A 1 474 ? 10.615 9.251 -25.013 1.00 92.25 474 ARG A C 1
ATOM 3463 O O . ARG A 1 474 ? 9.917 8.349 -25.465 1.00 92.25 474 ARG A O 1
ATOM 3470 N N . TYR A 1 475 ? 11.250 9.186 -23.846 1.00 92.56 475 TYR A N 1
ATOM 3471 C CA . TYR A 1 475 ? 11.145 8.041 -22.950 1.00 92.56 475 TYR A CA 1
ATOM 3472 C C . TYR A 1 475 ? 9.730 7.892 -22.370 1.00 92.56 475 TYR A C 1
ATOM 3474 O O . TYR A 1 475 ? 9.141 6.826 -22.520 1.00 92.56 475 TYR A O 1
ATOM 3482 N N . ALA A 1 476 ? 9.134 8.968 -21.846 1.00 94.88 476 ALA A N 1
ATOM 3483 C CA . ALA A 1 476 ? 7.758 8.977 -21.351 1.00 94.88 476 ALA A CA 1
ATOM 3484 C C . ALA A 1 476 ? 6.757 8.559 -22.442 1.00 94.88 476 ALA A C 1
ATOM 3486 O O . ALA A 1 476 ? 5.959 7.655 -22.225 1.00 94.88 476 ALA A O 1
ATOM 3487 N N . ARG A 1 477 ? 6.863 9.114 -23.662 1.00 95.62 477 ARG A N 1
ATOM 3488 C CA . ARG A 1 477 ? 6.024 8.692 -24.803 1.00 95.62 477 ARG A CA 1
ATOM 3489 C C . ARG A 1 477 ? 6.191 7.212 -25.146 1.00 95.62 477 ARG A C 1
ATOM 3491 O O . ARG A 1 477 ? 5.215 6.559 -25.495 1.00 95.62 477 ARG A O 1
ATOM 3498 N N . TRP A 1 478 ? 7.418 6.691 -25.089 1.00 95.50 478 TRP A N 1
ATOM 3499 C CA . TRP A 1 478 ? 7.671 5.278 -25.362 1.00 95.50 478 TRP A CA 1
ATOM 3500 C C . TRP A 1 478 ? 7.084 4.380 -24.271 1.00 95.50 478 TRP A C 1
ATOM 3502 O O . TRP A 1 478 ? 6.345 3.460 -24.607 1.00 95.50 478 TRP A O 1
ATOM 3512 N N . GLN A 1 479 ? 7.353 4.660 -22.992 1.00 95.88 479 GLN A N 1
ATOM 3513 C CA . GLN A 1 479 ? 6.863 3.822 -21.898 1.00 95.88 479 GLN A CA 1
ATOM 3514 C C . GLN A 1 479 ? 5.335 3.904 -21.770 1.00 95.88 479 GLN A C 1
ATOM 3516 O O . GLN A 1 479 ? 4.692 2.879 -21.565 1.00 95.88 479 GLN A O 1
ATOM 3521 N N . ASN A 1 480 ? 4.727 5.085 -21.948 1.00 97.25 480 ASN A N 1
ATOM 3522 C CA . ASN A 1 480 ? 3.270 5.265 -21.892 1.00 97.25 480 ASN A CA 1
ATOM 3523 C C . ASN A 1 480 ? 2.558 4.521 -23.035 1.00 97.25 480 ASN A C 1
ATOM 3525 O O . ASN A 1 480 ? 1.388 4.183 -22.910 1.00 97.25 480 ASN A O 1
ATOM 3529 N N . GLY A 1 481 ? 3.266 4.213 -24.128 1.00 96.62 481 GLY A N 1
ATOM 3530 C CA . GLY A 1 481 ? 2.746 3.396 -25.224 1.00 96.62 481 GLY A CA 1
ATOM 3531 C C . GLY A 1 481 ? 2.733 1.885 -24.960 1.00 96.62 481 GLY A C 1
ATOM 3532 O O . GLY A 1 481 ? 2.220 1.153 -25.796 1.00 96.62 481 GLY A O 1
ATOM 3533 N N . LEU A 1 482 ? 3.308 1.404 -23.850 1.00 96.62 482 LEU A N 1
ATOM 3534 C CA . LEU A 1 482 ? 3.301 -0.016 -23.473 1.00 96.62 482 LEU A CA 1
ATOM 3535 C C . LEU A 1 482 ? 2.162 -0.265 -22.478 1.00 96.62 482 LEU A C 1
ATOM 3537 O O . LEU A 1 482 ? 2.350 -0.038 -21.278 1.00 96.62 482 LEU A O 1
ATOM 3541 N N . VAL A 1 483 ? 0.990 -0.681 -22.963 1.00 95.81 483 VAL A N 1
ATOM 3542 C CA . VAL A 1 483 ? -0.233 -0.757 -22.142 1.00 95.81 483 VAL A CA 1
ATOM 3543 C C . VAL A 1 483 ? -0.613 -2.174 -21.728 1.00 95.81 483 VAL A C 1
ATOM 3545 O O . VAL A 1 483 ? -1.196 -2.372 -20.662 1.00 95.81 483 VAL A O 1
ATOM 3548 N N . THR A 1 484 ? -0.236 -3.165 -22.529 1.00 95.69 484 THR A N 1
ATOM 3549 C CA . THR A 1 484 ? -0.483 -4.586 -22.253 1.00 95.69 484 THR A CA 1
ATOM 3550 C C . THR A 1 484 ? 0.685 -5.249 -21.525 1.00 95.69 484 THR A C 1
ATOM 3552 O O . THR A 1 484 ? 1.827 -4.776 -21.573 1.00 95.69 484 THR A O 1
ATOM 3555 N N . ASN A 1 485 ? 0.406 -6.393 -20.893 1.00 95.62 485 ASN A N 1
ATOM 3556 C CA . ASN A 1 485 ? 1.419 -7.219 -20.244 1.00 95.62 485 ASN A CA 1
ATOM 3557 C C . ASN A 1 485 ? 2.539 -7.599 -21.222 1.00 95.62 485 ASN A C 1
ATOM 3559 O O . ASN A 1 485 ? 3.713 -7.416 -20.920 1.00 95.62 485 ASN A O 1
ATOM 3563 N N . GLU A 1 486 ? 2.185 -8.058 -22.424 1.00 95.50 486 GLU A N 1
ATOM 3564 C CA . GLU A 1 486 ? 3.127 -8.528 -23.443 1.00 95.50 486 GLU A CA 1
ATOM 3565 C C . GLU A 1 486 ? 4.009 -7.394 -23.984 1.00 95.50 486 GLU A C 1
ATOM 3567 O O . GLU A 1 486 ? 5.183 -7.604 -24.305 1.00 95.50 486 GLU A O 1
ATOM 3572 N N . GLU A 1 487 ? 3.458 -6.184 -24.110 1.00 95.75 487 GLU A N 1
ATOM 3573 C CA . GLU A 1 487 ? 4.214 -4.998 -24.519 1.00 95.75 487 GLU A CA 1
ATOM 3574 C C . GLU A 1 487 ? 5.224 -4.582 -23.453 1.00 95.75 487 GLU A C 1
ATOM 3576 O O . GLU A 1 487 ? 6.387 -4.338 -23.787 1.00 95.75 487 GLU A O 1
ATOM 3581 N N . MET A 1 488 ? 4.807 -4.524 -22.184 1.00 97.06 488 MET A N 1
ATOM 3582 C CA . MET A 1 488 ? 5.698 -4.199 -21.066 1.00 97.06 488 MET A CA 1
ATOM 3583 C C . MET A 1 488 ? 6.767 -5.277 -20.881 1.00 97.06 488 MET A C 1
ATOM 3585 O O . MET A 1 488 ? 7.951 -4.960 -20.745 1.00 97.06 488 MET A O 1
ATOM 3589 N N . GLU A 1 489 ? 6.365 -6.544 -20.966 1.00 95.62 489 GLU A N 1
ATOM 3590 C CA . GLU A 1 489 ? 7.245 -7.695 -20.865 1.00 95.62 489 GLU A CA 1
ATOM 3591 C C . GLU A 1 489 ? 8.332 -7.620 -21.943 1.00 95.62 489 GLU A C 1
ATOM 3593 O O . GLU A 1 489 ? 9.520 -7.611 -21.626 1.00 95.62 489 GLU A O 1
ATOM 3598 N N . ARG A 1 490 ? 7.972 -7.509 -23.226 1.00 92.81 490 ARG A N 1
ATOM 3599 C CA . ARG A 1 490 ? 8.967 -7.389 -24.309 1.00 92.81 490 ARG A CA 1
ATOM 3600 C C . ARG A 1 490 ? 9.783 -6.101 -24.197 1.00 92.81 490 ARG A C 1
ATOM 3602 O O . ARG A 1 490 ? 10.972 -6.096 -24.519 1.00 92.81 490 ARG A O 1
ATOM 3609 N N . GLY A 1 491 ? 9.146 -5.020 -23.750 1.00 94.19 491 GLY A N 1
ATOM 3610 C CA . GLY A 1 491 ? 9.742 -3.700 -23.582 1.00 94.19 491 GLY A CA 1
ATOM 3611 C C . GLY A 1 491 ? 10.865 -3.655 -22.550 1.00 94.19 491 GLY A C 1
ATOM 3612 O O . GLY A 1 491 ? 11.820 -2.912 -22.770 1.00 94.19 491 GLY A O 1
ATOM 3613 N N . ARG A 1 492 ? 10.819 -4.495 -21.502 1.00 95.00 492 ARG A N 1
ATOM 3614 C CA . ARG A 1 492 ? 11.804 -4.511 -20.399 1.00 95.00 492 ARG A CA 1
ATOM 3615 C C . ARG A 1 492 ? 13.260 -4.640 -20.856 1.00 95.00 492 ARG A C 1
ATOM 3617 O O . ARG A 1 492 ? 14.170 -4.135 -20.208 1.00 95.00 492 ARG A O 1
ATOM 3624 N N . TRP A 1 493 ? 13.494 -5.305 -21.989 1.00 94.31 493 TRP A N 1
ATOM 3625 C CA . TRP A 1 493 ? 14.834 -5.491 -22.559 1.00 94.31 493 TRP A CA 1
ATOM 3626 C C . TRP A 1 493 ? 15.368 -4.250 -23.278 1.00 94.31 493 TRP A C 1
ATOM 3628 O O . TRP A 1 493 ? 16.581 -4.092 -23.444 1.00 94.31 493 TRP A O 1
ATOM 3638 N N . LEU A 1 494 ? 14.474 -3.358 -23.702 1.00 93.75 494 LEU A N 1
ATOM 3639 C CA . LEU A 1 494 ? 14.821 -2.076 -24.297 1.00 93.75 494 LEU A CA 1
ATOM 3640 C C . LEU A 1 494 ? 15.148 -1.071 -23.196 1.00 93.75 494 LEU A C 1
ATOM 3642 O O . LEU A 1 494 ? 16.288 -0.624 -23.085 1.00 93.75 494 LEU A O 1
ATOM 3646 N N . GLU A 1 495 ? 14.162 -0.761 -22.369 1.00 92.94 495 GLU A N 1
ATOM 3647 C CA . GLU A 1 495 ? 14.261 0.218 -21.292 1.00 92.94 495 GLU A CA 1
ATOM 3648 C C . GLU A 1 495 ? 13.243 -0.127 -20.196 1.00 92.94 495 GLU A C 1
ATOM 3650 O O . GLU A 1 495 ? 12.463 -1.070 -20.343 1.00 92.94 495 GLU A O 1
ATOM 3655 N N . ILE A 1 496 ? 13.250 0.621 -19.096 1.00 94.56 496 ILE A N 1
ATOM 3656 C CA . ILE A 1 496 ? 12.276 0.489 -18.008 1.00 94.56 496 ILE A CA 1
ATOM 3657 C C . ILE A 1 496 ? 10.841 0.716 -18.555 1.00 94.56 496 ILE A C 1
ATOM 3659 O O . ILE A 1 496 ? 10.537 1.792 -19.066 1.00 94.56 496 ILE A O 1
ATOM 3663 N N . PRO A 1 497 ? 9.937 -0.284 -18.507 1.00 95.94 497 PRO A N 1
ATOM 3664 C CA . PRO A 1 497 ? 8.639 -0.213 -19.189 1.00 95.94 497 PRO A CA 1
ATOM 3665 C C . PRO A 1 497 ? 7.583 0.618 -18.443 1.00 95.94 497 PRO A C 1
ATOM 3667 O O . PRO A 1 497 ? 6.564 0.983 -19.033 1.00 95.94 497 PRO A O 1
ATOM 3670 N N . ALA A 1 498 ? 7.790 0.895 -17.157 1.00 95.94 498 ALA A N 1
ATOM 3671 C CA . ALA A 1 498 ? 6.987 1.793 -16.332 1.00 95.94 498 ALA A CA 1
ATOM 3672 C C . ALA A 1 498 ? 7.812 2.234 -15.113 1.00 95.94 498 ALA A C 1
ATOM 3674 O O . ALA A 1 498 ? 8.720 1.521 -14.695 1.00 95.94 498 ALA A O 1
ATOM 3675 N N . MET A 1 499 ? 7.487 3.371 -14.502 1.00 93.81 499 MET A N 1
ATOM 3676 C CA . MET A 1 499 ? 8.036 3.683 -13.179 1.00 93.81 499 MET A CA 1
ATOM 3677 C C . MET A 1 499 ? 7.419 2.721 -12.163 1.00 93.81 499 MET A C 1
ATOM 3679 O O . MET A 1 499 ? 6.198 2.567 -12.158 1.00 93.81 499 MET A O 1
ATOM 3683 N N . ARG A 1 500 ? 8.210 2.095 -11.281 1.00 91.75 500 ARG A N 1
ATOM 3684 C CA . ARG A 1 500 ? 7.644 1.250 -10.213 1.00 91.75 500 ARG A CA 1
ATOM 3685 C C . ARG A 1 500 ? 6.690 2.060 -9.337 1.00 91.75 500 ARG A C 1
ATOM 3687 O O . ARG A 1 500 ? 5.602 1.594 -8.999 1.00 91.75 500 ARG A O 1
ATOM 3694 N N . ALA A 1 501 ? 7.054 3.313 -9.081 1.00 93.75 501 ALA A N 1
ATOM 3695 C CA . ALA A 1 501 ? 6.220 4.259 -8.368 1.00 93.75 501 ALA A CA 1
ATOM 3696 C C . ALA A 1 501 ? 4.905 4.592 -9.087 1.00 93.75 501 ALA A C 1
ATOM 3698 O O . ALA A 1 501 ? 3.998 5.055 -8.426 1.00 93.75 501 ALA A O 1
ATOM 3699 N N . SER A 1 502 ? 4.708 4.338 -10.389 1.00 96.81 502 SER A N 1
ATOM 3700 C CA . SER A 1 502 ? 3.424 4.655 -11.045 1.00 96.81 502 SER A CA 1
ATOM 3701 C C . SER A 1 502 ? 2.336 3.594 -10.840 1.00 96.81 502 SER A C 1
ATOM 3703 O O . SER A 1 502 ? 1.209 3.798 -11.305 1.00 96.81 502 SER A O 1
ATOM 3705 N N . GLY A 1 503 ? 2.649 2.487 -10.154 1.00 95.75 503 GLY A N 1
ATOM 3706 C CA . GLY A 1 503 ? 1.763 1.333 -10.020 1.00 95.75 503 GLY A CA 1
ATOM 3707 C C . GLY A 1 503 ? 1.177 1.063 -8.638 1.00 95.75 503 GLY A C 1
ATOM 3708 O O . GLY A 1 503 ? 1.594 1.617 -7.621 1.00 95.75 503 GLY A O 1
ATOM 3709 N N . LEU A 1 504 ? 0.182 0.180 -8.660 1.00 96.69 504 LEU A N 1
ATOM 3710 C CA . LEU A 1 504 ? -0.498 -0.444 -7.535 1.00 96.69 504 LEU A CA 1
ATOM 3711 C C . LEU A 1 504 ? -0.419 -1.964 -7.717 1.00 96.69 504 LEU A C 1
ATOM 3713 O O . LEU A 1 504 ? -0.739 -2.485 -8.786 1.00 96.69 504 LEU A O 1
ATOM 3717 N N . TYR A 1 505 ? 0.002 -2.676 -6.680 1.00 95.69 505 TYR A N 1
ATOM 3718 C CA . TYR A 1 505 ? 0.345 -4.096 -6.743 1.00 95.69 505 TYR A CA 1
ATOM 3719 C C . TYR A 1 505 ? -0.409 -4.888 -5.679 1.00 95.69 505 TYR A C 1
ATOM 3721 O O . TYR A 1 505 ? -0.650 -4.389 -4.580 1.00 95.69 505 TYR A O 1
ATOM 3729 N N . ARG A 1 506 ? -0.714 -6.160 -5.946 1.00 83.69 506 ARG A N 1
ATOM 3730 C CA . ARG A 1 506 ? -1.140 -7.088 -4.890 1.00 83.69 506 ARG A CA 1
ATOM 3731 C C . ARG A 1 506 ? 0.023 -7.297 -3.922 1.00 83.69 506 ARG A C 1
ATOM 3733 O O . ARG A 1 506 ? 1.133 -7.614 -4.351 1.00 83.69 506 ARG A O 1
ATOM 3740 N N . ALA A 1 507 ? -0.224 -7.176 -2.618 1.00 82.00 507 ALA A N 1
ATOM 3741 C CA . ALA A 1 507 ? 0.827 -7.266 -1.604 1.00 82.00 507 ALA A CA 1
ATOM 3742 C C . ALA A 1 507 ? 1.617 -8.584 -1.688 1.00 82.00 507 ALA A C 1
ATOM 3744 O O . ALA A 1 507 ? 2.842 -8.574 -1.588 1.00 82.00 507 ALA A O 1
ATOM 3745 N N . GLY A 1 508 ? 0.936 -9.713 -1.923 1.00 77.06 508 GLY A N 1
ATOM 3746 C CA . GLY A 1 508 ? 1.579 -11.021 -2.097 1.00 77.06 508 GLY A CA 1
ATOM 3747 C C . GLY A 1 508 ? 2.501 -11.080 -3.321 1.00 77.06 508 GLY A C 1
ATOM 3748 O O . GLY A 1 508 ? 3.632 -11.553 -3.208 1.00 77.06 508 GLY A O 1
ATOM 3749 N N . ALA A 1 509 ? 2.065 -10.526 -4.457 1.00 82.69 509 ALA A N 1
ATOM 3750 C CA . ALA A 1 509 ? 2.875 -10.443 -5.672 1.00 82.69 509 ALA A CA 1
ATOM 3751 C C . ALA A 1 509 ? 4.112 -9.562 -5.454 1.00 82.69 509 ALA A C 1
ATOM 3753 O O . ALA A 1 509 ? 5.237 -10.009 -5.688 1.00 82.69 509 ALA A O 1
ATOM 3754 N N . LEU A 1 510 ? 3.926 -8.357 -4.904 1.00 83.12 510 LEU A N 1
ATOM 3755 C CA . LEU A 1 510 ? 5.025 -7.443 -4.598 1.00 83.12 510 LEU A CA 1
ATOM 3756 C C . LEU A 1 510 ? 6.038 -8.073 -3.625 1.00 83.12 510 LEU A C 1
ATOM 3758 O O . LEU A 1 510 ? 7.246 -7.997 -3.854 1.00 83.12 510 LEU A O 1
ATOM 3762 N N . ARG A 1 511 ? 5.563 -8.754 -2.574 1.00 78.00 511 ARG A N 1
ATOM 3763 C CA . ARG A 1 511 ? 6.426 -9.492 -1.640 1.00 78.00 511 ARG A CA 1
ATOM 3764 C C . ARG A 1 511 ? 7.174 -10.620 -2.346 1.00 78.00 511 ARG A C 1
ATOM 3766 O O . ARG A 1 511 ? 8.361 -10.757 -2.107 1.00 78.00 511 ARG A O 1
ATOM 3773 N N . SER A 1 512 ? 6.556 -11.378 -3.252 1.00 70.56 512 SER A N 1
ATOM 3774 C CA . SER A 1 512 ? 7.257 -12.454 -3.978 1.00 70.56 512 SER A CA 1
ATOM 3775 C C . SER A 1 512 ? 8.444 -11.940 -4.809 1.00 70.56 512 SER A C 1
ATOM 3777 O O . SER A 1 512 ? 9.516 -12.544 -4.797 1.00 70.56 512 SER A O 1
ATOM 3779 N N . VAL A 1 513 ? 8.297 -10.767 -5.433 1.00 75.50 513 VAL A N 1
ATOM 3780 C CA . VAL A 1 513 ? 9.371 -10.102 -6.187 1.00 75.50 513 VAL A CA 1
ATOM 3781 C C . VAL A 1 513 ? 10.486 -9.628 -5.261 1.00 75.50 513 VAL A C 1
ATOM 3783 O O . VAL A 1 513 ? 11.663 -9.815 -5.571 1.00 75.50 513 VAL A O 1
ATOM 3786 N N . LEU A 1 514 ? 10.138 -9.022 -4.123 1.00 67.38 514 LEU A N 1
ATOM 3787 C CA . LEU A 1 514 ? 11.090 -8.392 -3.201 1.00 67.38 514 LEU A CA 1
ATOM 3788 C C . LEU A 1 514 ? 11.731 -9.373 -2.197 1.00 67.38 514 LEU A C 1
ATOM 3790 O O . LEU A 1 514 ? 12.852 -9.139 -1.755 1.00 67.38 514 LEU A O 1
ATOM 3794 N N . CYS A 1 515 ? 11.073 -10.491 -1.880 1.00 45.81 515 CYS A N 1
ATOM 3795 C CA . CYS A 1 515 ? 11.529 -11.540 -0.957 1.00 45.81 515 CYS A CA 1
ATOM 3796 C C . CYS A 1 515 ? 12.308 -12.681 -1.641 1.00 45.81 515 CYS A C 1
ATOM 3798 O O . CYS A 1 515 ? 12.757 -13.595 -0.950 1.00 45.81 515 CYS A O 1
ATOM 3800 N N . GLY A 1 516 ? 12.514 -12.642 -2.964 1.00 39.59 516 GLY A N 1
ATOM 3801 C CA . GLY A 1 516 ? 13.229 -13.664 -3.753 1.00 39.59 516 GLY A CA 1
ATOM 3802 C C . GLY A 1 516 ? 14.712 -13.900 -3.403 1.00 39.59 516 GLY A C 1
ATOM 3803 O O . GLY A 1 516 ? 15.420 -14.566 -4.146 1.00 39.59 516 GLY A O 1
ATOM 3804 N N . TYR A 1 517 ? 15.197 -13.377 -2.274 1.00 42.75 517 TYR A N 1
ATOM 3805 C CA . TYR A 1 517 ? 16.541 -13.597 -1.727 1.00 42.75 517 TYR A CA 1
ATOM 3806 C C . TYR A 1 517 ? 16.623 -14.779 -0.748 1.00 42.75 517 TYR A C 1
ATOM 3808 O O . TYR A 1 517 ? 17.649 -14.965 -0.095 1.00 42.75 517 TYR A O 1
ATOM 3816 N N . ARG A 1 518 ? 15.571 -15.598 -0.633 1.00 33.66 518 ARG A N 1
ATOM 3817 C CA . ARG A 1 518 ? 15.576 -16.778 0.245 1.00 33.66 518 ARG A CA 1
ATOM 3818 C C . ARG A 1 518 ? 16.603 -17.841 -0.193 1.00 33.66 518 ARG A C 1
ATOM 3820 O O . ARG A 1 518 ? 17.200 -18.481 0.662 1.00 33.66 518 ARG A O 1
ATOM 3827 N N . ASP A 1 519 ? 16.944 -17.912 -1.480 1.00 29.91 519 ASP A N 1
ATOM 3828 C CA . ASP A 1 519 ? 17.963 -18.843 -2.007 1.00 29.91 519 ASP A CA 1
ATOM 3829 C C . ASP A 1 519 ? 19.419 -18.430 -1.696 1.00 29.91 519 ASP A C 1
ATOM 3831 O O . ASP A 1 519 ? 20.359 -19.167 -1.990 1.00 29.91 519 ASP A O 1
ATOM 3835 N N . LEU A 1 520 ? 19.629 -17.262 -1.075 1.00 33.62 520 LEU A N 1
ATOM 3836 C CA . LEU A 1 520 ? 20.916 -16.871 -0.484 1.00 33.62 520 LEU A CA 1
ATOM 3837 C C . LEU A 1 520 ? 21.002 -17.185 1.019 1.00 33.62 520 LEU A C 1
ATOM 3839 O O . LEU A 1 520 ? 22.071 -17.028 1.597 1.00 33.62 520 LEU A O 1
ATOM 3843 N N . TRP A 1 521 ? 19.914 -17.649 1.646 1.00 31.42 521 TRP A N 1
ATOM 3844 C CA . TRP A 1 521 ? 19.906 -18.038 3.062 1.00 31.42 521 TRP A CA 1
ATOM 3845 C C . TRP A 1 521 ? 20.289 -19.504 3.288 1.00 31.42 521 TRP A C 1
ATOM 3847 O O . TRP A 1 521 ? 20.854 -19.826 4.327 1.00 31.42 521 TRP A O 1
ATOM 3857 N N . GLU A 1 522 ? 20.036 -20.394 2.326 1.00 24.58 522 GLU A N 1
ATOM 3858 C CA . GLU A 1 522 ? 20.316 -21.833 2.486 1.00 24.58 522 GLU A CA 1
ATOM 3859 C C . GLU A 1 522 ? 21.717 -22.261 2.014 1.00 24.58 522 GLU A C 1
ATOM 3861 O O . GLU A 1 522 ? 22.094 -23.414 2.197 1.00 24.58 522 GLU A O 1
ATOM 3866 N N . MET A 1 523 ? 22.529 -21.358 1.448 1.00 27.11 523 MET A N 1
ATOM 3867 C CA . MET A 1 523 ? 23.889 -21.700 0.995 1.00 27.11 523 MET A CA 1
ATOM 3868 C C . MET A 1 523 ? 25.005 -21.496 2.033 1.00 27.11 523 MET A C 1
ATOM 3870 O O . MET A 1 523 ? 26.130 -21.886 1.736 1.00 27.11 523 MET A O 1
ATOM 3874 N N . ASP A 1 524 ? 24.713 -20.970 3.228 1.00 32.28 524 ASP A N 1
ATOM 3875 C CA . ASP A 1 524 ? 25.706 -20.807 4.312 1.00 32.28 524 ASP A CA 1
ATOM 3876 C C . ASP A 1 524 ? 25.282 -21.452 5.649 1.00 32.28 524 ASP A C 1
ATOM 3878 O O . ASP A 1 524 ? 25.932 -21.269 6.680 1.00 32.28 524 ASP A O 1
ATOM 3882 N N . ALA A 1 525 ? 24.241 -22.289 5.642 1.00 27.95 525 ALA A N 1
ATOM 3883 C CA . ALA A 1 525 ? 23.928 -23.183 6.756 1.00 27.95 525 ALA A CA 1
ATOM 3884 C C . ALA A 1 525 ? 24.738 -24.491 6.647 1.00 27.95 525 ALA A C 1
ATOM 3886 O O . ALA A 1 525 ? 24.160 -25.548 6.438 1.00 27.95 525 ALA A O 1
ATOM 3887 N N . ASP A 1 526 ? 26.073 -24.385 6.693 1.00 32.19 526 ASP A N 1
ATOM 3888 C CA . ASP A 1 526 ? 27.004 -25.429 7.178 1.00 32.19 526 ASP A CA 1
ATOM 3889 C C . ASP A 1 526 ? 28.474 -24.971 7.062 1.00 32.19 526 ASP A C 1
ATOM 3891 O O . ASP A 1 526 ? 29.317 -25.581 6.399 1.00 32.19 526 ASP A O 1
ATOM 3895 N N . VAL A 1 527 ? 28.819 -23.874 7.744 1.00 31.55 527 VAL A N 1
ATOM 3896 C CA . VAL A 1 527 ? 30.226 -23.525 8.019 1.00 31.55 527 VAL A CA 1
ATOM 3897 C C . VAL A 1 527 ? 30.425 -23.292 9.515 1.00 31.55 527 VAL A C 1
ATOM 3899 O O . VAL A 1 527 ? 30.864 -22.241 9.956 1.00 31.55 527 VAL A O 1
ATOM 3902 N N . ASN A 1 528 ? 30.099 -24.310 10.307 1.00 30.28 528 ASN A N 1
ATOM 3903 C CA . ASN A 1 528 ? 30.618 -24.489 11.660 1.00 30.28 528 ASN A CA 1
ATOM 3904 C C . ASN A 1 528 ? 31.149 -25.922 11.747 1.00 30.28 528 ASN A C 1
ATOM 3906 O O . ASN A 1 528 ? 30.429 -26.778 12.236 1.00 30.28 528 ASN A O 1
ATOM 3910 N N . ASP A 1 529 ? 32.339 -26.192 11.180 1.00 31.22 529 ASP A N 1
ATOM 3911 C CA . ASP A 1 529 ? 33.195 -27.329 11.603 1.00 31.22 529 ASP A CA 1
ATOM 3912 C C . ASP A 1 529 ? 34.553 -27.467 10.874 1.00 31.22 529 ASP A C 1
ATOM 3914 O O . ASP A 1 529 ? 35.059 -28.574 10.676 1.00 31.22 529 ASP A O 1
ATOM 3918 N N . ARG A 1 530 ? 35.225 -26.375 10.470 1.00 29.95 530 ARG A N 1
ATOM 3919 C CA . ARG A 1 530 ? 36.621 -26.470 9.979 1.00 29.95 530 ARG A CA 1
ATOM 3920 C C . ARG A 1 530 ? 37.503 -25.292 10.391 1.00 29.95 530 ARG A C 1
ATOM 3922 O O . ARG A 1 530 ? 38.003 -24.570 9.539 1.00 29.95 530 ARG A O 1
ATOM 3929 N N . GLU A 1 531 ? 37.765 -25.165 11.689 1.00 30.67 531 GLU A N 1
ATOM 3930 C CA . GLU A 1 531 ? 38.906 -24.380 12.199 1.00 30.67 531 GLU A CA 1
ATOM 3931 C C . GLU A 1 531 ? 39.998 -25.225 12.883 1.00 30.67 531 GLU A C 1
ATOM 3933 O O . GLU A 1 531 ? 40.917 -24.672 13.474 1.00 30.67 531 GLU A O 1
ATOM 3938 N N . GLU A 1 532 ? 40.000 -26.561 12.748 1.00 31.08 532 GLU A N 1
ATOM 3939 C CA . GLU A 1 532 ? 41.008 -27.393 13.440 1.00 31.08 532 GLU A CA 1
ATOM 3940 C C . GLU A 1 532 ? 41.895 -28.302 12.577 1.00 31.08 532 GLU A C 1
ATOM 3942 O O . GLU A 1 532 ? 42.694 -29.074 13.111 1.00 31.08 532 GLU A O 1
ATOM 3947 N N . ARG A 1 533 ? 41.859 -28.215 11.243 1.00 30.95 533 ARG A N 1
ATOM 3948 C CA . ARG A 1 533 ? 42.809 -28.971 10.406 1.00 30.95 533 ARG A CA 1
ATOM 3949 C C . ARG A 1 533 ? 43.224 -28.196 9.168 1.00 30.95 533 ARG A C 1
ATOM 3951 O O . ARG A 1 533 ? 42.550 -28.289 8.158 1.00 30.95 533 ARG A O 1
ATOM 3958 N N . ASP A 1 534 ? 44.356 -27.499 9.260 1.00 32.38 534 ASP A N 1
ATOM 3959 C CA . ASP A 1 534 ? 45.382 -27.515 8.207 1.00 32.38 534 ASP A CA 1
ATOM 3960 C C . ASP A 1 534 ? 46.713 -26.930 8.710 1.00 32.38 534 ASP A C 1
ATOM 3962 O O . ASP A 1 534 ? 47.118 -25.812 8.415 1.00 32.38 534 ASP A O 1
ATOM 3966 N N . ALA A 1 535 ? 47.439 -27.757 9.469 1.00 34.28 535 ALA A N 1
ATOM 3967 C CA . ALA A 1 535 ? 48.880 -27.619 9.699 1.00 34.28 535 ALA A CA 1
ATOM 3968 C C . ALA A 1 535 ? 49.710 -28.416 8.668 1.00 34.28 535 ALA A C 1
ATOM 3970 O O . ALA A 1 535 ? 50.853 -28.787 8.935 1.00 34.28 535 ALA A O 1
ATOM 3971 N N . ARG A 1 536 ? 49.152 -28.751 7.498 1.00 34.88 536 ARG A N 1
ATOM 3972 C CA . ARG A 1 536 ? 49.879 -29.469 6.441 1.00 34.88 536 ARG A CA 1
ATOM 3973 C C . ARG A 1 536 ? 49.517 -28.891 5.086 1.00 34.88 536 ARG A C 1
ATOM 3975 O O . ARG A 1 536 ? 48.433 -29.129 4.577 1.00 34.88 536 ARG A O 1
ATOM 3982 N N . GLY A 1 537 ? 50.455 -28.122 4.538 1.00 39.47 537 GLY A N 1
ATOM 3983 C CA . GLY A 1 537 ? 50.322 -27.468 3.248 1.00 39.47 537 GLY A CA 1
ATOM 3984 C C . GLY A 1 537 ? 49.851 -28.411 2.147 1.00 39.47 537 GLY A C 1
ATOM 3985 O O . GLY A 1 537 ? 50.415 -29.485 1.941 1.00 39.47 537 GLY A O 1
ATOM 3986 N N . ASN A 1 538 ? 48.845 -27.954 1.412 1.00 28.95 538 ASN A N 1
ATOM 3987 C CA . ASN A 1 538 ? 48.637 -28.340 0.032 1.00 28.95 538 ASN A CA 1
ATOM 3988 C C . ASN A 1 538 ? 47.965 -27.172 -0.699 1.00 28.95 538 ASN A C 1
ATOM 3990 O O . ASN A 1 538 ? 46.812 -26.836 -0.439 1.00 28.95 538 ASN A O 1
ATOM 3994 N N . GLU A 1 539 ? 48.704 -26.529 -1.598 1.00 39.78 539 GLU A N 1
ATOM 3995 C CA . GLU A 1 539 ? 48.129 -25.612 -2.574 1.00 39.78 539 GLU A CA 1
ATOM 3996 C C . GLU A 1 539 ? 47.236 -26.418 -3.526 1.00 39.78 539 GLU A C 1
ATOM 3998 O O . GLU A 1 539 ? 47.736 -27.248 -4.279 1.00 39.78 539 GLU A O 1
ATOM 4003 N N . SER A 1 540 ? 45.920 -26.189 -3.532 1.00 28.33 540 SER A N 1
ATOM 4004 C CA . SER A 1 540 ? 45.126 -26.246 -4.770 1.00 28.33 540 SER A CA 1
ATOM 4005 C C . SER A 1 540 ? 43.650 -25.884 -4.584 1.00 28.33 540 SER A C 1
ATOM 4007 O O . SER A 1 540 ? 42.998 -26.213 -3.600 1.00 28.33 540 SER A O 1
ATOM 4009 N N . SER A 1 541 ? 43.129 -25.307 -5.668 1.00 27.73 541 SER A N 1
ATOM 4010 C CA . SER A 1 541 ? 41.729 -25.065 -6.033 1.00 27.73 541 SER A CA 1
ATOM 4011 C C . SER A 1 541 ? 41.127 -23.725 -5.590 1.00 27.73 541 SER A C 1
ATOM 4013 O O . SER A 1 541 ? 40.663 -23.507 -4.478 1.00 27.73 541 SER A O 1
ATOM 4015 N N . GLY A 1 542 ? 41.143 -22.794 -6.551 1.00 29.61 542 GLY A N 1
ATOM 4016 C CA . GLY A 1 542 ? 40.522 -21.485 -6.461 1.00 29.61 542 GLY A CA 1
ATOM 4017 C C . GLY A 1 542 ? 39.018 -21.572 -6.225 1.00 29.61 542 GLY A C 1
ATOM 4018 O O . GLY A 1 542 ? 38.259 -22.034 -7.081 1.00 29.61 542 GLY A O 1
ATOM 4019 N N . LEU A 1 543 ? 38.593 -21.024 -5.091 1.00 27.70 543 LEU A N 1
ATOM 4020 C CA . LEU A 1 543 ? 37.214 -20.638 -4.848 1.00 27.70 543 LEU A CA 1
ATOM 4021 C C . LEU A 1 543 ? 36.867 -19.496 -5.820 1.00 27.70 543 LEU A C 1
ATOM 4023 O O . LEU A 1 543 ? 37.261 -18.341 -5.637 1.00 27.70 543 LEU A O 1
ATOM 4027 N N . LYS A 1 544 ? 36.169 -19.824 -6.912 1.00 28.17 544 LYS A N 1
ATOM 4028 C CA . LYS A 1 544 ? 35.577 -18.833 -7.818 1.00 28.17 544 LYS A CA 1
ATOM 4029 C C . LYS A 1 544 ? 34.548 -18.015 -7.033 1.00 28.17 544 LYS A C 1
ATOM 4031 O O . LYS A 1 544 ? 33.439 -18.480 -6.788 1.00 28.17 544 LYS A O 1
ATOM 4036 N N . ARG A 1 545 ? 34.942 -16.799 -6.651 1.00 31.98 545 ARG A N 1
ATOM 4037 C CA . ARG A 1 545 ? 34.101 -15.759 -6.040 1.00 31.98 545 ARG A CA 1
ATOM 4038 C C . ARG A 1 545 ? 32.787 -15.613 -6.821 1.00 31.98 545 ARG A C 1
ATOM 4040 O O . ARG A 1 545 ? 32.802 -15.148 -7.959 1.00 31.98 545 ARG A O 1
ATOM 4047 N N . ARG A 1 546 ? 31.654 -16.004 -6.230 1.00 33.69 546 ARG A N 1
ATOM 4048 C CA . ARG A 1 546 ? 30.325 -15.687 -6.772 1.00 33.69 546 ARG A CA 1
ATOM 4049 C C . ARG A 1 546 ? 30.014 -14.224 -6.446 1.00 33.69 546 ARG A C 1
ATOM 4051 O O . ARG A 1 546 ? 29.973 -13.845 -5.282 1.00 33.69 546 ARG A O 1
ATOM 4058 N N . ARG A 1 547 ? 29.833 -13.401 -7.483 1.00 36.56 547 ARG A N 1
ATOM 4059 C CA . ARG A 1 547 ? 29.347 -12.016 -7.377 1.00 36.56 547 ARG A CA 1
ATOM 4060 C C . ARG A 1 547 ? 27.901 -12.042 -6.877 1.00 36.56 547 ARG A C 1
ATOM 4062 O O . ARG A 1 547 ? 27.001 -12.325 -7.662 1.00 36.56 547 ARG A O 1
ATOM 4069 N N . VAL A 1 548 ? 27.684 -11.784 -5.591 1.00 38.28 548 VAL A N 1
ATOM 4070 C CA . VAL A 1 548 ? 26.337 -11.581 -5.043 1.00 38.28 548 VAL A CA 1
ATOM 4071 C C . VAL A 1 548 ? 25.909 -10.162 -5.396 1.00 38.28 548 VAL A C 1
ATOM 4073 O O . VAL A 1 548 ? 26.601 -9.201 -5.066 1.00 38.28 548 VAL A O 1
ATOM 4076 N N . VAL A 1 549 ? 24.803 -10.036 -6.124 1.00 39.31 549 VAL A N 1
ATOM 4077 C CA . VAL A 1 549 ? 24.188 -8.741 -6.414 1.00 39.31 549 VAL A CA 1
ATOM 4078 C C . VAL A 1 549 ? 23.147 -8.466 -5.337 1.00 39.31 549 VAL A C 1
ATOM 4080 O O . VAL A 1 549 ? 22.257 -9.283 -5.118 1.00 39.31 549 VAL A O 1
ATOM 4083 N N . VAL A 1 550 ? 23.289 -7.345 -4.644 1.00 44.28 550 VAL A N 1
ATOM 4084 C CA . VAL A 1 550 ? 22.473 -6.895 -3.522 1.00 44.28 550 VAL A CA 1
ATOM 4085 C C . VAL A 1 550 ? 21.563 -5.775 -4.014 1.00 44.28 550 VAL A C 1
ATOM 4087 O O . VAL A 1 550 ? 22.036 -4.687 -4.323 1.00 44.28 550 VAL A O 1
ATOM 4090 N N . ASP A 1 551 ? 20.258 -6.023 -4.075 1.00 47.72 551 ASP A N 1
ATOM 4091 C CA . ASP A 1 551 ? 19.262 -4.951 -4.244 1.00 47.72 551 ASP A CA 1
ATOM 4092 C C . ASP A 1 551 ? 18.322 -4.818 -3.035 1.00 47.72 551 ASP A C 1
ATOM 4094 O O . ASP A 1 551 ? 17.253 -4.224 -3.108 1.00 47.72 551 ASP A O 1
ATOM 4098 N N . CYS A 1 552 ? 18.689 -5.364 -1.877 1.00 40.53 552 CYS A N 1
ATOM 4099 C CA . CYS A 1 552 ? 17.878 -5.261 -0.667 1.00 40.53 552 CYS A CA 1
ATOM 4100 C C . CYS A 1 552 ? 18.792 -5.131 0.549 1.00 40.53 552 CYS A C 1
ATOM 4102 O O . CYS A 1 552 ? 19.746 -5.891 0.697 1.00 40.53 552 CYS A O 1
ATOM 4104 N N . ALA A 1 553 ? 18.505 -4.161 1.416 1.00 37.97 553 ALA A N 1
ATOM 4105 C CA . ALA A 1 553 ? 19.192 -4.003 2.689 1.00 37.97 553 ALA A CA 1
ATOM 4106 C C . ALA A 1 553 ? 19.228 -5.337 3.455 1.00 37.97 553 ALA A C 1
ATOM 4108 O O . ALA A 1 553 ? 18.193 -5.975 3.649 1.00 37.97 553 ALA A O 1
ATOM 4109 N N . VAL A 1 554 ? 20.433 -5.741 3.858 1.00 35.75 554 VAL A N 1
ATOM 4110 C CA . VAL A 1 554 ? 20.691 -6.890 4.734 1.00 35.75 554 VAL A CA 1
ATOM 4111 C C . VAL A 1 554 ? 19.959 -6.655 6.070 1.00 35.75 554 VAL A C 1
ATOM 4113 O O . VAL A 1 554 ? 19.890 -5.498 6.502 1.00 35.75 554 VAL A O 1
ATOM 4116 N N . PRO A 1 555 ? 19.392 -7.688 6.724 1.00 34.88 555 PRO A N 1
ATOM 4117 C CA . PRO A 1 555 ? 18.735 -7.538 8.022 1.00 34.88 555 PRO A CA 1
ATOM 4118 C C . PRO A 1 555 ? 19.624 -6.852 9.070 1.00 34.88 555 PRO A C 1
ATOM 4120 O O . PRO A 1 555 ? 20.854 -6.943 9.022 1.00 34.88 555 PRO A O 1
ATOM 4123 N N . GLU A 1 556 ? 19.001 -6.195 10.050 1.00 36.41 556 GLU A N 1
ATOM 4124 C CA . GLU A 1 556 ? 19.722 -5.665 11.210 1.00 36.41 556 GLU A CA 1
ATOM 4125 C C . GLU A 1 556 ? 20.407 -6.805 11.978 1.00 36.41 556 GLU A C 1
ATOM 4127 O O . GLU A 1 556 ? 19.757 -7.764 12.384 1.00 36.41 556 GLU A O 1
ATOM 4132 N N . GLY A 1 557 ? 21.728 -6.695 12.160 1.00 40.66 557 GLY A N 1
ATOM 4133 C CA . GLY A 1 557 ? 22.539 -7.657 12.918 1.00 40.66 557 GLY A CA 1
ATOM 4134 C C . GLY A 1 557 ? 23.697 -8.302 12.149 1.00 40.66 557 GLY A C 1
ATOM 4135 O O . GLY A 1 557 ? 24.524 -8.959 12.772 1.00 40.66 557 GLY A O 1
ATOM 4136 N N . VAL A 1 558 ? 23.810 -8.096 10.831 1.00 38.72 558 VAL A N 1
ATOM 4137 C CA . VAL A 1 558 ? 24.927 -8.635 10.033 1.00 38.72 558 VAL A CA 1
ATOM 4138 C C . VAL A 1 558 ? 25.963 -7.543 9.756 1.00 38.72 558 VAL A C 1
ATOM 4140 O O . VAL A 1 558 ? 25.748 -6.654 8.930 1.00 38.72 558 VAL A O 1
ATOM 4143 N N . ASP A 1 559 ? 27.108 -7.613 10.435 1.00 39.28 559 ASP A N 1
ATOM 4144 C CA . ASP A 1 559 ? 28.238 -6.696 10.244 1.00 39.28 559 ASP A CA 1
ATOM 4145 C C . ASP A 1 559 ? 29.094 -7.101 9.029 1.00 39.28 559 ASP A C 1
ATOM 4147 O O . ASP A 1 559 ? 30.241 -7.524 9.137 1.00 39.28 559 ASP A O 1
ATOM 4151 N N . ALA A 1 560 ? 28.510 -7.014 7.832 1.00 39.44 560 ALA A N 1
ATOM 4152 C CA . ALA A 1 560 ? 29.224 -7.286 6.581 1.00 39.44 560 ALA A CA 1
ATOM 4153 C C . ALA A 1 560 ? 29.980 -6.055 6.035 1.00 39.44 560 ALA A C 1
ATOM 4155 O O . ALA A 1 560 ? 30.685 -6.158 5.030 1.00 39.44 560 ALA A O 1
ATOM 4156 N N . TYR A 1 561 ? 29.838 -4.876 6.657 1.00 37.81 561 TYR A N 1
ATOM 4157 C CA . TYR A 1 561 ? 30.317 -3.615 6.074 1.00 37.81 561 TYR A CA 1
ATOM 4158 C C . TYR A 1 561 ? 31.631 -3.097 6.670 1.00 37.81 561 TYR A C 1
ATOM 4160 O O . TYR A 1 561 ? 32.336 -2.344 5.991 1.00 37.81 561 TYR A O 1
ATOM 4168 N N . ALA A 1 562 ? 32.040 -3.547 7.863 1.00 34.66 562 ALA A N 1
ATOM 4169 C CA . ALA A 1 562 ? 33.345 -3.179 8.422 1.00 34.66 562 ALA A CA 1
ATOM 4170 C C . ALA A 1 562 ? 34.527 -3.593 7.510 1.00 34.66 562 ALA A C 1
ATOM 4172 O O . ALA A 1 562 ? 35.565 -2.935 7.507 1.00 34.66 562 ALA A O 1
ATOM 4173 N N . ALA A 1 563 ? 34.348 -4.609 6.655 1.00 33.22 563 ALA A N 1
ATOM 4174 C CA . ALA A 1 563 ? 35.339 -5.033 5.660 1.00 33.22 563 ALA A CA 1
ATOM 4175 C C . ALA A 1 563 ? 35.194 -4.361 4.271 1.00 33.22 563 ALA A C 1
ATOM 4177 O O . ALA A 1 563 ? 36.123 -4.415 3.464 1.00 33.22 563 ALA A O 1
ATOM 4178 N N . ALA A 1 564 ? 34.060 -3.714 3.973 1.00 35.34 564 ALA A N 1
ATOM 4179 C CA . ALA A 1 564 ? 33.755 -3.141 2.653 1.00 35.34 564 ALA A CA 1
ATOM 4180 C C . ALA A 1 564 ? 34.094 -1.643 2.529 1.00 35.34 564 ALA A C 1
ATOM 4182 O O . ALA A 1 564 ? 34.145 -1.107 1.424 1.00 35.34 564 ALA A O 1
ATOM 4183 N N . ALA A 1 565 ? 34.394 -0.962 3.638 1.00 29.20 565 ALA A N 1
ATOM 4184 C CA . ALA A 1 565 ? 34.664 0.479 3.674 1.00 29.20 565 ALA A CA 1
ATOM 4185 C C . ALA A 1 565 ? 35.927 0.944 2.903 1.00 29.20 565 ALA A C 1
ATOM 4187 O O . ALA A 1 565 ? 36.186 2.143 2.834 1.00 29.20 565 ALA A O 1
ATOM 4188 N N . ALA A 1 566 ? 36.697 0.038 2.284 1.00 31.25 566 ALA A N 1
ATOM 4189 C CA . ALA A 1 566 ? 37.902 0.371 1.516 1.00 31.25 566 ALA A CA 1
ATOM 4190 C C . ALA A 1 566 ? 37.741 0.331 -0.025 1.00 31.25 566 ALA A C 1
ATOM 4192 O O . ALA A 1 566 ? 38.681 0.699 -0.731 1.00 31.25 566 ALA A O 1
ATOM 4193 N N . ARG A 1 567 ? 36.588 -0.084 -0.581 1.00 34.56 567 ARG A N 1
ATOM 4194 C CA . ARG A 1 567 ? 36.279 -0.052 -2.033 1.00 34.56 567 ARG A CA 1
ATOM 4195 C C . ARG A 1 567 ? 34.763 0.105 -2.253 1.00 34.56 567 ARG A C 1
ATOM 4197 O O . ARG A 1 567 ? 34.009 -0.479 -1.485 1.00 34.56 567 ARG A O 1
ATOM 4204 N N . PRO A 1 568 ? 34.282 0.845 -3.277 1.00 33.72 568 PRO A N 1
ATOM 4205 C CA . PRO A 1 568 ? 32.843 0.938 -3.546 1.00 33.72 568 PRO A CA 1
ATOM 4206 C C . PRO A 1 568 ? 32.257 -0.472 -3.749 1.00 33.72 568 PRO A C 1
ATOM 4208 O O . PRO A 1 568 ? 32.898 -1.279 -4.430 1.00 33.72 568 PRO A O 1
ATOM 4211 N N . PRO A 1 569 ? 31.084 -0.800 -3.175 1.00 40.34 569 PRO A N 1
ATOM 4212 C CA . PRO A 1 569 ? 30.578 -2.164 -3.209 1.00 40.34 569 PRO A CA 1
ATOM 4213 C C . PRO A 1 569 ? 30.222 -2.576 -4.642 1.00 40.34 569 PRO A C 1
ATOM 4215 O O . PRO A 1 569 ? 29.475 -1.900 -5.354 1.00 40.34 569 PRO A O 1
ATOM 4218 N N . GLU A 1 570 ? 30.771 -3.707 -5.076 1.00 40.78 570 GLU A N 1
ATOM 4219 C CA . GLU A 1 570 ? 30.259 -4.434 -6.230 1.00 40.78 570 GLU A CA 1
ATOM 4220 C C . GLU A 1 570 ? 28.802 -4.867 -5.963 1.00 40.78 570 GLU A C 1
ATOM 4222 O O . GLU A 1 570 ? 28.501 -5.400 -4.901 1.00 40.78 570 GLU A O 1
ATOM 4227 N N . GLY A 1 571 ? 27.920 -4.667 -6.956 1.00 52.78 571 GLY A N 1
ATOM 4228 C CA . GLY A 1 571 ? 26.647 -5.389 -7.094 1.00 52.78 571 GLY A CA 1
ATOM 4229 C C . GLY A 1 571 ? 25.397 -4.724 -6.510 1.00 52.78 571 GLY A C 1
ATOM 4230 O O . GLY A 1 571 ? 24.815 -5.303 -5.612 1.00 52.78 571 GLY A O 1
ATOM 4231 N N . TRP A 1 572 ? 24.947 -3.579 -7.040 1.00 63.16 572 TRP A N 1
ATOM 4232 C CA . TRP A 1 572 ? 23.591 -3.036 -6.812 1.00 63.16 572 TRP A CA 1
ATOM 4233 C C . TRP A 1 572 ? 22.941 -2.715 -8.160 1.00 63.16 572 TRP A C 1
ATOM 4235 O O . TRP A 1 572 ? 23.621 -2.189 -9.054 1.00 63.16 572 TRP A O 1
ATOM 4245 N N . TRP A 1 573 ? 21.657 -3.037 -8.326 1.00 76.00 573 TRP A N 1
ATOM 4246 C CA . TRP A 1 573 ? 20.930 -2.789 -9.571 1.00 76.00 573 TRP A CA 1
ATOM 4247 C C . TRP A 1 573 ? 20.136 -1.470 -9.547 1.00 76.00 573 TRP A C 1
ATOM 4249 O O . TRP A 1 573 ? 19.781 -0.971 -8.480 1.00 76.00 573 TRP A O 1
ATOM 4259 N N . PRO A 1 574 ? 19.868 -0.852 -10.714 1.00 79.81 574 PRO A N 1
ATOM 4260 C CA . PRO A 1 574 ? 18.858 0.195 -10.802 1.00 79.81 574 PRO A CA 1
ATOM 4261 C C . PRO A 1 574 ? 17.476 -0.372 -10.439 1.00 79.81 574 PRO A C 1
ATOM 4263 O O . PRO A 1 574 ? 16.993 -1.278 -11.116 1.00 79.81 574 PRO A O 1
ATOM 4266 N N . VAL A 1 575 ? 16.855 0.199 -9.400 1.00 79.50 575 VAL A N 1
ATOM 4267 C CA . VAL A 1 575 ? 15.657 -0.336 -8.720 1.00 79.50 575 VAL A CA 1
ATOM 4268 C C . VAL A 1 575 ? 14.510 -0.650 -9.682 1.00 79.50 575 VAL A C 1
ATOM 4270 O O . VAL A 1 575 ? 14.029 -1.778 -9.698 1.00 79.50 575 VAL A O 1
ATOM 4273 N N . ASP A 1 576 ? 14.099 0.306 -10.524 1.00 87.62 576 ASP A N 1
ATOM 4274 C CA . ASP A 1 576 ? 12.998 0.082 -11.473 1.00 87.62 576 ASP A CA 1
ATOM 4275 C C . ASP A 1 576 ? 13.333 -1.002 -12.507 1.00 87.62 576 ASP A C 1
ATOM 4277 O O . ASP A 1 576 ? 12.505 -1.855 -12.819 1.00 87.62 576 ASP A O 1
ATOM 4281 N N . SER A 1 577 ? 14.560 -0.992 -13.039 1.00 88.25 577 SER A N 1
ATOM 4282 C CA . SER A 1 577 ? 14.987 -1.970 -14.045 1.00 88.25 577 SER A CA 1
ATOM 4283 C C . SER A 1 577 ? 14.986 -3.375 -13.461 1.00 88.25 577 SER A C 1
ATOM 4285 O O . SER A 1 577 ? 14.471 -4.295 -14.087 1.00 88.25 577 SER A O 1
ATOM 4287 N N . ASP A 1 578 ? 15.554 -3.553 -12.273 1.00 85.00 578 ASP A N 1
ATOM 4288 C CA . ASP A 1 578 ? 15.626 -4.858 -11.627 1.00 85.00 578 ASP A CA 1
ATOM 4289 C C . ASP A 1 578 ? 14.252 -5.375 -11.199 1.00 85.00 578 ASP A C 1
ATOM 4291 O O . ASP A 1 578 ? 13.944 -6.554 -11.392 1.00 85.00 578 ASP A O 1
ATOM 4295 N N . PHE A 1 579 ? 13.401 -4.478 -10.697 1.00 88.31 579 PHE A N 1
ATOM 4296 C CA . PHE A 1 579 ? 12.027 -4.785 -10.331 1.00 88.31 579 PHE A CA 1
ATOM 4297 C C . PHE A 1 579 ? 11.257 -5.410 -11.496 1.00 88.31 579 PHE A C 1
ATOM 4299 O O . PHE A 1 579 ? 10.734 -6.514 -11.352 1.00 88.31 579 PHE A O 1
ATOM 4306 N N . TRP A 1 580 ? 11.238 -4.767 -12.670 1.00 93.81 580 TRP A N 1
ATOM 4307 C CA . TRP A 1 580 ? 10.507 -5.309 -13.819 1.00 93.81 580 TRP A CA 1
ATOM 4308 C C . TRP A 1 580 ? 11.114 -6.606 -14.347 1.00 93.81 580 TRP A C 1
ATOM 4310 O O . TRP A 1 580 ? 10.377 -7.478 -14.801 1.00 93.81 580 TRP A O 1
ATOM 4320 N N . MET A 1 581 ? 12.436 -6.783 -14.260 1.00 90.12 581 MET A N 1
ATOM 4321 C CA . MET A 1 581 ? 13.059 -8.057 -14.633 1.00 90.12 581 MET A CA 1
ATOM 4322 C C . MET A 1 581 ? 12.551 -9.200 -13.761 1.00 90.12 581 MET A C 1
ATOM 4324 O O . MET A 1 581 ? 12.125 -10.226 -14.291 1.00 90.12 581 MET A O 1
ATOM 4328 N N . ARG A 1 582 ? 12.551 -9.004 -12.439 1.00 86.62 582 ARG A N 1
ATOM 4329 C CA . ARG A 1 582 ? 12.057 -9.995 -11.479 1.00 86.62 582 ARG A CA 1
ATOM 4330 C C . ARG A 1 582 ? 10.549 -10.206 -11.585 1.00 86.62 582 ARG A C 1
ATOM 4332 O O . ARG A 1 582 ? 10.110 -11.348 -11.528 1.00 86.62 582 ARG A O 1
ATOM 4339 N N . TRP A 1 583 ? 9.778 -9.140 -11.793 1.00 91.81 583 TRP A N 1
ATOM 4340 C CA . TRP A 1 583 ? 8.325 -9.199 -11.963 1.00 91.81 583 TRP A CA 1
ATOM 4341 C C . TRP A 1 583 ? 7.930 -10.168 -13.082 1.00 91.81 583 TRP A C 1
ATOM 4343 O O . TRP A 1 583 ? 7.207 -11.135 -12.848 1.00 91.81 583 TRP A O 1
ATOM 4353 N N . PHE A 1 584 ? 8.479 -9.969 -14.285 1.00 93.75 584 PHE A N 1
ATOM 4354 C CA . PHE A 1 584 ? 8.178 -10.840 -15.423 1.00 93.75 584 PHE A CA 1
ATOM 4355 C C . PHE A 1 584 ? 8.828 -12.224 -15.295 1.00 93.75 584 PHE A C 1
ATOM 4357 O O . PHE A 1 584 ? 8.244 -13.209 -15.734 1.00 93.75 584 PHE A O 1
ATOM 4364 N N . ALA A 1 585 ? 10.003 -12.337 -14.662 1.00 86.00 585 ALA A N 1
ATOM 4365 C CA . ALA A 1 585 ? 10.623 -13.638 -14.397 1.00 86.00 585 ALA A CA 1
ATOM 4366 C C . ALA A 1 585 ? 9.798 -14.506 -13.428 1.00 86.00 585 ALA A C 1
ATOM 4368 O O . ALA A 1 585 ? 9.796 -15.727 -13.561 1.00 86.00 585 ALA A O 1
ATOM 4369 N N . ALA A 1 586 ? 9.072 -13.884 -12.493 1.00 82.38 586 ALA A N 1
ATOM 4370 C CA . ALA A 1 586 ? 8.140 -14.557 -11.590 1.00 82.38 586 ALA A CA 1
ATOM 4371 C C . ALA A 1 586 ? 6.804 -14.936 -12.261 1.00 82.38 586 ALA A C 1
ATOM 4373 O O . ALA A 1 586 ? 5.951 -15.544 -11.620 1.00 82.38 586 ALA A O 1
ATOM 4374 N N . GLY A 1 587 ? 6.608 -14.589 -13.540 1.00 87.44 587 GLY A N 1
ATOM 4375 C CA . GLY A 1 587 ? 5.363 -14.842 -14.270 1.00 87.44 587 GLY A CA 1
ATOM 4376 C C . GLY A 1 587 ? 4.197 -13.946 -13.844 1.00 87.44 587 GLY A C 1
ATOM 4377 O O . GLY A 1 587 ? 3.055 -14.244 -14.190 1.00 87.44 587 GLY A O 1
ATOM 4378 N N . LEU A 1 588 ? 4.475 -12.866 -13.105 1.00 90.88 588 LEU A N 1
ATOM 4379 C CA . LEU A 1 588 ? 3.460 -11.938 -12.618 1.00 90.88 588 LEU A CA 1
ATOM 4380 C C . LEU A 1 588 ? 2.963 -11.031 -13.740 1.00 90.88 588 LEU A C 1
ATOM 4382 O O . LEU A 1 588 ? 3.729 -10.598 -14.609 1.00 90.88 588 LEU A O 1
ATOM 4386 N N . ARG A 1 589 ? 1.673 -10.706 -13.700 1.00 94.56 589 ARG A N 1
ATOM 4387 C CA . ARG A 1 589 ? 0.975 -10.009 -14.784 1.00 94.56 589 ARG A CA 1
ATOM 4388 C C . ARG A 1 589 ? 0.629 -8.574 -14.425 1.00 94.56 589 ARG A C 1
ATOM 4390 O O . ARG A 1 589 ? 0.214 -8.280 -13.306 1.00 94.56 589 ARG A O 1
ATOM 4397 N N . ILE A 1 590 ? 0.768 -7.676 -15.395 1.00 96.19 590 ILE A N 1
ATOM 4398 C CA . ILE A 1 590 ? 0.466 -6.252 -15.224 1.00 96.19 590 ILE A CA 1
ATOM 4399 C C . ILE A 1 590 ? -0.166 -5.640 -16.475 1.00 96.19 590 ILE A C 1
ATOM 4401 O O . ILE A 1 590 ? 0.110 -6.067 -17.593 1.00 96.19 590 ILE A O 1
ATOM 4405 N N . ARG A 1 591 ? -0.977 -4.595 -16.293 1.00 91.69 591 ARG A N 1
ATOM 4406 C CA . ARG A 1 591 ? -1.378 -3.666 -17.364 1.00 91.69 591 ARG A CA 1
ATOM 4407 C C . ARG A 1 591 ? -1.067 -2.223 -16.988 1.00 91.69 591 ARG A C 1
ATOM 4409 O O . ARG A 1 591 ? -0.842 -1.924 -15.815 1.00 91.69 591 ARG A O 1
ATOM 4416 N N . LYS A 1 592 ? -1.120 -1.320 -17.966 1.00 95.44 592 LYS A N 1
ATOM 4417 C CA . LYS A 1 592 ? -1.021 0.123 -17.735 1.00 95.44 592 LYS A CA 1
ATOM 4418 C C . LYS A 1 592 ? -2.318 0.836 -18.111 1.00 95.44 592 LYS A C 1
ATOM 4420 O O . LYS A 1 592 ? -2.800 0.668 -19.230 1.00 95.44 592 LYS A O 1
ATOM 4425 N N . VAL A 1 593 ? -2.853 1.653 -17.206 1.00 90.25 593 VAL A N 1
ATOM 4426 C CA . VAL A 1 593 ? -3.940 2.590 -17.521 1.00 90.25 593 VAL A CA 1
ATOM 4427 C C . VAL A 1 593 ? -3.401 3.762 -18.331 1.00 90.25 593 VAL A C 1
ATOM 4429 O O . VAL A 1 593 ? -2.297 4.247 -18.085 1.00 90.25 593 VAL A O 1
ATOM 4432 N N . THR A 1 594 ? -4.180 4.232 -19.303 1.00 91.44 594 THR A N 1
ATOM 4433 C CA . THR A 1 594 ? -3.753 5.301 -20.220 1.00 91.44 594 THR A CA 1
ATOM 4434 C C . THR A 1 594 ? -3.705 6.685 -19.570 1.00 91.44 594 THR A C 1
ATOM 4436 O O . THR A 1 594 ? -3.084 7.592 -20.116 1.00 91.44 594 THR A O 1
ATOM 4439 N N . GLN A 1 595 ? -4.359 6.849 -18.421 1.00 89.75 595 GLN A N 1
ATOM 4440 C CA . GLN A 1 595 ? -4.418 8.080 -17.645 1.00 89.75 595 GLN A CA 1
ATOM 4441 C C . GLN A 1 595 ? -3.049 8.394 -17.021 1.00 89.75 595 GLN A C 1
ATOM 4443 O O . GLN A 1 595 ? -2.390 7.511 -16.466 1.00 89.75 595 GLN A O 1
ATOM 4448 N N . GLU A 1 596 ? -2.639 9.662 -17.082 1.00 94.31 596 GLU A N 1
ATOM 4449 C CA . GLU A 1 596 ? -1.408 10.160 -16.459 1.00 94.31 596 GLU A CA 1
ATOM 4450 C C . GLU A 1 596 ? -1.620 10.386 -14.954 1.00 94.31 596 GLU A C 1
ATOM 4452 O O . GLU A 1 596 ? -1.871 11.498 -14.501 1.00 94.31 596 GLU A O 1
ATOM 4457 N N . LEU A 1 597 ? -1.551 9.307 -14.168 1.00 94.75 597 LEU A N 1
ATOM 4458 C CA . LEU A 1 597 ? -1.811 9.331 -12.717 1.00 94.75 597 LEU A CA 1
ATOM 4459 C C . LEU A 1 597 ? -0.532 9.432 -11.868 1.00 94.75 597 LEU A C 1
ATOM 4461 O O . LEU A 1 597 ? -0.553 9.268 -10.646 1.00 94.75 597 LEU A O 1
ATOM 4465 N N . TYR A 1 598 ? 0.605 9.681 -12.511 1.00 97.44 598 TYR A N 1
ATOM 4466 C CA . TYR A 1 598 ? 1.882 9.914 -11.850 1.00 97.44 598 TYR A CA 1
ATOM 4467 C C . TYR A 1 598 ? 2.611 11.061 -12.542 1.00 97.44 598 TYR A C 1
ATOM 4469 O O . TYR A 1 598 ? 3.059 10.926 -13.681 1.00 97.44 598 TYR A O 1
ATOM 4477 N N . LEU A 1 599 ? 2.705 12.204 -11.870 1.00 94.44 599 LEU A N 1
ATOM 4478 C CA . LEU A 1 599 ? 3.335 13.406 -12.401 1.00 94.44 599 LEU A CA 1
ATOM 4479 C C . LEU A 1 599 ? 4.795 13.399 -11.959 1.00 94.44 599 LEU A C 1
ATOM 4481 O O . LEU A 1 599 ? 5.135 13.809 -10.848 1.00 94.44 599 LEU A O 1
ATOM 4485 N N . TRP A 1 600 ? 5.637 12.880 -12.847 1.00 93.44 600 TRP A N 1
ATOM 4486 C CA . TRP A 1 600 ? 7.050 12.655 -12.610 1.00 93.44 600 TRP A CA 1
ATOM 4487 C C . TRP A 1 600 ? 7.840 13.945 -12.806 1.00 93.44 600 TRP A C 1
ATOM 4489 O O . TRP A 1 600 ? 8.080 14.410 -13.932 1.00 93.44 600 TRP A O 1
ATOM 4499 N N . ARG A 1 601 ? 8.271 14.522 -11.691 1.00 89.75 601 ARG A N 1
ATOM 4500 C CA . ARG A 1 601 ? 9.043 15.752 -11.658 1.00 89.75 601 ARG A CA 1
ATOM 4501 C C . ARG A 1 601 ? 10.406 15.531 -12.285 1.00 89.75 601 ARG A C 1
ATOM 4503 O O . ARG A 1 601 ? 11.014 14.482 -12.128 1.00 89.75 601 ARG A O 1
ATOM 4510 N N . GLN A 1 602 ? 10.908 16.526 -13.005 1.00 87.81 602 GLN A N 1
ATOM 4511 C CA . GLN A 1 602 ? 12.224 16.488 -13.633 1.00 87.81 602 GLN A CA 1
ATOM 4512 C C . GLN A 1 602 ? 13.109 17.615 -13.116 1.00 87.81 602 GLN A C 1
ATOM 4514 O O . GLN A 1 602 ? 12.713 18.780 -13.140 1.00 87.81 602 GLN A O 1
ATOM 4519 N N . TYR A 1 603 ? 14.329 17.272 -12.687 1.00 81.81 603 TYR A N 1
ATOM 4520 C CA . TYR A 1 603 ? 15.350 18.245 -12.288 1.00 81.81 603 TYR A CA 1
ATOM 4521 C C . TYR A 1 603 ? 16.785 17.684 -12.344 1.00 81.81 603 TYR A C 1
ATOM 4523 O O . TYR A 1 603 ? 16.971 16.466 -12.310 1.00 81.81 603 TYR A O 1
ATOM 4531 N N . PRO A 1 604 ? 17.838 18.526 -12.445 1.00 80.38 604 PRO A N 1
ATOM 4532 C CA . PRO A 1 604 ? 19.225 18.094 -12.628 1.00 80.38 604 PRO A CA 1
ATOM 4533 C C . PRO A 1 604 ? 19.780 17.231 -11.494 1.00 80.38 604 PRO A C 1
ATOM 4535 O O . PRO A 1 604 ? 20.561 16.325 -11.763 1.00 80.38 604 PRO A O 1
ATOM 4538 N N . ALA A 1 605 ? 19.375 17.484 -10.245 1.00 76.81 605 ALA A N 1
ATOM 4539 C CA . ALA A 1 605 ? 19.908 16.789 -9.072 1.00 76.81 605 ALA A CA 1
ATOM 4540 C C . ALA A 1 605 ? 19.298 15.393 -8.820 1.00 76.81 605 ALA A C 1
ATOM 4542 O O . ALA A 1 605 ? 19.740 14.714 -7.894 1.00 76.81 605 ALA A O 1
ATOM 4543 N N . GLN A 1 606 ? 18.322 14.945 -9.622 1.00 80.38 606 GLN A N 1
ATOM 4544 C CA . GLN A 1 606 ? 17.662 13.648 -9.426 1.00 80.38 606 GLN A CA 1
ATOM 4545 C C . GLN A 1 606 ? 18.629 12.467 -9.477 1.00 80.38 606 GLN A C 1
ATOM 4547 O O . GLN A 1 606 ? 19.559 12.431 -10.289 1.00 80.38 606 GLN A O 1
ATOM 4552 N N . SER A 1 607 ? 18.345 11.451 -8.661 1.00 77.31 607 SER A N 1
ATOM 4553 C CA . SER A 1 607 ? 19.136 10.218 -8.568 1.00 77.31 607 SER A CA 1
ATOM 4554 C C . SER A 1 607 ? 19.262 9.496 -9.915 1.00 77.31 607 SER A C 1
ATOM 4556 O O . SER A 1 607 ? 20.332 8.986 -10.238 1.00 77.31 607 SER A O 1
ATOM 4558 N N . THR A 1 608 ? 18.223 9.534 -10.755 1.00 79.12 608 THR A N 1
ATOM 4559 C CA . THR A 1 608 ? 18.232 8.992 -12.127 1.00 79.12 608 THR A CA 1
ATOM 4560 C C . THR A 1 608 ? 19.282 9.633 -13.038 1.00 79.12 608 THR A C 1
ATOM 4562 O O . THR A 1 608 ? 19.622 9.061 -14.070 1.00 79.12 608 THR A O 1
ATOM 4565 N N . ARG A 1 609 ? 19.826 10.800 -12.663 1.00 80.44 609 ARG A N 1
ATOM 4566 C CA . ARG A 1 609 ? 20.863 11.529 -13.410 1.00 80.44 609 ARG A CA 1
ATOM 4567 C C . ARG A 1 609 ? 22.221 11.516 -12.723 1.00 80.44 609 ARG A C 1
ATOM 4569 O O . ARG A 1 609 ? 23.240 11.475 -13.404 1.00 80.44 609 ARG A O 1
ATOM 4576 N N . THR A 1 610 ? 22.238 11.609 -11.398 1.00 80.31 610 THR A N 1
ATOM 4577 C CA . THR A 1 610 ? 23.467 11.820 -10.620 1.00 80.31 610 THR A CA 1
ATOM 4578 C C . THR A 1 610 ? 24.022 10.528 -10.033 1.00 80.31 610 THR A C 1
ATOM 4580 O O . THR A 1 610 ? 25.230 10.423 -9.816 1.00 80.31 610 THR A O 1
ATOM 4583 N N . HIS A 1 611 ? 23.176 9.522 -9.797 1.00 78.62 611 HIS A N 1
ATOM 4584 C CA . HIS A 1 611 ? 23.604 8.291 -9.153 1.00 78.62 611 HIS A CA 1
ATOM 4585 C C . HIS A 1 611 ? 24.154 7.290 -10.170 1.00 78.62 611 HIS A C 1
ATOM 4587 O O . HIS A 1 611 ? 23.487 6.885 -11.121 1.00 78.62 611 HIS A O 1
ATOM 4593 N N . SER A 1 612 ? 25.350 6.772 -9.890 1.00 78.00 612 SER A N 1
ATOM 4594 C CA . SER A 1 612 ? 26.038 5.768 -10.714 1.00 78.00 612 SER A CA 1
ATOM 4595 C C . SER A 1 612 ? 25.262 4.459 -10.931 1.00 78.00 612 SER A C 1
ATOM 4597 O O . SER A 1 612 ? 25.579 3.725 -11.864 1.00 78.00 612 SER A O 1
ATOM 4599 N N . ARG A 1 613 ? 24.238 4.161 -10.113 1.00 76.81 613 ARG A N 1
ATOM 4600 C CA . ARG A 1 613 ? 23.390 2.965 -10.237 1.00 76.81 613 ARG A CA 1
ATOM 4601 C C . ARG A 1 613 ? 22.449 3.065 -11.438 1.00 76.81 613 ARG A C 1
ATOM 4603 O O . ARG A 1 613 ? 22.078 2.049 -12.006 1.00 76.81 613 ARG A O 1
ATOM 4610 N N . CYS A 1 614 ? 22.104 4.291 -11.830 1.00 81.88 614 CYS A N 1
ATOM 4611 C CA . CYS A 1 614 ? 21.247 4.598 -12.969 1.00 81.88 614 CYS A CA 1
ATOM 4612 C C . CYS A 1 614 ? 22.067 4.850 -14.248 1.00 81.88 614 CYS A C 1
ATOM 4614 O O . CYS A 1 614 ? 21.530 5.338 -15.239 1.00 81.88 614 CYS A O 1
ATOM 4616 N N . SER A 1 615 ? 23.374 4.545 -14.247 1.00 85.75 615 SER A N 1
ATOM 4617 C CA . SER A 1 615 ? 24.199 4.672 -15.449 1.00 85.75 615 SER A CA 1
ATOM 4618 C C . SER A 1 615 ? 23.759 3.676 -16.526 1.00 85.75 615 SER A C 1
ATOM 4620 O O . SER A 1 615 ? 23.284 2.578 -16.225 1.00 85.75 615 SER A O 1
ATOM 4622 N N . LEU A 1 616 ? 23.982 4.027 -17.796 1.00 87.19 616 LEU A N 1
ATOM 4623 C CA . LEU A 1 616 ? 23.690 3.136 -18.927 1.00 87.19 616 LEU A CA 1
ATOM 4624 C C . LEU A 1 616 ? 24.403 1.783 -18.789 1.00 87.19 616 LEU A C 1
ATOM 4626 O O . LEU A 1 616 ? 23.837 0.741 -19.099 1.00 87.19 616 LEU A O 1
ATOM 4630 N N . GLU A 1 617 ? 25.631 1.780 -18.270 1.00 86.88 617 GLU A N 1
ATOM 4631 C CA . GLU A 1 617 ? 26.395 0.555 -18.022 1.00 86.88 617 GLU A CA 1
ATOM 4632 C C . GLU A 1 617 ? 25.713 -0.350 -16.991 1.00 86.88 617 GLU A C 1
ATOM 4634 O O . GLU A 1 617 ? 25.666 -1.566 -17.180 1.00 86.88 617 GLU A O 1
ATOM 4639 N N . ARG A 1 618 ? 25.154 0.227 -15.918 1.00 84.81 618 ARG A N 1
ATOM 4640 C CA . ARG A 1 618 ? 24.452 -0.526 -14.870 1.00 84.81 618 ARG A CA 1
ATOM 4641 C C . ARG A 1 618 ? 23.086 -1.019 -15.326 1.00 84.81 618 ARG A C 1
ATOM 4643 O O . ARG A 1 618 ? 22.769 -2.179 -15.071 1.00 84.81 618 ARG A O 1
ATOM 4650 N N . LEU A 1 619 ? 22.329 -0.198 -16.054 1.00 87.44 619 LEU A N 1
ATOM 4651 C CA . LEU A 1 619 ? 21.076 -0.611 -16.694 1.00 87.44 619 LEU A CA 1
ATOM 4652 C C . LEU A 1 619 ? 21.316 -1.780 -17.658 1.00 87.44 619 LEU A C 1
ATOM 4654 O O . LEU A 1 619 ? 20.623 -2.797 -17.598 1.00 87.44 619 LEU A O 1
ATOM 4658 N N . ARG A 1 620 ? 22.350 -1.688 -18.503 1.00 90.31 620 ARG A N 1
ATOM 4659 C CA . ARG A 1 620 ? 22.734 -2.769 -19.418 1.00 90.31 620 ARG A CA 1
ATOM 4660 C C . ARG A 1 620 ? 23.185 -4.023 -18.683 1.00 90.31 620 ARG A C 1
ATOM 4662 O O . ARG A 1 620 ? 22.783 -5.118 -19.062 1.00 90.31 620 ARG A O 1
ATOM 4669 N N . ALA A 1 621 ? 24.001 -3.884 -17.640 1.00 87.00 621 ALA A N 1
ATOM 4670 C CA . ALA A 1 621 ? 24.466 -5.016 -16.845 1.00 87.00 621 ALA A CA 1
ATOM 4671 C C . ALA A 1 621 ? 23.314 -5.743 -16.133 1.00 87.00 621 ALA A C 1
ATOM 4673 O O . ALA A 1 621 ? 23.303 -6.973 -16.137 1.00 87.00 621 ALA A O 1
ATOM 4674 N N . CYS A 1 622 ? 22.328 -5.008 -15.605 1.00 85.38 622 CYS A N 1
ATOM 4675 C CA . CYS A 1 622 ? 21.116 -5.577 -15.007 1.00 85.38 622 CYS A CA 1
ATOM 4676 C C . CYS A 1 622 ? 20.330 -6.392 -16.044 1.00 85.38 622 CYS A C 1
ATOM 4678 O O . CYS A 1 622 ? 20.091 -7.586 -15.852 1.00 85.38 622 CYS A O 1
ATOM 4680 N N . LYS A 1 623 ? 20.027 -5.778 -17.198 1.00 90.38 623 LYS A N 1
ATOM 4681 C CA . LYS A 1 623 ? 19.369 -6.441 -18.335 1.00 90.38 623 LYS A CA 1
ATOM 4682 C C . LYS A 1 623 ? 20.127 -7.702 -18.767 1.00 90.38 623 LYS A C 1
ATOM 4684 O O . LYS A 1 623 ? 19.537 -8.768 -18.886 1.00 90.38 623 LYS A O 1
ATOM 4689 N N . ALA A 1 624 ? 21.441 -7.608 -18.968 1.00 89.56 624 ALA A N 1
ATOM 4690 C CA . ALA A 1 624 ? 22.266 -8.734 -19.394 1.00 89.56 624 ALA A CA 1
ATOM 4691 C C . ALA A 1 624 ? 22.244 -9.888 -18.381 1.00 89.56 624 ALA A C 1
ATOM 4693 O O . ALA A 1 624 ? 22.093 -11.039 -18.780 1.00 89.56 624 ALA A O 1
ATOM 4694 N N . TYR A 1 625 ? 22.353 -9.590 -17.084 1.00 87.00 625 TYR A N 1
ATOM 4695 C CA . TYR A 1 625 ? 22.321 -10.596 -16.024 1.00 87.00 625 TYR A CA 1
ATOM 4696 C C . TYR A 1 625 ? 21.032 -11.428 -16.055 1.00 87.00 625 TYR A C 1
ATOM 4698 O O . TYR A 1 625 ? 21.092 -12.657 -16.135 1.00 87.00 625 TYR A O 1
ATOM 4706 N N . HIS A 1 626 ? 19.871 -10.768 -16.053 1.00 85.56 626 HIS A N 1
ATOM 4707 C CA . HIS A 1 626 ? 18.567 -11.440 -16.093 1.00 85.56 626 HIS A CA 1
ATOM 4708 C C . HIS A 1 626 ? 18.332 -12.175 -17.410 1.00 85.56 626 HIS A C 1
ATOM 4710 O O . HIS A 1 626 ? 17.858 -13.311 -17.420 1.00 85.56 626 HIS A O 1
ATOM 4716 N N . LEU A 1 627 ? 18.749 -11.576 -18.524 1.00 90.00 627 LEU A N 1
ATOM 4717 C CA . LEU A 1 627 ? 18.622 -12.192 -19.838 1.00 90.00 627 LEU A CA 1
ATOM 4718 C C . LEU A 1 627 ? 19.401 -13.506 -19.939 1.00 90.00 627 LEU A C 1
ATOM 4720 O O . LEU A 1 627 ? 18.897 -14.491 -20.477 1.00 90.00 627 LEU A O 1
ATOM 4724 N N . MET A 1 628 ? 20.622 -13.551 -19.399 1.00 87.69 628 MET A N 1
ATOM 4725 C CA . MET A 1 628 ? 21.425 -14.775 -19.410 1.00 87.69 628 MET A CA 1
ATOM 4726 C C . MET A 1 628 ? 20.775 -15.889 -18.587 1.00 87.69 628 MET A C 1
ATOM 4728 O O . MET A 1 628 ? 20.851 -17.052 -18.977 1.00 87.69 628 MET A O 1
ATOM 4732 N N . GLN A 1 629 ? 20.103 -15.564 -17.483 1.00 82.88 629 GLN A N 1
ATOM 4733 C CA . GLN A 1 629 ? 19.356 -16.561 -16.716 1.00 82.88 629 GLN A CA 1
ATOM 4734 C C . GLN A 1 629 ? 18.179 -17.125 -17.518 1.00 82.88 629 GLN A C 1
ATOM 4736 O O . GLN A 1 629 ? 18.059 -18.343 -17.633 1.00 82.88 629 GLN A O 1
ATOM 4741 N N . GLN A 1 630 ? 17.384 -16.264 -18.162 1.00 85.50 630 GLN A N 1
ATOM 4742 C CA . GLN A 1 630 ? 16.282 -16.710 -19.018 1.00 85.50 630 GLN A CA 1
ATOM 4743 C C . GLN A 1 630 ? 16.771 -17.617 -20.158 1.00 85.50 630 GLN A C 1
ATOM 4745 O O . GLN A 1 630 ? 16.177 -18.663 -20.422 1.00 85.50 630 GLN A O 1
ATOM 4750 N N . LEU A 1 631 ? 17.875 -17.253 -20.816 1.00 88.19 631 LEU A N 1
ATOM 4751 C CA . LEU A 1 631 ? 18.435 -18.053 -21.905 1.00 88.19 631 LEU A CA 1
ATOM 4752 C C . LEU A 1 631 ? 18.966 -19.412 -21.436 1.00 88.19 631 LEU A C 1
ATOM 4754 O O . LEU A 1 631 ? 18.856 -20.379 -22.185 1.00 88.19 631 LEU A O 1
ATOM 4758 N N . ARG A 1 632 ? 19.506 -19.521 -20.213 1.00 85.44 632 ARG A N 1
ATOM 4759 C CA . ARG A 1 632 ? 19.882 -20.824 -19.634 1.00 85.44 632 ARG A CA 1
ATOM 4760 C C . ARG A 1 632 ? 18.663 -21.723 -19.478 1.00 85.44 632 ARG A C 1
ATOM 4762 O O . ARG A 1 632 ? 18.719 -22.870 -19.904 1.00 85.44 632 ARG A O 1
ATOM 4769 N N . THR A 1 633 ? 17.564 -21.198 -18.939 1.00 84.31 633 THR A N 1
ATOM 4770 C CA . THR A 1 633 ? 16.316 -21.956 -18.765 1.00 84.31 633 THR A CA 1
ATOM 4771 C C . THR A 1 633 ? 15.756 -22.434 -20.105 1.00 84.31 633 THR A C 1
ATOM 4773 O O . THR A 1 633 ? 15.426 -23.610 -20.256 1.00 84.31 633 THR A O 1
ATOM 4776 N N . LEU A 1 634 ? 15.710 -21.551 -21.108 1.00 85.56 634 LEU A N 1
ATOM 4777 C CA . LEU A 1 634 ? 15.254 -21.903 -22.456 1.00 85.56 634 LEU A CA 1
ATOM 4778 C C . LEU A 1 634 ? 16.153 -22.949 -23.119 1.00 85.56 634 LEU A C 1
ATOM 4780 O O . LEU A 1 634 ? 15.658 -23.884 -23.747 1.00 85.56 634 LEU A O 1
ATOM 4784 N N . HIS A 1 635 ? 17.468 -22.819 -22.960 1.00 86.38 635 HIS A N 1
ATOM 4785 C CA . HIS A 1 635 ? 18.423 -23.759 -23.527 1.00 86.38 635 HIS A CA 1
ATOM 4786 C C . HIS A 1 635 ? 18.350 -25.132 -22.855 1.00 86.38 635 HIS A C 1
ATOM 4788 O O . HIS A 1 635 ? 18.283 -26.140 -23.552 1.00 86.38 635 HIS A O 1
ATOM 4794 N N . ALA A 1 636 ? 18.269 -25.180 -21.524 1.00 83.50 636 ALA A N 1
ATOM 4795 C CA . ALA A 1 636 ? 18.077 -26.409 -20.759 1.00 83.50 636 ALA A CA 1
ATOM 4796 C C . ALA A 1 636 ? 16.813 -27.167 -21.205 1.00 83.50 636 ALA A C 1
ATOM 4798 O O . ALA A 1 636 ? 16.853 -28.384 -21.407 1.00 83.50 636 ALA A O 1
ATOM 4799 N N . ALA A 1 637 ? 15.713 -26.438 -21.436 1.00 83.69 637 ALA A N 1
ATOM 4800 C CA . ALA A 1 637 ? 14.482 -26.996 -21.988 1.00 83.69 637 ALA A CA 1
ATOM 4801 C C . ALA A 1 637 ? 14.661 -27.493 -23.435 1.00 83.69 637 ALA A C 1
ATOM 4803 O O . ALA A 1 637 ? 14.217 -28.592 -23.761 1.00 83.69 637 ALA A O 1
ATOM 4804 N N . G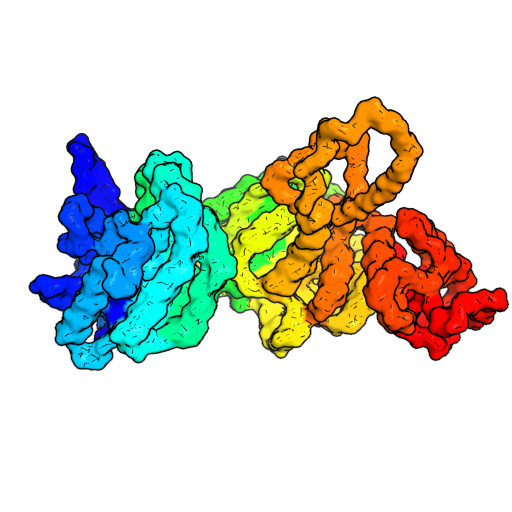LN A 1 638 ? 15.352 -26.729 -24.290 1.00 82.62 638 GLN A N 1
ATOM 4805 C CA . GLN A 1 638 ? 15.610 -27.097 -25.688 1.00 82.62 638 GLN A CA 1
ATOM 4806 C C . GLN A 1 638 ? 16.400 -28.406 -25.819 1.00 82.62 638 GLN A C 1
ATOM 4808 O O . GLN A 1 638 ? 16.110 -29.205 -26.708 1.00 82.62 638 GLN A O 1
ATOM 4813 N N . ILE A 1 639 ? 17.384 -28.632 -24.945 1.00 82.75 639 ILE A N 1
ATOM 4814 C CA . ILE A 1 639 ? 18.246 -29.824 -24.984 1.00 82.75 639 ILE A CA 1
ATOM 4815 C C . ILE A 1 639 ? 17.736 -30.977 -24.105 1.00 82.75 639 ILE A C 1
ATOM 4817 O O . ILE A 1 639 ? 18.407 -32.001 -23.992 1.00 82.75 639 ILE A O 1
ATOM 4821 N N . GLY A 1 640 ? 16.570 -30.823 -23.465 1.00 80.12 640 GLY A N 1
ATOM 4822 C CA . GLY A 1 640 ? 15.972 -31.850 -22.607 1.00 80.12 640 GLY A CA 1
ATOM 4823 C C . GLY A 1 640 ? 16.773 -32.159 -21.337 1.00 80.12 640 GLY A C 1
ATOM 4824 O O . GLY A 1 640 ? 16.643 -33.248 -20.785 1.00 80.12 640 GLY A O 1
ATOM 4825 N N . ASN A 1 641 ? 17.612 -31.227 -20.875 1.00 77.12 641 ASN A N 1
ATOM 4826 C CA . ASN A 1 641 ? 18.423 -31.379 -19.670 1.00 77.12 641 ASN A CA 1
ATOM 4827 C C . ASN A 1 641 ? 18.206 -30.180 -18.747 1.00 77.12 641 ASN A C 1
ATOM 4829 O O . ASN A 1 641 ? 18.945 -29.197 -18.794 1.00 77.12 641 ASN A O 1
ATOM 4833 N N . THR A 1 642 ? 17.206 -30.285 -17.876 1.00 63.47 642 THR A N 1
ATOM 4834 C CA . THR A 1 642 ? 16.836 -29.243 -16.907 1.00 63.47 642 THR A CA 1
ATOM 4835 C C . THR A 1 642 ? 17.917 -28.963 -15.856 1.00 63.47 642 THR A C 1
ATOM 4837 O O . THR A 1 642 ? 17.856 -27.933 -15.194 1.00 63.47 642 THR A O 1
ATOM 4840 N N . GLY A 1 643 ? 18.928 -29.832 -15.723 1.00 59.12 643 GLY A N 1
ATOM 4841 C CA . GLY A 1 643 ? 20.104 -29.616 -14.873 1.00 59.12 643 GLY A CA 1
ATOM 4842 C C . GLY A 1 643 ? 21.270 -28.902 -15.572 1.00 59.12 643 GLY A C 1
ATOM 4843 O O . GLY A 1 643 ? 22.285 -28.613 -14.935 1.00 59.12 643 GLY A O 1
ATOM 4844 N N . ALA A 1 644 ? 21.168 -28.624 -16.877 1.00 64.81 644 ALA A N 1
ATOM 4845 C CA . ALA A 1 644 ? 22.211 -27.925 -17.616 1.00 64.81 644 ALA A CA 1
ATOM 4846 C C . ALA A 1 644 ? 22.216 -26.424 -17.283 1.00 64.81 644 ALA A C 1
ATOM 4848 O O . ALA A 1 644 ? 21.230 -25.722 -17.474 1.00 64.81 644 ALA A O 1
ATOM 4849 N N . SER A 1 645 ? 23.366 -25.906 -16.847 1.00 67.25 645 SER A N 1
ATOM 4850 C CA . SER A 1 645 ? 23.575 -24.469 -16.591 1.00 67.25 645 SER A CA 1
ATOM 4851 C C . SER A 1 645 ? 24.239 -23.728 -17.760 1.00 67.25 645 SER A C 1
ATOM 4853 O O . SER A 1 645 ? 24.552 -22.537 -17.659 1.00 67.25 645 SER A O 1
ATOM 4855 N N . ALA A 1 646 ? 24.485 -24.432 -18.868 1.00 79.62 646 ALA A N 1
ATOM 4856 C CA . ALA A 1 646 ? 25.180 -23.897 -20.029 1.00 79.62 646 ALA A CA 1
ATOM 4857 C C . ALA A 1 646 ? 24.302 -22.897 -20.793 1.00 79.62 646 ALA A C 1
ATOM 4859 O O . ALA A 1 646 ? 23.122 -23.136 -21.044 1.00 79.62 646 ALA A O 1
ATOM 4860 N N . LEU A 1 647 ? 24.903 -21.782 -21.203 1.00 82.88 647 LEU A N 1
ATOM 4861 C CA . LEU A 1 647 ? 24.263 -20.832 -22.107 1.00 82.88 647 LEU A CA 1
ATOM 4862 C C . LEU A 1 647 ? 24.247 -21.377 -23.541 1.00 82.88 647 LEU A C 1
ATOM 4864 O O . LEU A 1 647 ? 25.187 -22.078 -23.929 1.00 82.88 647 LEU A O 1
ATOM 4868 N N . PRO A 1 648 ? 23.232 -21.011 -24.340 1.00 86.50 648 PRO A N 1
ATOM 4869 C CA . PRO A 1 648 ? 23.284 -21.223 -25.775 1.00 86.50 648 PRO A CA 1
ATOM 4870 C C . PRO A 1 648 ? 24.370 -20.323 -26.387 1.00 86.50 648 PRO A C 1
ATOM 4872 O O . PRO A 1 648 ? 24.816 -19.358 -25.754 1.00 86.50 648 PRO A O 1
ATOM 4875 N N . PRO A 1 649 ? 24.783 -20.562 -27.638 1.00 89.00 649 PRO A N 1
ATOM 4876 C CA . PRO A 1 649 ? 25.604 -19.601 -28.358 1.00 89.00 649 PRO A CA 1
ATOM 4877 C C . PRO A 1 649 ? 24.907 -18.235 -28.438 1.00 89.00 649 PRO A C 1
ATOM 4879 O O . PRO A 1 649 ? 23.759 -18.153 -28.866 1.00 89.00 649 PRO A O 1
ATOM 4882 N N . VAL A 1 650 ? 25.595 -17.162 -28.039 1.00 92.56 650 VAL A N 1
ATOM 4883 C CA . VAL A 1 650 ? 25.038 -15.798 -28.025 1.00 92.56 650 VAL A CA 1
ATOM 4884 C C . VAL A 1 650 ? 25.663 -14.960 -29.135 1.00 92.56 650 VAL A C 1
ATOM 4886 O O . VAL A 1 650 ? 26.887 -14.903 -29.267 1.00 92.56 650 VAL A O 1
ATOM 4889 N N . GLU A 1 651 ? 24.837 -14.264 -29.907 1.00 94.62 651 GLU A N 1
ATOM 4890 C CA . GLU A 1 651 ? 25.260 -13.274 -30.895 1.00 94.62 651 GLU A CA 1
ATOM 4891 C C . GLU A 1 651 ? 24.711 -11.895 -30.526 1.00 94.62 651 GLU A C 1
ATOM 4893 O O . GLU A 1 651 ? 23.537 -11.767 -30.196 1.00 94.62 651 GLU A O 1
ATOM 4898 N N . VAL A 1 652 ? 25.526 -10.847 -30.637 1.00 96.06 652 VAL A N 1
ATOM 4899 C CA . VAL A 1 652 ? 25.070 -9.459 -30.488 1.00 96.06 652 VAL A CA 1
ATOM 4900 C C . VAL A 1 652 ? 25.131 -8.781 -31.845 1.00 96.06 652 VAL A C 1
ATOM 4902 O O . VAL A 1 652 ? 26.193 -8.691 -32.458 1.00 96.06 652 VAL A O 1
ATOM 4905 N N . TRP A 1 653 ? 23.983 -8.302 -32.299 1.00 95.31 653 TRP A N 1
ATOM 4906 C CA . TRP A 1 653 ? 23.762 -7.676 -33.591 1.00 95.31 653 TRP A CA 1
ATOM 4907 C C . TRP A 1 653 ? 23.517 -6.188 -33.400 1.00 95.31 653 TRP A C 1
ATOM 4909 O O . TRP A 1 653 ? 22.631 -5.793 -32.646 1.00 95.31 653 TRP A O 1
ATOM 4919 N N . GLY A 1 654 ? 24.282 -5.339 -34.077 1.00 94.88 654 GLY A N 1
ATOM 4920 C CA . GLY A 1 654 ? 24.151 -3.900 -33.878 1.00 94.88 654 GLY A CA 1
ATOM 4921 C C . GLY A 1 654 ? 25.115 -3.072 -34.711 1.00 94.88 654 GLY A C 1
ATOM 4922 O O . GLY A 1 654 ? 25.726 -3.560 -35.661 1.00 94.88 654 GLY A O 1
ATOM 4923 N N . VAL A 1 655 ? 25.253 -1.804 -34.328 1.00 92.19 655 VAL A N 1
ATOM 4924 C CA . VAL A 1 655 ? 26.257 -0.874 -34.860 1.00 92.19 655 VAL A CA 1
ATOM 4925 C C . VAL A 1 655 ? 26.804 0.010 -33.741 1.00 92.19 655 VAL A C 1
ATOM 4927 O O . VAL A 1 655 ? 26.086 0.325 -32.791 1.00 92.19 655 VAL A O 1
ATOM 4930 N N . GLY A 1 656 ? 28.056 0.447 -33.886 1.00 91.69 656 GLY A N 1
ATOM 4931 C CA . GLY A 1 656 ? 28.674 1.463 -33.033 1.00 91.69 656 GLY A CA 1
ATOM 4932 C C . GLY A 1 656 ? 28.674 1.127 -31.538 1.00 91.69 656 GLY A C 1
ATOM 4933 O O . GLY A 1 656 ? 28.779 -0.030 -31.135 1.00 91.69 656 GLY A O 1
ATOM 4934 N N . THR A 1 657 ? 28.523 2.165 -30.716 1.00 90.88 657 THR A N 1
ATOM 4935 C CA . THR A 1 657 ? 28.708 2.106 -29.258 1.00 90.88 657 THR A CA 1
ATOM 4936 C C . THR A 1 657 ? 27.740 1.168 -28.541 1.00 90.88 657 THR A C 1
ATOM 4938 O O . THR A 1 657 ? 28.127 0.534 -27.564 1.00 90.88 657 THR A O 1
ATOM 4941 N N . SER A 1 658 ? 26.497 1.029 -29.015 1.00 90.56 658 SER A N 1
ATOM 4942 C CA . SER A 1 658 ? 25.534 0.091 -28.422 1.00 90.56 658 SER A CA 1
ATOM 4943 C C . SER A 1 658 ? 25.968 -1.364 -28.606 1.00 90.56 658 SER A C 1
ATOM 4945 O O . SER A 1 658 ? 25.860 -2.151 -27.670 1.00 90.56 658 SER A O 1
ATOM 4947 N N . LEU A 1 659 ? 26.496 -1.719 -29.784 1.00 94.88 659 LEU A N 1
ATOM 4948 C CA . LEU A 1 659 ? 27.010 -3.064 -30.051 1.00 94.88 659 LEU A CA 1
ATOM 4949 C C . LEU A 1 659 ? 28.225 -3.372 -29.172 1.00 94.88 659 LEU A C 1
ATOM 4951 O O . LEU A 1 659 ? 28.242 -4.390 -28.480 1.00 94.88 659 LEU A O 1
ATOM 4955 N N . ASP A 1 660 ? 29.217 -2.482 -29.185 1.00 94.44 660 ASP A N 1
ATOM 4956 C CA . ASP A 1 660 ? 30.446 -2.651 -28.403 1.00 94.44 660 ASP A CA 1
ATOM 4957 C C . ASP A 1 660 ? 30.138 -2.744 -26.908 1.00 94.44 660 ASP A C 1
ATOM 4959 O O . ASP A 1 660 ? 30.640 -3.624 -26.208 1.00 94.44 660 ASP A O 1
ATOM 4963 N N . GLY A 1 661 ? 29.224 -1.895 -26.446 1.00 93.50 661 GLY A N 1
ATOM 4964 C CA . GLY A 1 661 ? 28.777 -1.865 -25.072 1.00 93.50 661 GLY A CA 1
ATOM 4965 C C . GLY A 1 661 ? 28.133 -3.170 -24.595 1.00 93.50 661 GLY A C 1
ATOM 4966 O O . GLY A 1 661 ? 28.413 -3.608 -23.481 1.00 93.50 661 GLY A O 1
ATOM 4967 N N . TRP A 1 662 ? 27.295 -3.814 -25.411 1.00 95.12 662 TRP A N 1
ATOM 4968 C CA . TRP A 1 662 ? 26.697 -5.112 -25.072 1.00 95.12 662 TRP A CA 1
ATOM 4969 C C . TRP A 1 662 ? 27.721 -6.246 -25.072 1.00 95.12 662 TRP A C 1
ATOM 4971 O O . TRP A 1 662 ? 27.736 -7.054 -24.144 1.00 95.12 662 TRP A O 1
ATOM 4981 N N . VAL A 1 663 ? 28.613 -6.290 -26.064 1.00 95.31 663 VAL A N 1
ATOM 4982 C CA . VAL A 1 663 ? 29.688 -7.295 -26.123 1.00 95.31 663 VAL A CA 1
ATOM 4983 C C . VAL A 1 663 ? 30.608 -7.181 -24.904 1.00 95.31 663 VAL A C 1
ATOM 4985 O O . VAL A 1 663 ? 30.969 -8.200 -24.308 1.00 95.31 663 VAL A O 1
ATOM 4988 N N . GLN A 1 664 ? 30.942 -5.956 -24.492 1.00 92.25 664 GLN A N 1
ATOM 4989 C CA . GLN A 1 664 ? 31.757 -5.703 -23.307 1.00 92.25 664 GLN A CA 1
ATOM 4990 C C . GLN A 1 664 ? 31.039 -6.138 -22.025 1.00 92.25 664 GLN A C 1
ATOM 4992 O O . GLN A 1 664 ? 31.634 -6.835 -21.205 1.00 92.25 664 GLN A O 1
ATOM 4997 N N . THR A 1 665 ? 29.760 -5.780 -21.860 1.00 90.12 665 THR A N 1
ATOM 4998 C CA . THR A 1 665 ? 28.963 -6.180 -20.690 1.00 90.12 665 THR A CA 1
ATOM 4999 C C . THR A 1 665 ? 28.843 -7.700 -20.575 1.00 90.12 665 THR A C 1
ATOM 5001 O O . THR A 1 665 ? 29.049 -8.240 -19.492 1.00 90.12 665 THR A O 1
ATOM 5004 N N . LEU A 1 666 ? 28.571 -8.406 -21.676 1.00 87.62 666 LEU A N 1
ATOM 5005 C CA . LEU A 1 666 ? 28.510 -9.872 -21.677 1.00 87.62 666 LEU A CA 1
ATOM 5006 C C . LEU A 1 666 ? 29.870 -10.501 -21.359 1.00 87.62 666 LEU A C 1
ATOM 5008 O O . LEU A 1 666 ? 29.938 -11.414 -20.540 1.00 87.62 666 LEU A O 1
ATOM 5012 N N . SER A 1 667 ? 30.958 -9.968 -21.921 1.00 85.25 667 SER A N 1
ATOM 5013 C CA . SER A 1 667 ? 32.315 -10.424 -21.588 1.00 85.25 667 SER A CA 1
ATOM 5014 C C . SER A 1 667 ? 32.623 -10.245 -20.099 1.00 85.25 667 SER A C 1
ATOM 5016 O O . SER A 1 667 ? 33.220 -11.125 -19.489 1.00 85.25 667 SER A O 1
ATOM 5018 N N . ALA A 1 668 ? 32.167 -9.146 -19.487 1.00 81.06 668 ALA A N 1
ATOM 5019 C CA . ALA A 1 668 ? 32.324 -8.909 -18.053 1.00 81.06 668 ALA A CA 1
ATOM 5020 C C . ALA A 1 668 ? 31.514 -9.886 -17.180 1.00 81.06 668 ALA A C 1
ATOM 5022 O O . ALA A 1 668 ? 31.836 -10.043 -16.003 1.00 81.06 668 ALA A O 1
ATOM 5023 N N . LEU A 1 669 ? 30.487 -10.537 -17.736 1.00 76.88 669 LEU A N 1
ATOM 5024 C CA . LEU A 1 669 ? 29.710 -11.615 -17.113 1.00 76.88 669 LEU A CA 1
ATOM 5025 C C . LEU A 1 669 ? 30.247 -13.018 -17.467 1.00 76.88 669 LEU A C 1
ATOM 5027 O O . LEU A 1 669 ? 29.538 -14.004 -17.279 1.00 76.88 669 LEU A O 1
ATOM 5031 N N . ASP A 1 670 ? 31.470 -13.110 -18.002 1.00 80.56 670 ASP A N 1
ATOM 5032 C CA . ASP A 1 670 ? 32.094 -14.345 -18.499 1.00 80.56 670 ASP A CA 1
ATOM 5033 C C . ASP A 1 670 ? 31.294 -15.041 -19.620 1.00 80.56 670 ASP A C 1
ATOM 5035 O O . ASP A 1 670 ? 31.411 -16.249 -19.846 1.00 80.56 670 ASP A O 1
ATOM 5039 N N . VAL A 1 671 ? 30.490 -14.278 -20.369 1.00 82.31 671 VAL A N 1
ATOM 5040 C CA . VAL A 1 671 ? 29.726 -14.769 -21.520 1.00 82.31 671 VAL A CA 1
ATOM 5041 C C . VAL A 1 671 ? 30.444 -14.406 -22.813 1.00 82.31 671 VAL A C 1
ATOM 5043 O O . VAL A 1 671 ? 30.552 -13.240 -23.194 1.00 82.31 671 VAL A O 1
ATOM 5046 N N . ARG A 1 672 ? 30.903 -15.427 -23.544 1.00 85.12 672 ARG A N 1
ATOM 5047 C CA . ARG A 1 672 ? 31.491 -15.243 -24.874 1.00 85.12 672 ARG A CA 1
ATOM 5048 C C . ARG A 1 672 ? 30.383 -15.046 -25.910 1.00 85.12 672 ARG A C 1
ATOM 5050 O O . ARG A 1 672 ? 29.772 -16.016 -26.349 1.00 85.12 672 ARG A O 1
ATOM 5057 N N . ALA A 1 673 ? 30.173 -13.802 -26.331 1.00 91.62 673 ALA A N 1
ATOM 5058 C CA . ALA A 1 673 ? 29.223 -13.460 -27.385 1.00 91.62 673 ALA A CA 1
ATOM 5059 C C . ALA A 1 673 ? 29.919 -13.161 -28.723 1.00 91.62 673 ALA A C 1
ATOM 5061 O O . ALA A 1 673 ? 30.977 -12.528 -28.766 1.00 91.62 673 ALA A O 1
ATOM 5062 N N . ARG A 1 674 ? 29.315 -13.586 -29.838 1.00 93.19 674 ARG A N 1
ATOM 5063 C CA . ARG A 1 674 ? 29.772 -13.233 -31.188 1.00 93.19 674 ARG A CA 1
ATOM 5064 C C . ARG A 1 674 ? 29.287 -11.831 -31.546 1.00 93.19 674 ARG A C 1
ATOM 5066 O O . ARG A 1 674 ? 28.086 -11.592 -31.614 1.00 93.19 674 ARG A O 1
ATOM 5073 N N . LYS A 1 675 ? 30.216 -10.916 -31.823 1.00 94.75 675 LYS A N 1
ATOM 5074 C CA . LYS A 1 675 ? 29.905 -9.575 -32.336 1.00 94.75 675 LYS A CA 1
ATOM 5075 C C . LYS A 1 675 ? 29.515 -9.653 -33.817 1.00 94.75 675 LYS A C 1
ATOM 5077 O O . LYS A 1 675 ? 30.283 -10.177 -34.624 1.00 94.75 675 LYS A O 1
ATOM 5082 N N . VAL A 1 676 ? 28.354 -9.109 -34.176 1.00 93.69 676 VAL A N 1
ATOM 5083 C CA . VAL A 1 676 ? 27.844 -9.048 -35.552 1.00 93.69 676 VAL A CA 1
ATOM 5084 C C . VAL A 1 676 ? 27.493 -7.603 -35.904 1.00 93.69 676 VAL A C 1
ATOM 5086 O O . VAL A 1 676 ? 26.484 -7.051 -35.465 1.00 93.69 676 VAL A O 1
ATOM 5089 N N . GLU A 1 677 ? 28.333 -6.975 -36.724 1.00 94.12 677 GLU A N 1
ATOM 5090 C CA . GLU A 1 677 ? 28.045 -5.645 -37.262 1.00 94.12 677 GLU A CA 1
ATOM 5091 C C . GLU A 1 677 ? 27.004 -5.751 -38.375 1.00 94.12 677 GLU A C 1
ATOM 5093 O O . GLU A 1 677 ? 27.234 -6.362 -39.420 1.00 94.12 677 GLU A O 1
ATOM 5098 N N . HIS A 1 678 ? 25.830 -5.170 -38.140 1.00 93.56 678 HIS A N 1
ATOM 5099 C CA . HIS A 1 678 ? 24.710 -5.259 -39.062 1.00 93.56 678 HIS A CA 1
ATOM 5100 C C . HIS A 1 678 ? 23.925 -3.951 -39.087 1.00 93.56 678 HIS A C 1
ATOM 5102 O O . HIS A 1 678 ? 23.490 -3.436 -38.057 1.00 93.56 678 HIS A O 1
ATOM 5108 N N . LYS A 1 679 ? 23.713 -3.403 -40.284 1.00 92.94 679 LYS A N 1
ATOM 5109 C CA . LYS A 1 679 ? 22.909 -2.194 -40.472 1.00 92.94 679 LYS A CA 1
ATOM 5110 C C . LYS A 1 679 ? 21.442 -2.582 -40.700 1.00 92.94 679 LYS A C 1
ATOM 5112 O O . LYS A 1 679 ? 21.182 -3.330 -41.641 1.00 92.94 679 LYS A O 1
ATOM 5117 N N . PRO A 1 680 ? 20.476 -2.034 -39.937 1.00 91.62 680 PRO A N 1
ATOM 5118 C CA . PRO A 1 680 ? 19.061 -2.350 -40.119 1.00 91.62 680 PRO A CA 1
ATOM 5119 C C . PRO A 1 680 ? 18.582 -2.135 -41.560 1.00 91.62 680 PRO A C 1
ATOM 5121 O O . PRO A 1 680 ? 18.721 -1.036 -42.110 1.00 91.62 680 PRO A O 1
ATOM 5124 N N . GLY A 1 681 ? 17.980 -3.173 -42.147 1.00 88.81 681 GLY A N 1
ATOM 5125 C CA . GLY A 1 681 ? 17.496 -3.184 -43.531 1.00 88.81 681 GLY A CA 1
ATOM 5126 C C . GLY A 1 681 ? 18.493 -3.743 -44.553 1.00 88.81 681 GLY A C 1
ATOM 5127 O O . GLY A 1 681 ? 18.126 -3.905 -45.713 1.00 88.81 681 GLY A O 1
ATOM 5128 N N . ALA A 1 682 ? 19.732 -4.046 -44.154 1.00 90.19 682 ALA A N 1
ATOM 5129 C CA . ALA A 1 682 ? 20.643 -4.824 -44.988 1.00 90.19 682 ALA A CA 1
ATOM 5130 C C . ALA A 1 682 ? 20.215 -6.309 -45.018 1.00 90.19 682 ALA A C 1
ATOM 5132 O O . ALA A 1 682 ? 19.576 -6.777 -44.074 1.00 90.19 682 ALA A O 1
ATOM 5133 N N . PRO A 1 683 ? 20.569 -7.079 -46.062 1.00 88.25 683 PRO A N 1
ATOM 5134 C CA . PRO A 1 683 ? 20.340 -8.523 -46.076 1.00 88.25 683 PRO A CA 1
ATOM 5135 C C . PRO A 1 683 ? 20.994 -9.220 -44.874 1.00 88.25 683 PRO A C 1
ATOM 5137 O O . PRO A 1 683 ? 22.113 -8.873 -44.486 1.00 88.25 683 PRO A O 1
ATOM 5140 N N . MET A 1 684 ? 20.316 -10.222 -44.305 1.00 85.31 684 MET A N 1
ATOM 5141 C CA . MET A 1 684 ? 20.875 -11.013 -43.205 1.00 85.31 684 MET A CA 1
ATOM 5142 C C . MET A 1 684 ? 22.110 -11.799 -43.694 1.00 85.31 684 MET A C 1
ATOM 5144 O O . MET A 1 684 ? 22.033 -12.468 -44.731 1.00 85.31 684 MET A O 1
ATOM 5148 N N . PRO A 1 685 ? 23.259 -11.728 -42.994 1.00 81.75 685 PRO A N 1
ATOM 5149 C CA . PRO A 1 685 ? 24.452 -12.480 -43.352 1.00 81.75 685 PRO A CA 1
ATOM 5150 C C . PRO A 1 685 ? 24.194 -13.984 -43.217 1.00 81.75 685 PRO A C 1
ATOM 5152 O O . PRO A 1 685 ? 23.424 -14.430 -42.366 1.00 81.75 685 PRO A O 1
ATOM 5155 N N . LYS A 1 686 ? 24.858 -14.780 -44.063 1.00 71.56 686 LYS A N 1
ATOM 5156 C CA . LYS A 1 686 ? 24.748 -16.241 -43.993 1.00 71.56 686 LYS A CA 1
ATOM 5157 C C . LYS A 1 686 ? 25.284 -16.748 -42.644 1.00 71.56 686 LYS A C 1
ATOM 5159 O O . LYS A 1 686 ? 26.273 -16.193 -42.154 1.00 71.56 686 LYS A O 1
ATOM 5164 N N . PRO A 1 687 ? 24.697 -17.820 -42.079 1.00 67.75 687 PRO A N 1
ATOM 5165 C CA . PRO A 1 687 ? 25.253 -18.478 -40.904 1.00 67.75 687 PRO A CA 1
ATOM 5166 C C . PRO A 1 687 ? 26.722 -18.866 -41.147 1.00 67.75 687 PRO A C 1
ATOM 5168 O O . PRO A 1 687 ? 27.080 -19.216 -42.280 1.00 67.75 687 PRO A O 1
ATOM 5171 N N . PRO A 1 688 ? 27.591 -18.805 -40.125 1.00 65.56 688 PRO A N 1
ATOM 5172 C CA . PRO A 1 688 ? 28.987 -19.202 -40.274 1.00 65.56 688 PRO A CA 1
ATOM 5173 C C . PRO A 1 688 ? 29.105 -20.665 -40.742 1.00 65.56 688 PRO A C 1
ATOM 5175 O O . PRO A 1 688 ? 28.371 -21.544 -40.287 1.00 65.56 688 PRO A O 1
ATOM 5178 N N . LYS A 1 689 ? 30.042 -20.943 -41.663 1.00 48.34 689 LYS A N 1
ATOM 5179 C CA . LYS A 1 689 ? 30.336 -22.315 -42.114 1.00 48.34 689 LYS A CA 1
ATOM 5180 C C . LYS A 1 689 ? 30.929 -23.111 -40.942 1.00 48.34 689 LYS A C 1
ATOM 5182 O O . LYS A 1 689 ? 31.972 -22.725 -40.427 1.00 48.34 689 LYS A O 1
ATOM 5187 N N . GLY A 1 690 ? 30.261 -24.199 -40.541 1.00 58.22 690 GLY A N 1
ATOM 5188 C CA . GLY A 1 690 ? 30.606 -25.000 -39.352 1.00 58.22 690 GLY A CA 1
ATOM 5189 C C . GLY A 1 690 ? 29.901 -24.567 -38.055 1.00 58.22 690 GLY A C 1
ATOM 5190 O O . GLY A 1 690 ? 30.330 -24.964 -36.978 1.00 58.22 690 GLY A O 1
ATOM 5191 N N . GLY A 1 691 ? 28.865 -23.723 -38.149 1.00 50.94 691 GLY A N 1
ATOM 5192 C CA . GLY A 1 691 ? 28.171 -23.133 -37.003 1.00 50.94 691 GLY A CA 1
ATOM 5193 C C . GLY A 1 691 ? 27.309 -24.107 -36.197 1.00 50.94 691 GLY A C 1
ATOM 5194 O O . GLY A 1 691 ? 26.476 -24.792 -36.780 1.00 50.94 691 GLY A O 1
ATOM 5195 N N . HIS A 1 692 ? 27.521 -24.047 -34.874 1.00 54.84 692 HIS A N 1
ATOM 5196 C CA . HIS A 1 692 ? 26.782 -24.636 -33.742 1.00 54.84 692 HIS A CA 1
ATOM 5197 C C . HIS A 1 692 ? 26.511 -26.151 -33.820 1.00 54.84 692 HIS A C 1
ATOM 5199 O O . HIS A 1 692 ? 26.463 -26.747 -34.895 1.00 54.84 692 HIS A O 1
ATOM 5205 N N . ALA A 1 693 ? 26.417 -26.829 -32.670 1.00 57.34 693 ALA A N 1
ATOM 5206 C CA . ALA A 1 693 ? 26.107 -28.257 -32.673 1.00 57.34 693 ALA A CA 1
ATOM 5207 C C . ALA A 1 693 ? 24.774 -28.487 -33.408 1.00 57.34 693 ALA A C 1
ATOM 5209 O O . ALA A 1 693 ? 23.884 -27.635 -33.402 1.00 57.34 693 ALA A O 1
ATOM 5210 N N . ARG A 1 694 ? 24.649 -29.616 -34.113 1.00 50.47 694 ARG A N 1
ATOM 5211 C CA . ARG A 1 694 ? 23.512 -29.898 -35.002 1.00 50.47 694 ARG A CA 1
ATOM 5212 C C . ARG A 1 694 ? 22.199 -29.859 -34.198 1.00 50.47 694 ARG A C 1
ATOM 5214 O O . ARG A 1 694 ? 21.904 -30.814 -33.493 1.00 50.47 694 ARG A O 1
ATOM 5221 N N . GLY A 1 695 ? 21.431 -28.772 -34.322 1.00 59.34 695 GLY A N 1
ATOM 5222 C CA . GLY A 1 695 ? 20.155 -28.567 -33.618 1.00 59.34 695 GLY A CA 1
ATOM 5223 C C . GLY A 1 695 ? 20.123 -27.422 -32.593 1.00 59.34 695 GLY A C 1
ATOM 5224 O O . GLY A 1 695 ? 19.034 -27.067 -32.154 1.00 59.34 695 GLY A O 1
ATOM 5225 N N . GLU A 1 696 ? 21.259 -26.802 -32.248 1.00 69.81 696 GLU A N 1
ATOM 5226 C CA . GLU A 1 696 ? 21.306 -25.660 -31.316 1.00 69.81 696 GLU A CA 1
ATOM 5227 C C . GLU A 1 696 ? 21.071 -24.326 -32.043 1.00 69.81 696 GLU A C 1
ATOM 5229 O O . GLU A 1 696 ? 21.828 -23.935 -32.938 1.00 69.81 696 GLU A O 1
ATOM 5234 N N . ARG A 1 697 ? 20.014 -23.606 -31.649 1.00 77.62 697 ARG A N 1
ATOM 5235 C CA . ARG A 1 697 ? 19.699 -22.264 -32.160 1.00 77.62 697 ARG A CA 1
ATOM 5236 C C . ARG A 1 697 ? 20.463 -21.213 -31.338 1.00 77.62 697 ARG A C 1
ATOM 5238 O O . ARG A 1 697 ? 20.366 -21.245 -30.114 1.00 77.62 697 ARG A O 1
ATOM 5245 N N . PRO A 1 698 ? 21.200 -20.270 -31.958 1.00 86.75 698 PRO A N 1
ATOM 5246 C CA . PRO A 1 698 ? 21.830 -19.188 -31.211 1.00 86.75 698 PRO A CA 1
ATOM 5247 C C . PRO A 1 698 ? 20.786 -18.191 -30.693 1.00 86.75 698 PRO A C 1
ATOM 5249 O O . PRO A 1 698 ? 19.791 -17.918 -31.368 1.00 86.75 698 PRO A O 1
ATOM 5252 N N . ALA A 1 699 ? 21.055 -17.591 -29.536 1.00 92.75 699 ALA A N 1
ATOM 5253 C CA . ALA A 1 699 ? 20.328 -16.420 -29.065 1.00 92.75 699 ALA A CA 1
ATOM 5254 C C . ALA A 1 699 ? 20.892 -15.157 -29.740 1.00 92.75 699 ALA A C 1
ATOM 5256 O O . ALA A 1 699 ? 22.082 -14.862 -29.597 1.00 92.75 699 ALA A O 1
ATOM 5257 N N . ARG A 1 700 ? 20.063 -14.405 -30.475 1.00 94.50 700 ARG A N 1
ATOM 5258 C CA . ARG A 1 700 ? 20.458 -13.169 -31.171 1.00 94.50 700 ARG A CA 1
ATOM 5259 C C . ARG A 1 700 ? 19.933 -11.946 -30.425 1.00 94.50 700 ARG A C 1
ATOM 5261 O O . ARG A 1 700 ? 18.732 -11.704 -30.344 1.00 94.50 700 ARG A O 1
ATOM 5268 N N . LEU A 1 701 ? 20.851 -11.137 -29.909 1.00 96.44 701 LEU A N 1
ATOM 5269 C CA . LEU A 1 701 ? 20.556 -9.890 -29.214 1.00 96.44 701 LEU A CA 1
ATOM 5270 C C . LEU A 1 701 ? 20.704 -8.717 -30.181 1.00 96.44 701 LEU A C 1
ATOM 5272 O O . LEU A 1 701 ? 21.813 -8.363 -30.575 1.00 96.44 701 LEU A O 1
ATOM 5276 N N . PHE A 1 702 ? 19.595 -8.103 -30.572 1.00 96.38 702 PHE A N 1
ATOM 5277 C CA . PHE A 1 702 ? 19.562 -6.990 -31.515 1.00 96.38 702 PHE A CA 1
ATOM 5278 C C . PHE A 1 702 ? 19.621 -5.648 -30.770 1.00 96.38 702 PHE A C 1
ATOM 5280 O O . PHE A 1 702 ? 18.601 -5.128 -30.311 1.00 96.38 702 PHE A O 1
ATOM 5287 N N . ALA A 1 703 ? 20.818 -5.069 -30.667 1.00 95.56 703 ALA A N 1
ATOM 5288 C CA . ALA A 1 703 ? 21.115 -3.824 -29.958 1.00 95.56 703 ALA A CA 1
ATOM 5289 C C . ALA A 1 703 ? 20.668 -2.572 -30.743 1.00 95.56 703 ALA A C 1
ATOM 5291 O O . ALA A 1 703 ? 21.487 -1.770 -31.202 1.00 95.56 703 ALA A O 1
ATOM 5292 N N . TYR A 1 704 ? 19.350 -2.403 -30.912 1.00 92.75 704 TYR A N 1
ATOM 5293 C CA . TYR A 1 704 ? 18.736 -1.274 -31.621 1.00 92.75 704 TYR A CA 1
ATOM 5294 C C . TYR A 1 704 ? 17.635 -0.587 -30.797 1.00 92.75 704 TYR A C 1
ATOM 5296 O O . TYR A 1 704 ? 16.472 -1.004 -30.776 1.00 92.75 704 TYR A O 1
ATOM 5304 N N . GLY A 1 705 ? 17.972 0.562 -30.206 1.00 83.19 705 GLY A N 1
ATOM 5305 C CA . GLY A 1 705 ? 17.031 1.366 -29.415 1.00 83.19 705 GLY A CA 1
ATOM 5306 C C . GLY A 1 705 ? 15.937 2.076 -30.230 1.00 83.19 705 GLY A C 1
ATOM 5307 O O . GLY A 1 705 ? 14.866 2.369 -29.701 1.00 83.19 705 GLY A O 1
ATOM 5308 N N . MET A 1 706 ? 16.141 2.311 -31.532 1.00 87.12 706 MET A N 1
ATOM 5309 C CA . MET A 1 706 ? 15.190 3.074 -32.355 1.00 87.12 706 MET A CA 1
ATOM 5310 C C . MET A 1 706 ? 14.077 2.187 -32.949 1.00 87.12 706 MET A C 1
ATOM 5312 O O . MET A 1 706 ? 14.396 1.223 -33.651 1.00 87.12 706 MET A O 1
ATOM 5316 N N . PRO A 1 707 ? 12.781 2.543 -32.807 1.00 88.62 707 PRO A N 1
ATOM 5317 C CA . PRO A 1 707 ? 11.666 1.764 -33.364 1.00 88.62 707 PRO A CA 1
ATOM 5318 C C . PRO A 1 707 ? 11.793 1.489 -34.868 1.00 88.62 707 PRO A C 1
ATOM 5320 O O . PRO A 1 707 ? 11.605 0.363 -35.321 1.00 88.62 707 PRO A O 1
ATOM 5323 N N . LYS A 1 708 ? 12.214 2.498 -35.646 1.00 92.00 708 LYS A N 1
ATOM 5324 C CA . LYS A 1 708 ? 12.437 2.363 -37.097 1.00 92.00 708 LYS A CA 1
ATOM 5325 C C . LYS A 1 708 ? 13.512 1.325 -37.440 1.00 92.00 708 LYS A C 1
ATOM 5327 O O . LYS A 1 708 ? 13.423 0.687 -38.482 1.00 92.00 708 LYS A O 1
ATOM 5332 N N . ALA A 1 709 ? 14.537 1.170 -36.600 1.00 92.25 709 ALA A N 1
ATOM 5333 C CA . ALA A 1 709 ? 15.568 0.156 -36.799 1.00 92.25 709 ALA A CA 1
ATOM 5334 C C . ALA A 1 709 ? 15.013 -1.245 -36.514 1.00 92.25 709 ALA A C 1
ATOM 5336 O O . ALA A 1 709 ? 15.196 -2.141 -37.333 1.00 92.25 709 ALA A O 1
ATOM 5337 N N . ARG A 1 710 ? 14.262 -1.409 -35.419 1.00 93.00 710 ARG A N 1
ATOM 5338 C CA . ARG A 1 710 ? 13.620 -2.687 -35.072 1.00 93.00 710 ARG A CA 1
ATOM 5339 C C . ARG A 1 710 ? 12.645 -3.164 -36.145 1.00 93.00 710 ARG A C 1
ATOM 5341 O O . ARG A 1 710 ? 12.729 -4.310 -36.567 1.00 93.00 710 ARG A O 1
ATOM 5348 N N . ALA A 1 711 ? 11.801 -2.270 -36.665 1.00 93.75 711 ALA A N 1
ATOM 5349 C CA . ALA A 1 711 ? 10.881 -2.593 -37.758 1.00 93.75 711 ALA A CA 1
ATOM 5350 C C . ALA A 1 711 ? 11.616 -3.091 -39.016 1.00 93.75 711 ALA A C 1
ATOM 5352 O O . ALA A 1 711 ? 11.194 -4.053 -39.650 1.00 93.75 711 ALA A O 1
ATOM 5353 N N . LYS A 1 712 ? 12.758 -2.478 -39.359 1.00 95.19 712 LYS A N 1
ATOM 5354 C CA . LYS A 1 712 ? 13.587 -2.945 -40.479 1.00 95.19 712 LYS A CA 1
ATOM 5355 C C . LYS A 1 712 ? 14.146 -4.346 -40.241 1.00 95.19 712 LYS A C 1
ATOM 5357 O O . LYS A 1 712 ? 14.153 -5.123 -41.185 1.00 95.19 712 LYS A O 1
ATOM 5362 N N . ILE A 1 713 ? 14.576 -4.662 -39.016 1.00 93.94 713 ILE A N 1
ATOM 5363 C CA . ILE A 1 713 ? 15.051 -6.007 -38.661 1.00 93.94 713 ILE A CA 1
ATOM 5364 C C . ILE A 1 713 ? 13.930 -7.034 -38.791 1.00 93.94 713 ILE A C 1
ATOM 5366 O O . ILE A 1 713 ? 14.144 -8.054 -39.432 1.00 93.94 713 ILE A O 1
ATOM 5370 N N . LEU A 1 714 ? 12.736 -6.748 -38.267 1.00 92.69 714 LEU A N 1
ATOM 5371 C CA . LEU A 1 714 ? 11.583 -7.649 -38.395 1.00 92.69 714 LEU A CA 1
ATOM 5372 C C . LEU A 1 714 ? 11.210 -7.912 -39.864 1.00 92.69 714 LEU A C 1
ATOM 5374 O O . LEU A 1 714 ? 10.822 -9.020 -40.214 1.00 92.69 714 LEU A O 1
ATOM 5378 N N . ASN A 1 715 ? 11.397 -6.925 -40.746 1.00 92.00 715 ASN A N 1
ATOM 5379 C CA . ASN A 1 715 ? 11.162 -7.096 -42.181 1.00 92.00 715 ASN A CA 1
ATOM 5380 C C . ASN A 1 715 ? 12.248 -7.929 -42.887 1.00 92.00 715 ASN A C 1
ATOM 5382 O O . ASN A 1 715 ? 11.965 -8.567 -43.902 1.00 92.00 715 ASN A O 1
ATOM 5386 N N . THR A 1 716 ? 13.497 -7.905 -42.406 1.00 90.31 716 THR A N 1
ATOM 5387 C CA . THR A 1 716 ? 14.623 -8.608 -43.048 1.00 90.31 716 THR A CA 1
ATOM 5388 C C . THR A 1 716 ? 14.903 -9.990 -42.458 1.00 90.31 716 THR A C 1
ATOM 5390 O O . THR A 1 716 ? 15.295 -10.893 -43.197 1.00 90.31 716 THR A O 1
ATOM 5393 N N . ALA A 1 717 ? 14.704 -10.177 -41.154 1.00 88.19 717 ALA A N 1
ATOM 5394 C CA . ALA A 1 717 ? 14.903 -11.434 -40.439 1.00 88.19 717 ALA A CA 1
ATOM 5395 C C . ALA A 1 717 ? 13.609 -12.263 -40.456 1.00 88.19 717 ALA A C 1
ATOM 5397 O O . ALA A 1 717 ? 12.828 -12.256 -39.511 1.00 88.19 717 ALA A O 1
ATOM 5398 N N . LYS A 1 718 ? 13.365 -12.980 -41.559 1.00 85.94 718 LYS A N 1
ATOM 5399 C CA . LYS A 1 718 ? 12.155 -13.813 -41.730 1.00 85.94 718 LYS A CA 1
ATOM 5400 C C . LYS A 1 718 ? 12.055 -14.981 -40.742 1.00 85.94 718 LYS A C 1
ATOM 5402 O O . LYS A 1 718 ? 10.990 -15.564 -40.596 1.00 85.94 718 LYS A O 1
ATOM 5407 N N . ASP A 1 719 ? 13.167 -15.342 -40.117 1.00 88.19 719 ASP A N 1
ATOM 5408 C CA . ASP A 1 719 ? 13.311 -16.413 -39.136 1.00 88.19 719 ASP A CA 1
ATOM 5409 C C . ASP A 1 719 ? 13.263 -15.900 -37.685 1.00 88.19 719 ASP A C 1
ATOM 5411 O O . ASP A 1 719 ? 13.656 -16.634 -36.782 1.00 88.19 719 ASP A O 1
ATOM 5415 N N . PHE A 1 720 ? 12.841 -14.653 -37.446 1.00 90.88 720 PHE A N 1
ATOM 5416 C CA . PHE A 1 720 ? 12.785 -14.060 -36.107 1.00 90.88 720 PHE A CA 1
ATOM 5417 C C . PHE A 1 720 ? 11.849 -14.848 -35.171 1.00 90.88 720 PHE A C 1
ATOM 5419 O O . PHE A 1 720 ? 10.680 -15.062 -35.480 1.00 90.88 720 PHE A O 1
ATOM 5426 N N . ASP A 1 721 ? 12.360 -15.251 -34.011 1.00 90.38 721 ASP A N 1
ATOM 5427 C CA . ASP A 1 72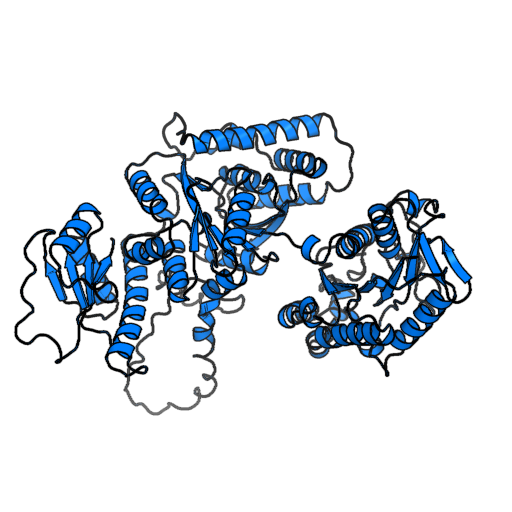1 ? 11.674 -16.021 -32.972 1.00 90.38 721 ASP A CA 1
ATOM 5428 C C . ASP A 1 721 ? 11.820 -15.304 -31.640 1.00 90.38 721 ASP A C 1
ATOM 5430 O O . ASP A 1 721 ? 12.923 -15.130 -31.132 1.00 90.38 721 ASP A O 1
ATOM 5434 N N . THR A 1 722 ? 10.702 -14.916 -31.048 1.00 88.00 722 THR A N 1
ATOM 5435 C CA . THR A 1 722 ? 10.672 -14.081 -29.846 1.00 88.00 722 THR A CA 1
ATOM 5436 C C . THR A 1 722 ? 11.288 -14.725 -28.603 1.00 88.00 722 THR A C 1
ATOM 5438 O O . THR A 1 722 ? 11.546 -14.009 -27.641 1.00 88.00 722 THR A O 1
ATOM 5441 N N . ASN A 1 723 ? 11.541 -16.038 -28.601 1.00 86.62 723 ASN A N 1
ATOM 5442 C CA . ASN A 1 723 ? 12.234 -16.712 -27.500 1.00 86.62 723 ASN A CA 1
ATOM 5443 C C . ASN A 1 723 ? 13.761 -16.601 -27.614 1.00 86.62 723 ASN A C 1
ATOM 5445 O O . ASN A 1 723 ? 14.459 -16.622 -26.603 1.00 86.62 723 ASN A O 1
ATOM 5449 N N . TRP A 1 724 ? 14.280 -16.487 -28.838 1.00 90.19 724 TRP A N 1
ATOM 5450 C CA . TRP A 1 724 ? 15.716 -16.531 -29.136 1.00 90.19 724 TRP A CA 1
ATOM 5451 C C . TRP A 1 724 ? 16.259 -15.209 -29.679 1.00 90.19 724 TRP A C 1
ATOM 5453 O O . TRP A 1 724 ? 17.459 -14.958 -29.606 1.00 90.19 724 TRP A O 1
ATOM 5463 N N . ASP A 1 725 ? 15.381 -14.354 -30.194 1.00 94.06 725 ASP A 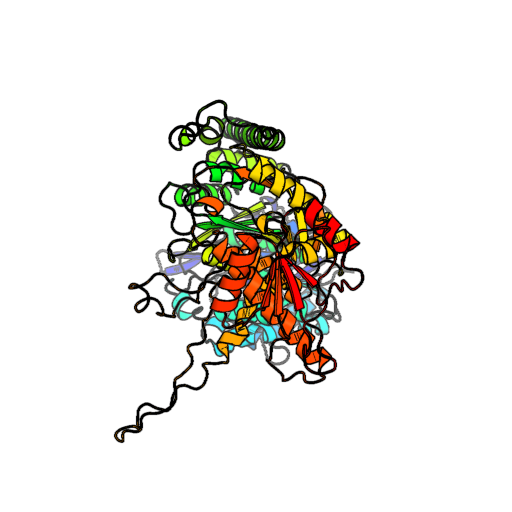N 1
ATOM 5464 C CA . ASP A 1 725 ? 15.696 -13.114 -30.884 1.00 94.06 725 ASP A CA 1
ATOM 5465 C C . ASP A 1 725 ? 15.106 -11.935 -30.119 1.00 94.06 725 ASP A C 1
ATOM 5467 O O . ASP A 1 725 ? 13.892 -11.734 -30.065 1.00 94.06 725 ASP A O 1
ATOM 5471 N N . ILE A 1 726 ? 15.982 -11.161 -29.481 1.00 95.06 726 ILE A N 1
ATOM 5472 C CA . ILE A 1 726 ? 15.585 -10.207 -28.445 1.00 95.06 726 ILE A CA 1
ATOM 5473 C C . ILE A 1 726 ? 16.149 -8.840 -28.794 1.00 95.06 726 ILE A C 1
ATOM 5475 O O . ILE A 1 726 ? 17.355 -8.673 -28.983 1.00 95.06 726 ILE A O 1
ATOM 5479 N N . PHE A 1 727 ? 15.275 -7.839 -28.883 1.00 96.19 727 PHE A N 1
ATOM 5480 C CA . PHE A 1 727 ? 15.724 -6.458 -29.001 1.00 96.19 727 PHE A CA 1
ATOM 5481 C C . PHE A 1 727 ? 16.192 -5.950 -27.647 1.00 96.19 727 PHE A C 1
ATOM 5483 O O . PHE A 1 727 ? 15.455 -6.022 -26.668 1.00 96.19 727 PHE A O 1
ATOM 5490 N N . VAL A 1 728 ? 17.397 -5.390 -27.616 1.00 94.94 728 VAL A N 1
ATOM 5491 C CA . VAL A 1 728 ? 18.004 -4.870 -26.394 1.00 94.94 728 VAL A CA 1
ATOM 5492 C C . VAL A 1 728 ? 18.357 -3.392 -26.545 1.00 94.94 728 VAL A C 1
ATOM 5494 O O . VAL A 1 728 ? 18.789 -2.943 -27.612 1.00 94.94 728 VAL A O 1
ATOM 5497 N N . GLY A 1 729 ? 18.117 -2.610 -25.495 1.00 88.50 729 GLY A N 1
ATOM 5498 C CA . GLY A 1 729 ? 18.431 -1.179 -25.458 1.00 88.50 729 GLY A CA 1
ATOM 5499 C C . GLY A 1 729 ? 19.778 -0.886 -24.812 1.00 88.50 729 GLY A C 1
ATOM 5500 O O . GLY A 1 729 ? 20.471 -1.798 -24.360 1.00 88.50 729 GLY A O 1
ATOM 5501 N N . SER A 1 730 ? 20.168 0.390 -24.822 1.00 62.38 730 SER A N 1
ATOM 5502 C CA . SER A 1 730 ? 21.472 0.859 -24.334 1.00 62.38 730 SER A CA 1
ATOM 5503 C C . SER A 1 730 ? 21.746 0.546 -22.876 1.00 62.38 730 SER A C 1
ATOM 5505 O O . SER A 1 730 ? 20.789 0.433 -22.078 1.00 62.38 730 SER A O 1
#